Protein AF-A0A381T5P9-F1 (afdb_monomer_lite)

Foldseek 3Di:
DDPVVVVVVVVVVVVVVCCCVVPVCCVVVVVVVVVVVVVVVVVVVVVVVVVVVVLVLLVLVQQQQLLCQAFHLDPVRSQVLQVVQLQQLCVLLVHDSVQKDKAKDDKDFPDDQPPVRWGKIKIWIKMWGKDFPSSVLSSQLLLAVVVPWDKFFFQKWKDFPQKIKTFTPWFHPDDAQAKKFWDQFPVHAPQDGCLSGDIWGFHDFDPDPRTRMTMTGHPDDPPFFKKKWFPVLVPDPCPPPPPPQDPVNCVPPPDDPPPDDPPDDRWIFGWRIWMGRGQKIKTFTPFFGPDAAQTWIAIPRDPVPVNRGTFGWHDPDRGMIMGGHPDDPDDRGTIMMIGDFQKDKAPWDWADDPPDSMIMIIIMIMGMNSHDDPPNPDDDRDRDHRDSCSCVDPVVVVCVVVSVDPPHDDPDDDPDDPDDPDDDDDDDPDDDDDPDDQQQKAFADFDADPNFTKTWIARNVVRDIDIDGQQDDDLQFGFNDKDQDWAADPVGRVDTARIWTWTDHPPWIWIDTHGGTSVPIDTDDLVRDDPVPNPD

Structure (mmCIF, N/CA/C/O backbone):
data_AF-A0A381T5P9-F1
#
_entry.id   AF-A0A381T5P9-F1
#
loop_
_atom_site.group_PDB
_atom_site.id
_atom_site.type_symbol
_atom_site.label_atom_id
_atom_site.label_alt_id
_atom_site.label_comp_id
_atom_site.label_asym_id
_atom_site.label_entity_id
_atom_site.label_seq_id
_atom_site.pdbx_PDB_ins_code
_atom_site.Cartn_x
_atom_site.Cartn_y
_atom_site.Cartn_z
_atom_site.occupancy
_atom_site.B_iso_or_equiv
_atom_site.auth_seq_id
_atom_site.auth_comp_id
_atom_site.auth_asym_id
_atom_site.auth_atom_id
_atom_site.pdbx_PDB_model_num
ATOM 1 N N . MET A 1 1 ? 66.979 1.342 -69.160 1.00 55.31 1 MET A N 1
ATOM 2 C CA . MET A 1 1 ? 66.174 2.026 -68.118 1.00 55.31 1 MET A CA 1
ATOM 3 C C . MET A 1 1 ? 67.010 2.138 -66.858 1.00 55.31 1 MET A C 1
ATOM 5 O O . MET A 1 1 ? 67.560 1.138 -66.422 1.00 55.31 1 MET A O 1
ATOM 9 N N . ASN A 1 2 ? 67.184 3.349 -66.329 1.00 62.84 2 ASN A N 1
ATOM 10 C CA . ASN A 1 2 ? 68.063 3.602 -65.190 1.00 62.84 2 ASN A CA 1
ATOM 11 C C . ASN A 1 2 ? 67.353 3.186 -63.888 1.00 62.84 2 ASN A C 1
ATOM 13 O O . ASN A 1 2 ? 66.251 3.658 -63.602 1.00 62.84 2 ASN A O 1
ATOM 17 N N . LEU A 1 3 ? 67.970 2.282 -63.120 1.00 59.34 3 LEU A N 1
ATOM 18 C CA . LEU A 1 3 ? 67.407 1.699 -61.895 1.00 59.34 3 LEU A CA 1
ATOM 19 C C . LEU A 1 3 ? 67.013 2.777 -60.872 1.00 59.34 3 LEU A C 1
ATOM 21 O O . LEU A 1 3 ? 66.000 2.641 -60.188 1.00 59.34 3 LEU A O 1
ATOM 25 N N . LYS A 1 4 ? 67.749 3.897 -60.837 1.00 60.50 4 LYS A N 1
ATOM 26 C CA . LYS A 1 4 ? 67.405 5.063 -60.010 1.00 60.50 4 LYS A CA 1
ATOM 27 C C . LYS A 1 4 ? 66.045 5.650 -60.382 1.00 60.50 4 LYS A C 1
ATOM 29 O O . LYS A 1 4 ? 65.267 5.986 -59.498 1.00 60.50 4 LYS A O 1
ATOM 34 N N . THR A 1 5 ? 65.722 5.742 -61.668 1.00 61.50 5 THR A N 1
ATOM 35 C CA . THR A 1 5 ? 64.458 6.325 -62.136 1.00 61.50 5 THR A CA 1
ATOM 36 C C . THR A 1 5 ? 63.272 5.433 -61.767 1.00 61.50 5 THR A C 1
ATOM 38 O O . THR A 1 5 ? 62.278 5.935 -61.256 1.00 61.50 5 THR A O 1
ATOM 41 N N . VAL A 1 6 ? 63.400 4.109 -61.908 1.00 65.56 6 VAL A N 1
ATOM 42 C CA . VAL A 1 6 ? 62.346 3.151 -61.514 1.00 65.56 6 VAL A CA 1
ATOM 43 C C . VAL A 1 6 ? 62.112 3.166 -59.998 1.00 65.56 6 VAL A C 1
ATOM 45 O O . VAL A 1 6 ? 60.965 3.201 -59.559 1.00 65.56 6 VAL A O 1
ATOM 48 N N . LEU A 1 7 ? 63.181 3.223 -59.194 1.00 61.44 7 LEU A N 1
ATOM 49 C CA . LEU A 1 7 ? 63.072 3.288 -57.732 1.00 61.44 7 LEU A CA 1
ATOM 50 C C . LEU A 1 7 ? 62.417 4.600 -57.260 1.00 61.44 7 LEU A C 1
ATOM 52 O O . LEU A 1 7 ? 61.592 4.590 -56.351 1.00 61.44 7 LEU A O 1
ATOM 56 N N . THR A 1 8 ? 62.736 5.721 -57.914 1.00 63.84 8 THR A N 1
ATOM 57 C CA . THR A 1 8 ? 62.179 7.042 -57.574 1.00 63.84 8 THR A CA 1
ATOM 58 C C . THR A 1 8 ? 60.686 7.126 -57.921 1.00 63.84 8 THR A C 1
ATOM 60 O O . THR A 1 8 ? 59.899 7.625 -57.119 1.00 63.84 8 THR A O 1
ATOM 63 N N . TYR A 1 9 ? 60.266 6.567 -59.064 1.00 66.12 9 TYR A N 1
ATOM 64 C CA . TYR A 1 9 ? 58.845 6.462 -59.421 1.00 66.12 9 TYR A CA 1
ATOM 65 C C . TYR A 1 9 ? 58.080 5.489 -58.511 1.00 66.12 9 TYR A C 1
ATOM 67 O O . TYR A 1 9 ? 56.949 5.782 -58.128 1.00 66.12 9 TYR A O 1
ATOM 75 N N . GLY A 1 10 ? 58.697 4.372 -58.108 1.00 65.44 10 GLY A N 1
ATOM 76 C CA . GLY A 1 10 ? 58.101 3.422 -57.165 1.00 65.44 10 GLY A CA 1
ATOM 77 C C . GLY A 1 10 ? 57.865 4.031 -55.780 1.00 65.44 10 GLY A C 1
ATOM 78 O O . GLY A 1 10 ? 56.772 3.911 -55.232 1.00 65.44 10 GLY A O 1
ATOM 79 N N . ILE A 1 11 ? 58.851 4.757 -55.241 1.00 70.44 11 ILE A N 1
ATOM 80 C CA . ILE A 1 11 ? 58.724 5.469 -53.958 1.00 70.44 11 ILE A CA 1
ATOM 81 C C . ILE A 1 11 ? 57.679 6.588 -54.060 1.00 70.44 11 ILE A C 1
ATOM 83 O O . ILE A 1 11 ? 56.868 6.747 -53.148 1.00 70.44 11 ILE A O 1
ATOM 87 N N . GLY A 1 12 ? 57.640 7.319 -55.180 1.00 65.81 12 GLY A N 1
ATOM 88 C CA . GLY A 1 12 ? 56.633 8.352 -55.435 1.00 65.81 12 GLY A CA 1
ATOM 89 C C . GLY A 1 12 ? 55.202 7.808 -55.479 1.00 65.81 12 GLY A C 1
ATOM 90 O O . GLY A 1 12 ? 54.304 8.400 -54.884 1.00 65.81 12 GLY A O 1
ATOM 91 N N . LEU A 1 13 ? 54.988 6.648 -56.109 1.00 70.75 13 LEU A N 1
ATOM 92 C CA . LEU A 1 13 ? 53.684 5.975 -56.157 1.00 70.75 13 LEU A CA 1
ATOM 93 C C . LEU A 1 13 ? 53.237 5.462 -54.785 1.00 70.75 13 LEU A C 1
ATOM 95 O O . LEU A 1 13 ? 52.075 5.632 -54.422 1.00 70.75 13 LEU A O 1
ATOM 99 N N . VAL A 1 14 ? 54.149 4.885 -53.997 1.00 69.94 14 VAL A N 1
ATOM 100 C CA . VAL A 1 14 ? 53.840 4.436 -52.630 1.00 69.94 14 VAL A CA 1
ATOM 101 C C . VAL A 1 14 ? 53.536 5.631 -51.726 1.00 69.94 14 VAL A C 1
ATOM 103 O O . VAL A 1 14 ? 52.557 5.598 -50.983 1.00 69.94 14 VAL A O 1
ATOM 106 N N . ALA A 1 15 ? 54.306 6.718 -51.827 1.00 67.81 15 ALA A N 1
ATOM 107 C CA . ALA A 1 15 ? 54.051 7.946 -51.080 1.00 67.81 15 ALA A CA 1
ATOM 108 C C . ALA A 1 15 ? 52.699 8.572 -51.458 1.00 67.81 15 ALA A C 1
ATOM 110 O O . ALA A 1 15 ? 51.925 8.926 -50.571 1.00 67.81 15 ALA A O 1
ATOM 111 N N . ALA A 1 16 ? 52.370 8.640 -52.751 1.00 66.62 16 ALA A N 1
ATOM 112 C CA . ALA A 1 16 ? 51.079 9.128 -53.227 1.00 66.62 16 ALA A CA 1
ATOM 113 C C . ALA A 1 16 ? 49.920 8.235 -52.761 1.00 66.62 16 ALA A C 1
ATOM 115 O O . ALA A 1 16 ? 48.899 8.741 -52.299 1.00 66.62 16 ALA A O 1
ATOM 116 N N . TRP A 1 17 ? 50.081 6.910 -52.801 1.00 71.94 17 TRP A N 1
ATOM 117 C CA . TRP A 1 17 ? 49.062 5.976 -52.325 1.00 71.94 17 TRP A CA 1
ATOM 118 C C . TRP A 1 17 ? 48.825 6.101 -50.816 1.00 71.94 17 TRP A C 1
ATOM 120 O O . TRP A 1 17 ? 47.674 6.146 -50.375 1.00 71.94 17 TRP A O 1
ATOM 130 N N . VAL A 1 18 ? 49.888 6.240 -50.020 1.00 68.31 18 VAL A N 1
ATOM 131 C CA . VAL A 1 18 ? 49.792 6.500 -48.577 1.00 68.31 18 VAL A CA 1
ATOM 132 C C . VAL A 1 18 ? 49.130 7.853 -48.315 1.00 68.31 18 VAL A C 1
ATOM 134 O O . VAL A 1 18 ? 48.243 7.935 -47.473 1.00 68.31 18 VAL A O 1
ATOM 137 N N . LEU A 1 19 ? 49.480 8.902 -49.059 1.00 65.69 19 LEU A N 1
ATOM 138 C CA . LEU A 1 19 ? 48.903 10.237 -48.888 1.00 65.69 19 LEU A CA 1
ATOM 139 C C . LEU A 1 19 ? 47.404 10.258 -49.237 1.00 65.69 19 LEU A C 1
ATOM 141 O O . LEU A 1 19 ? 46.589 10.794 -48.486 1.00 65.69 19 LEU A O 1
ATOM 145 N N . VAL A 1 20 ? 47.007 9.584 -50.317 1.00 63.34 20 VAL A N 1
ATOM 146 C CA . VAL A 1 20 ? 45.596 9.448 -50.700 1.00 63.34 20 VAL A CA 1
ATOM 147 C C . VAL A 1 20 ? 44.822 8.625 -49.663 1.00 63.34 20 VAL A C 1
ATOM 149 O O . VAL A 1 20 ? 43.765 9.058 -49.210 1.00 63.34 20 VAL A O 1
ATOM 152 N N . THR A 1 21 ? 45.344 7.473 -49.231 1.00 63.03 21 THR A N 1
ATOM 153 C CA . THR A 1 21 ? 44.618 6.554 -48.330 1.00 63.03 21 THR A CA 1
ATOM 154 C C . THR A 1 21 ? 44.636 6.958 -46.859 1.00 63.03 21 THR A C 1
ATOM 156 O O . THR A 1 21 ? 43.679 6.666 -46.145 1.00 63.03 21 THR A O 1
ATOM 159 N N . LYS A 1 22 ? 45.699 7.613 -46.378 1.00 62.34 22 LYS A N 1
ATOM 160 C CA . LYS A 1 22 ? 45.861 7.992 -44.963 1.00 62.34 22 LYS A CA 1
ATOM 161 C C . LYS A 1 22 ? 45.532 9.450 -44.675 1.00 62.34 22 LYS A C 1
ATOM 163 O O . LYS A 1 22 ? 45.270 9.759 -43.517 1.00 62.34 22 LYS A O 1
ATOM 168 N N . ILE A 1 23 ? 45.540 10.329 -45.678 1.00 59.56 23 ILE A N 1
ATOM 169 C CA . ILE A 1 23 ? 45.312 11.766 -45.471 1.00 59.56 23 ILE A CA 1
ATOM 170 C C . ILE A 1 23 ? 44.050 12.219 -46.203 1.00 59.56 23 ILE A C 1
ATOM 172 O O . ILE A 1 23 ? 43.105 12.653 -45.552 1.00 59.56 23 ILE A O 1
ATOM 176 N N . ILE A 1 24 ? 43.983 12.061 -47.528 1.00 59.03 24 ILE A N 1
ATOM 177 C CA . ILE A 1 24 ? 42.886 12.632 -48.331 1.00 59.03 24 ILE A CA 1
ATOM 178 C C . ILE A 1 24 ? 41.557 11.908 -48.080 1.00 59.03 24 ILE A C 1
ATOM 180 O O . ILE A 1 24 ? 40.552 12.555 -47.793 1.00 59.03 24 ILE A O 1
ATOM 184 N N . VAL A 1 25 ? 41.536 10.572 -48.142 1.00 60.12 25 VAL A N 1
ATOM 185 C CA . VAL A 1 25 ? 40.318 9.780 -47.898 1.00 60.12 25 VAL A CA 1
ATOM 186 C C . VAL A 1 25 ? 39.796 10.019 -46.467 1.00 60.12 25 VAL A C 1
ATOM 188 O O . VAL A 1 25 ? 38.649 10.434 -46.321 1.00 60.12 25 VAL A O 1
ATOM 191 N N . PRO A 1 26 ? 40.598 9.901 -45.394 1.00 61.81 26 PRO A N 1
ATOM 192 C CA . PRO A 1 26 ? 40.150 10.271 -44.055 1.00 61.81 26 PRO A CA 1
ATOM 193 C C . PRO A 1 26 ? 39.632 11.716 -43.975 1.00 61.81 26 PRO A C 1
ATOM 195 O O . PRO A 1 26 ? 38.536 11.924 -43.468 1.00 61.81 26 PRO A O 1
ATOM 198 N N . TRP A 1 27 ? 40.340 12.704 -44.528 1.00 65.06 27 TRP A N 1
ATOM 199 C CA . TRP A 1 27 ? 39.936 14.115 -44.457 1.00 65.06 27 TRP A CA 1
ATOM 200 C C . TRP A 1 27 ? 38.589 14.413 -45.134 1.00 65.06 27 TRP A C 1
ATOM 202 O O . TRP A 1 27 ? 37.834 15.244 -44.639 1.00 65.06 27 TRP A O 1
ATOM 212 N N . VAL A 1 28 ? 38.247 13.704 -46.214 1.00 64.75 28 VAL A N 1
ATOM 213 C CA . VAL A 1 28 ? 36.964 13.873 -46.920 1.00 64.75 28 VAL A CA 1
ATOM 214 C C . VAL A 1 28 ? 35.836 13.061 -46.270 1.00 64.75 28 VAL A C 1
ATOM 216 O O . VAL A 1 28 ? 34.713 13.552 -46.134 1.00 64.75 28 VAL A O 1
ATOM 219 N N . TYR A 1 29 ? 36.106 11.824 -45.847 1.00 65.94 29 TYR A N 1
ATOM 220 C CA . TYR A 1 29 ? 35.065 10.910 -45.364 1.00 65.94 29 TYR A CA 1
ATOM 221 C C . TYR A 1 29 ? 34.783 11.039 -43.855 1.00 65.94 29 TYR A C 1
ATOM 223 O O . TYR A 1 29 ? 33.617 10.990 -43.468 1.00 65.94 29 TYR A O 1
ATOM 231 N N . LEU A 1 30 ? 35.780 11.320 -43.000 1.00 61.97 30 LEU A N 1
ATOM 232 C CA . LEU A 1 30 ? 35.570 11.531 -41.554 1.00 61.97 30 LEU A CA 1
ATOM 233 C C . LEU A 1 30 ? 34.556 12.638 -41.224 1.00 61.97 30 LEU A C 1
ATOM 235 O O . LEU A 1 30 ? 33.675 12.377 -40.400 1.00 61.97 30 LEU A O 1
ATOM 239 N N . PRO A 1 31 ? 34.612 13.854 -41.805 1.00 60.41 31 PRO A N 1
ATOM 240 C CA . PRO A 1 31 ? 33.632 14.890 -41.486 1.00 60.41 31 PRO A CA 1
ATOM 241 C C . PRO A 1 31 ? 32.229 14.518 -41.974 1.00 60.41 31 PRO A C 1
ATOM 243 O O . PRO A 1 31 ? 31.260 14.762 -41.254 1.00 60.41 31 PRO A O 1
ATOM 246 N N . ARG A 1 32 ? 32.107 13.857 -43.135 1.00 68.00 32 ARG A N 1
ATOM 247 C CA . ARG A 1 32 ? 30.827 13.349 -43.655 1.00 68.00 32 ARG A CA 1
ATOM 248 C C . ARG A 1 32 ? 30.232 12.282 -42.741 1.00 68.00 32 ARG A C 1
ATOM 250 O O . ARG A 1 32 ? 29.055 12.364 -42.404 1.00 68.00 32 ARG A O 1
ATOM 257 N N . ASP A 1 33 ? 31.027 11.304 -42.328 1.00 68.69 33 ASP A N 1
ATOM 258 C CA . ASP A 1 33 ? 30.560 10.198 -41.492 1.00 68.69 33 ASP A CA 1
ATOM 259 C C . ASP A 1 33 ? 30.275 10.665 -40.060 1.00 68.69 33 ASP A C 1
ATOM 261 O O . ASP A 1 33 ? 29.291 10.244 -39.451 1.00 68.69 33 ASP A O 1
ATOM 265 N N . THR A 1 34 ? 31.045 11.632 -39.552 1.00 66.25 34 THR A N 1
ATOM 266 C CA . THR A 1 34 ? 30.761 12.310 -38.277 1.00 66.25 34 THR A CA 1
ATOM 267 C C . THR A 1 34 ? 29.468 13.123 -38.359 1.00 66.25 34 THR A C 1
ATOM 269 O O . THR A 1 34 ? 28.663 13.081 -37.430 1.00 66.25 34 THR A O 1
ATOM 272 N N . ALA A 1 35 ? 29.225 13.838 -39.462 1.00 58.81 35 ALA A N 1
ATOM 273 C CA . ALA A 1 35 ? 27.983 14.575 -39.683 1.00 58.81 35 ALA A CA 1
ATOM 274 C C . ALA A 1 35 ? 26.778 13.631 -39.813 1.00 58.81 35 ALA A C 1
ATOM 276 O O . ALA A 1 35 ? 25.779 13.846 -39.135 1.00 58.81 35 ALA A O 1
ATOM 277 N N . LYS A 1 36 ? 26.888 12.541 -40.584 1.00 68.38 36 LYS A N 1
ATOM 278 C CA . LYS A 1 36 ? 25.857 11.492 -40.663 1.00 68.38 36 LYS A CA 1
ATOM 279 C C . LYS A 1 36 ? 25.576 10.861 -39.302 1.00 68.38 36 LYS A C 1
ATOM 281 O O . LYS A 1 36 ? 24.423 10.708 -38.928 1.00 68.38 36 LYS A O 1
ATOM 286 N N . SER A 1 37 ? 26.615 10.547 -38.530 1.00 65.50 37 SER A N 1
ATOM 287 C CA . SER A 1 37 ? 26.471 10.022 -37.167 1.00 65.50 37 SER A CA 1
ATOM 288 C C . SER A 1 37 ? 25.751 11.014 -36.246 1.00 65.50 37 SER A C 1
ATOM 290 O O . SER A 1 37 ? 24.852 10.627 -35.495 1.00 65.50 37 SER A O 1
ATOM 292 N N . LYS A 1 38 ? 26.071 12.313 -36.347 1.00 66.00 38 LYS A N 1
ATOM 293 C CA . LYS A 1 38 ? 25.355 13.379 -35.632 1.00 66.00 38 LYS A CA 1
ATOM 294 C C . LYS A 1 38 ? 23.891 13.465 -36.066 1.00 66.00 38 LYS A C 1
ATOM 296 O O . LYS A 1 38 ? 23.036 13.482 -35.190 1.00 66.00 38 LYS A O 1
ATOM 301 N N . VAL A 1 39 ? 23.595 13.458 -37.369 1.00 67.25 39 VAL A N 1
ATOM 302 C CA . VAL A 1 39 ? 22.220 13.472 -37.905 1.00 67.25 39 VAL A CA 1
ATOM 303 C C . VAL A 1 39 ? 21.435 12.263 -37.405 1.00 67.25 39 VAL A C 1
ATOM 305 O O . VAL A 1 39 ? 20.417 12.457 -36.755 1.00 67.25 39 VAL A O 1
ATOM 308 N N . ASN A 1 40 ? 21.962 11.046 -37.543 1.00 69.12 40 ASN A N 1
ATOM 309 C CA . ASN A 1 40 ? 21.324 9.831 -37.023 1.00 69.12 40 ASN A CA 1
ATOM 310 C C . ASN A 1 40 ? 21.103 9.902 -35.499 1.00 69.12 40 ASN A C 1
ATOM 312 O O . ASN A 1 40 ? 20.102 9.416 -34.972 1.00 69.12 40 ASN A O 1
ATOM 316 N N . THR A 1 41 ? 22.032 10.525 -34.763 1.00 75.19 41 THR A N 1
ATOM 317 C CA . THR A 1 41 ? 21.886 10.758 -33.319 1.00 75.19 41 THR A CA 1
ATOM 318 C C . THR A 1 41 ? 20.768 11.757 -33.022 1.00 75.19 41 THR A C 1
ATOM 320 O O . THR A 1 41 ? 20.008 11.541 -32.078 1.00 75.19 41 THR A O 1
ATOM 323 N N . TYR A 1 42 ? 20.651 12.837 -33.797 1.00 69.62 42 TYR A N 1
ATOM 324 C CA . TYR A 1 42 ? 19.578 13.821 -33.661 1.00 69.62 42 TYR A CA 1
ATOM 325 C C . TYR A 1 42 ? 18.224 13.240 -34.067 1.00 69.62 42 TYR A C 1
ATOM 327 O O . TYR A 1 42 ? 17.289 13.367 -33.289 1.00 69.62 42 TYR A O 1
ATOM 335 N N . GLU A 1 43 ? 18.124 12.524 -35.185 1.00 73.19 43 GLU A N 1
ATOM 336 C CA . GLU A 1 43 ? 16.913 11.807 -35.604 1.00 73.19 43 GLU A CA 1
ATOM 337 C C . GLU A 1 43 ? 16.474 10.791 -34.543 1.00 73.19 43 GLU A C 1
ATOM 339 O O . GLU A 1 43 ? 15.314 10.775 -34.143 1.00 73.19 43 GLU A O 1
ATOM 344 N N . SER A 1 44 ? 17.410 10.016 -33.976 1.00 72.12 44 SER A N 1
ATOM 345 C CA . SER A 1 44 ? 17.113 9.115 -32.853 1.00 72.12 44 SER A CA 1
ATOM 346 C C . SER A 1 44 ? 16.612 9.864 -31.613 1.00 72.12 44 SER A C 1
ATOM 348 O O . SER A 1 44 ? 15.770 9.345 -30.880 1.00 72.12 44 SER A O 1
ATOM 350 N N . ARG A 1 45 ? 17.126 11.071 -31.338 1.00 71.12 45 ARG A N 1
ATOM 351 C CA . ARG A 1 45 ? 16.639 11.913 -30.233 1.00 71.12 45 ARG A CA 1
ATOM 352 C C . ARG A 1 45 ? 15.254 12.478 -30.532 1.00 71.12 45 ARG A C 1
ATOM 354 O O . ARG A 1 45 ? 14.427 12.456 -29.632 1.00 71.12 45 ARG A O 1
ATOM 361 N N . VAL A 1 46 ? 14.993 12.930 -31.757 1.00 73.62 46 VAL A N 1
ATOM 362 C CA . VAL A 1 46 ? 13.681 13.434 -32.189 1.00 73.62 46 VAL A CA 1
ATOM 363 C C . VAL A 1 46 ? 12.639 12.325 -32.110 1.00 73.62 46 VAL A C 1
ATOM 365 O O . VAL A 1 46 ? 11.639 12.514 -31.431 1.00 73.62 46 VAL A O 1
ATOM 368 N N . GLY A 1 47 ? 12.914 11.136 -32.653 1.00 69.56 47 GLY A N 1
ATOM 369 C CA . GLY A 1 47 ? 12.002 9.994 -32.539 1.00 69.56 47 GLY A CA 1
ATOM 370 C C . GLY A 1 47 ? 11.707 9.608 -31.083 1.00 69.56 47 GLY A C 1
ATOM 371 O O . GLY A 1 47 ? 10.561 9.349 -30.729 1.00 69.56 47 GLY A O 1
ATOM 372 N N . LYS A 1 48 ? 12.711 9.662 -30.192 1.00 69.31 48 LYS A N 1
ATOM 373 C CA . LYS A 1 48 ? 12.498 9.472 -28.742 1.00 69.31 48 LYS A CA 1
ATOM 374 C C . LYS A 1 48 ? 11.649 10.577 -28.117 1.00 69.31 48 LYS A C 1
ATOM 376 O O . LYS A 1 48 ? 10.873 10.295 -27.213 1.00 69.31 48 LYS A O 1
ATOM 381 N N . LEU A 1 49 ? 11.820 11.828 -28.542 1.00 66.50 49 LEU A N 1
ATOM 382 C CA . LEU A 1 49 ? 11.021 12.953 -28.053 1.00 66.50 49 LEU A CA 1
ATOM 383 C C . LEU A 1 49 ? 9.571 12.854 -28.528 1.00 66.50 49 LEU A C 1
ATOM 385 O O . LEU A 1 49 ? 8.671 13.136 -27.746 1.00 66.50 49 LEU A O 1
ATOM 389 N N . GLU A 1 50 ? 9.336 12.417 -29.763 1.00 69.50 50 GLU A N 1
ATOM 390 C CA . GLU A 1 50 ? 7.994 12.155 -30.289 1.00 69.50 50 GLU A CA 1
ATOM 391 C C . GLU A 1 50 ? 7.309 11.007 -29.538 1.00 69.50 50 GLU A C 1
ATOM 393 O O . GLU A 1 50 ? 6.157 11.146 -29.129 1.00 69.50 50 GLU A O 1
ATOM 398 N N . GLU A 1 51 ? 8.032 9.917 -29.263 1.00 68.69 51 GLU A N 1
ATOM 399 C CA . GLU A 1 51 ? 7.536 8.808 -28.440 1.00 68.69 51 GLU A CA 1
ATOM 400 C C . GLU A 1 51 ? 7.202 9.270 -27.010 1.00 68.69 51 GLU A C 1
ATOM 402 O O . GLU A 1 51 ? 6.119 8.984 -26.498 1.00 68.69 51 GLU A O 1
ATOM 407 N N . LEU A 1 52 ? 8.092 10.043 -26.375 1.00 68.19 52 LEU A N 1
ATOM 408 C CA . LEU A 1 52 ? 7.857 10.623 -25.048 1.00 68.19 52 LEU A CA 1
ATOM 409 C C . LEU A 1 52 ? 6.668 11.587 -25.043 1.00 68.19 52 LEU A C 1
ATOM 411 O O . LEU A 1 52 ? 5.902 11.595 -24.080 1.00 68.19 52 LEU A O 1
ATOM 415 N N . LYS A 1 53 ? 6.484 12.367 -26.111 1.00 68.88 53 LYS A N 1
ATOM 416 C CA . LYS A 1 53 ? 5.350 13.280 -26.262 1.00 68.88 53 LYS A CA 1
ATOM 417 C C . LYS A 1 53 ? 4.039 12.502 -26.345 1.00 68.88 53 LYS A C 1
ATOM 419 O O . LYS A 1 53 ? 3.127 12.800 -25.584 1.00 68.88 53 LYS A O 1
ATOM 424 N N . ALA A 1 54 ? 3.970 11.470 -27.186 1.00 66.25 54 ALA A N 1
ATOM 425 C CA . ALA A 1 54 ? 2.789 10.612 -27.296 1.00 66.25 54 ALA A CA 1
ATOM 426 C C . ALA A 1 54 ? 2.469 9.887 -25.973 1.00 66.25 54 ALA A C 1
ATOM 428 O O . ALA A 1 54 ? 1.306 9.781 -25.582 1.00 66.25 54 ALA A O 1
ATOM 429 N N . LEU A 1 55 ? 3.498 9.426 -25.252 1.00 63.25 55 LEU A N 1
ATOM 430 C CA . LEU A 1 55 ? 3.345 8.839 -23.918 1.00 63.25 55 LEU A CA 1
ATOM 431 C C . LEU A 1 55 ? 2.793 9.853 -22.912 1.00 63.25 55 LEU A C 1
ATOM 433 O O . LEU A 1 55 ? 1.842 9.543 -22.198 1.00 63.25 55 LEU A O 1
ATOM 437 N N . THR A 1 56 ? 3.352 11.063 -22.891 1.00 65.19 56 THR A N 1
ATOM 438 C CA . THR A 1 56 ? 2.907 12.141 -21.996 1.00 65.19 56 THR A CA 1
ATOM 439 C C . THR A 1 56 ? 1.457 12.516 -22.272 1.00 65.19 56 THR A C 1
ATOM 441 O O . THR A 1 56 ? 0.659 12.575 -21.344 1.00 65.19 56 THR A O 1
ATOM 444 N N . GLU A 1 57 ? 1.081 12.670 -23.544 1.00 64.94 57 GLU A N 1
ATOM 445 C CA . GLU A 1 57 ? -0.305 12.938 -23.934 1.00 64.94 57 GLU A CA 1
ATOM 446 C C . GLU A 1 57 ? -1.242 11.820 -23.442 1.00 64.94 57 GLU A C 1
ATOM 448 O O . GLU A 1 57 ? -2.300 12.095 -22.879 1.00 64.94 57 GLU A O 1
ATOM 453 N N . HIS A 1 58 ? -0.849 10.547 -23.569 1.00 65.75 58 HIS A N 1
ATOM 454 C CA . HIS A 1 58 ? -1.653 9.425 -23.079 1.00 65.75 58 HIS A CA 1
ATOM 455 C C . HIS A 1 58 ? -1.763 9.380 -21.541 1.00 65.75 58 HIS A C 1
ATOM 457 O O . HIS A 1 58 ? -2.816 9.018 -21.016 1.00 65.75 58 HIS A O 1
ATOM 463 N N . ASP A 1 59 ? -0.703 9.751 -20.813 1.00 67.75 59 ASP A N 1
ATOM 464 C CA . ASP A 1 59 ? -0.738 9.908 -19.349 1.00 67.75 59 ASP A CA 1
ATOM 465 C C . ASP A 1 59 ? -1.665 11.046 -18.918 1.00 67.75 59 ASP A C 1
ATOM 467 O O . ASP A 1 59 ? -2.507 10.854 -18.041 1.00 67.75 59 ASP A O 1
ATOM 471 N N . GLU A 1 60 ? -1.568 12.207 -19.566 1.00 66.44 60 GLU A N 1
ATOM 472 C CA . GLU A 1 60 ? -2.458 13.345 -19.324 1.00 66.44 60 GLU A CA 1
ATOM 473 C C . GLU A 1 60 ? -3.919 12.973 -19.587 1.00 66.44 60 GLU A C 1
ATOM 475 O O . GLU A 1 60 ? -4.794 13.294 -18.784 1.00 66.44 60 GLU A O 1
ATOM 480 N N . HIS A 1 61 ? -4.192 12.234 -20.665 1.00 69.06 61 HIS A N 1
ATOM 481 C CA . HIS A 1 61 ? -5.524 11.712 -20.957 1.00 69.06 61 HIS A CA 1
ATOM 482 C C . HIS A 1 61 ? -6.038 10.774 -19.862 1.00 69.06 61 HIS A C 1
ATOM 484 O O . HIS A 1 61 ? -7.190 10.900 -19.442 1.00 69.06 61 HIS A O 1
ATOM 490 N N . TYR A 1 62 ? -5.202 9.848 -19.389 1.00 67.94 62 TYR A N 1
ATOM 491 C CA . TYR A 1 62 ? -5.579 8.913 -18.333 1.00 67.94 62 TYR A CA 1
ATOM 492 C C . TYR A 1 62 ? -5.860 9.642 -17.011 1.00 67.94 62 TYR A C 1
ATOM 494 O O . TYR A 1 62 ? -6.880 9.392 -16.370 1.00 67.94 62 TYR A O 1
ATOM 502 N N . LEU A 1 63 ? -5.010 10.602 -16.637 1.00 70.44 63 LEU A N 1
ATOM 503 C CA . LEU A 1 63 ? -5.207 11.429 -15.446 1.00 70.44 63 LEU A CA 1
ATOM 504 C C . LEU A 1 63 ? -6.450 12.316 -15.556 1.00 70.44 63 LEU A C 1
ATOM 506 O O . LEU A 1 63 ? -7.192 12.427 -14.584 1.00 70.44 63 LEU A O 1
ATOM 510 N N . ALA A 1 64 ? -6.725 12.886 -16.731 1.00 70.31 64 ALA A N 1
ATOM 511 C CA . ALA A 1 64 ? -7.954 13.630 -16.994 1.00 70.31 64 ALA A CA 1
ATOM 512 C C . ALA A 1 64 ? -9.194 12.738 -16.855 1.00 70.31 64 ALA A C 1
ATOM 514 O O . ALA A 1 64 ? -10.156 13.119 -16.192 1.00 70.31 64 ALA A O 1
ATOM 515 N N . ALA A 1 65 ? -9.165 11.525 -17.410 1.00 69.88 65 ALA A N 1
ATOM 516 C CA . ALA A 1 65 ? -10.267 10.577 -17.281 1.00 69.88 65 ALA A CA 1
ATOM 517 C C . ALA A 1 65 ? -10.517 10.169 -15.820 1.00 69.88 65 ALA A C 1
ATOM 519 O O . ALA A 1 65 ? -11.670 10.138 -15.390 1.00 69.88 65 ALA A O 1
ATOM 520 N N . ILE A 1 66 ? -9.460 9.910 -15.040 1.00 70.62 66 ILE A N 1
ATOM 521 C CA . ILE A 1 66 ? -9.606 9.624 -13.607 1.00 70.62 66 ILE A CA 1
ATOM 522 C C . ILE A 1 66 ? -10.142 10.842 -12.860 1.00 70.62 66 ILE A C 1
ATOM 524 O O . ILE A 1 66 ? -11.070 10.703 -12.075 1.00 70.62 66 ILE A O 1
ATOM 528 N N . SER A 1 67 ? -9.574 12.023 -13.097 1.00 72.50 67 SER A N 1
ATOM 529 C CA . SER A 1 67 ? -9.976 13.264 -12.434 1.00 72.50 67 SER A CA 1
ATOM 530 C C . SER A 1 67 ? -11.459 13.580 -12.673 1.00 72.50 67 SER A C 1
ATOM 532 O O . SER A 1 67 ? -12.200 13.844 -11.724 1.00 72.50 67 SER A O 1
ATOM 534 N N . ARG A 1 68 ? -11.926 13.413 -13.920 1.00 72.81 68 ARG A N 1
ATOM 535 C CA . ARG A 1 68 ? -13.345 13.501 -14.295 1.00 72.81 68 ARG A CA 1
ATOM 536 C C . ARG A 1 68 ? -14.215 12.529 -13.506 1.00 72.81 68 ARG A C 1
ATOM 538 O O . ARG A 1 68 ? -15.268 12.922 -13.020 1.00 72.81 68 ARG A O 1
ATOM 545 N N . ASN A 1 69 ? -13.789 11.271 -13.413 1.00 72.69 69 ASN A N 1
ATOM 546 C CA . ASN A 1 69 ? -14.538 10.227 -12.715 1.00 72.69 69 ASN A CA 1
ATOM 547 C C . ASN A 1 69 ? -14.502 10.396 -11.190 1.00 72.69 69 ASN A C 1
ATOM 549 O O . ASN A 1 69 ? -15.407 9.923 -10.510 1.00 72.69 69 ASN A O 1
ATOM 553 N N . ALA A 1 70 ? -13.461 11.036 -10.655 1.00 71.75 70 ALA A N 1
ATOM 554 C CA . ALA A 1 70 ? -13.323 11.287 -9.230 1.00 71.75 70 ALA A CA 1
ATOM 555 C C . ALA A 1 70 ? -14.302 12.372 -8.770 1.00 71.75 70 ALA A C 1
ATOM 557 O O . ALA A 1 70 ? -15.080 12.124 -7.851 1.00 71.75 70 ALA A O 1
ATOM 558 N N . PHE A 1 71 ? -14.289 13.546 -9.416 1.00 77.31 71 PHE A N 1
ATOM 559 C CA . PHE A 1 71 ? -15.171 14.660 -9.055 1.00 77.31 71 PHE A CA 1
ATOM 560 C C . PHE A 1 71 ? -15.680 15.419 -10.288 1.00 77.31 71 PHE A C 1
ATOM 562 O O . PHE A 1 71 ? -16.853 15.304 -10.621 1.00 77.31 71 PHE A O 1
ATOM 569 N N . SER A 1 72 ? -14.836 16.193 -10.971 1.00 77.62 72 SER A N 1
ATOM 570 C CA . SER A 1 72 ? -15.147 16.843 -12.254 1.00 77.62 72 SER A CA 1
ATOM 571 C C . SER A 1 72 ? -13.852 17.364 -12.889 1.00 77.62 72 SER A C 1
ATOM 573 O O . SER A 1 72 ? -12.804 17.414 -12.244 1.00 77.62 72 SER A O 1
ATOM 575 N N . MET A 1 73 ? -13.929 17.755 -14.160 1.00 76.25 73 MET A N 1
ATOM 576 C CA . MET A 1 73 ? -12.877 18.513 -14.849 1.00 76.25 73 MET A CA 1
ATOM 577 C C . MET A 1 73 ? -13.002 20.027 -14.646 1.00 76.25 73 MET A C 1
ATOM 579 O O . MET A 1 73 ? -12.053 20.753 -14.942 1.00 76.25 73 MET A O 1
ATOM 583 N N . ASP A 1 74 ? -14.167 20.499 -14.195 1.00 79.06 74 ASP A N 1
ATOM 584 C CA . ASP A 1 74 ? -14.393 21.894 -13.829 1.00 79.06 74 ASP A CA 1
ATOM 585 C C . ASP A 1 74 ? -14.025 22.127 -12.361 1.00 79.06 74 ASP A C 1
ATOM 587 O O . ASP A 1 74 ? -14.377 21.327 -11.497 1.00 79.06 74 ASP A O 1
ATOM 591 N N . GLU A 1 75 ? -13.328 23.226 -12.070 1.00 83.25 75 GLU A N 1
ATOM 592 C CA . GLU A 1 75 ? -12.860 23.542 -10.716 1.00 83.25 75 GLU A CA 1
ATOM 593 C C . GLU A 1 75 ? -14.021 23.700 -9.726 1.00 83.25 75 GLU A C 1
ATOM 595 O O . GLU A 1 75 ? -14.003 23.102 -8.649 1.00 83.25 75 GLU A O 1
ATOM 600 N N . SER A 1 76 ? -15.040 24.483 -10.087 1.00 83.56 76 SER A N 1
ATOM 601 C CA . SER A 1 76 ? -16.147 24.811 -9.181 1.00 83.56 76 SER A CA 1
ATOM 602 C C . SER A 1 76 ? -17.021 23.588 -8.928 1.00 83.56 76 SER A C 1
ATOM 604 O O . SER A 1 76 ? -17.398 23.298 -7.789 1.00 83.56 76 SER A O 1
ATOM 606 N N . GLU A 1 77 ? -17.305 22.832 -9.987 1.00 83.56 77 GLU A N 1
ATOM 607 C CA . GLU A 1 77 ? -18.052 21.586 -9.888 1.00 83.56 77 GLU A CA 1
ATOM 608 C C . GLU A 1 77 ? -17.275 20.517 -9.104 1.00 83.56 77 GLU A C 1
ATOM 610 O O . GLU A 1 77 ? -17.859 19.829 -8.263 1.00 83.56 77 GLU A O 1
ATOM 615 N N . ALA A 1 78 ? -15.961 20.394 -9.323 1.00 83.88 78 ALA A N 1
ATOM 616 C CA . ALA A 1 78 ? -15.122 19.438 -8.607 1.00 83.88 78 ALA A CA 1
ATOM 617 C C . ALA A 1 78 ? -15.055 19.755 -7.109 1.00 83.88 78 ALA A C 1
ATOM 619 O O . ALA A 1 78 ? -15.199 18.842 -6.297 1.00 83.88 78 ALA A O 1
ATOM 620 N N . ILE A 1 79 ? -14.908 21.033 -6.731 1.00 86.94 79 ILE A N 1
ATOM 621 C CA . ILE A 1 79 ? -14.949 21.469 -5.326 1.00 86.94 79 ILE A CA 1
ATOM 622 C C . ILE A 1 79 ? -16.299 21.098 -4.699 1.00 86.94 79 ILE A C 1
ATOM 624 O O . ILE A 1 79 ? -16.329 20.464 -3.647 1.00 86.94 79 ILE A O 1
ATOM 628 N N . SER A 1 80 ? -17.413 21.415 -5.365 1.00 86.62 80 SER A N 1
ATOM 629 C CA . SER A 1 80 ? -18.755 21.096 -4.861 1.00 86.62 80 SER A CA 1
ATOM 630 C C . SER A 1 80 ? -18.955 19.589 -4.644 1.00 86.62 80 SER A C 1
ATOM 632 O O . SER A 1 80 ? -19.329 19.152 -3.553 1.00 86.62 80 SER A O 1
ATOM 634 N N . ARG A 1 81 ? -18.615 18.767 -5.646 1.00 86.06 81 ARG A N 1
ATOM 635 C CA . ARG A 1 81 ? -18.737 17.300 -5.576 1.00 86.06 81 ARG A CA 1
ATOM 636 C C . ARG A 1 81 ? -17.811 16.684 -4.525 1.00 86.06 81 ARG A C 1
ATOM 638 O O . ARG A 1 81 ? -18.214 15.754 -3.833 1.00 86.06 81 ARG A O 1
ATOM 645 N N . MET A 1 82 ? -16.604 17.222 -4.355 1.00 87.19 82 MET A N 1
ATOM 646 C CA . MET A 1 82 ? -15.683 16.818 -3.288 1.00 87.19 82 MET A CA 1
ATOM 647 C C . MET A 1 82 ? -16.253 17.133 -1.899 1.00 87.19 82 MET A C 1
ATOM 649 O O . MET A 1 82 ? -16.119 16.324 -0.980 1.00 87.19 82 MET A O 1
ATOM 653 N N . GLY A 1 83 ? -16.942 18.268 -1.749 1.00 87.62 83 GLY A N 1
ATOM 654 C CA . GLY A 1 83 ? -17.680 18.612 -0.536 1.00 87.62 83 GLY A CA 1
ATOM 655 C C . GLY A 1 83 ? -18.818 17.632 -0.229 1.00 87.62 83 GLY A C 1
ATOM 656 O O . GLY A 1 83 ? -18.961 17.204 0.919 1.00 87.62 83 GLY A O 1
ATOM 657 N N . VAL A 1 84 ? -19.590 17.224 -1.243 1.00 88.12 84 VAL A N 1
ATOM 658 C CA . VAL A 1 84 ? -20.640 16.194 -1.102 1.00 88.12 84 VAL A CA 1
ATOM 659 C C . VAL A 1 84 ? -20.032 14.861 -0.665 1.00 88.12 84 VAL A C 1
ATOM 661 O O . VAL A 1 84 ? -20.441 14.321 0.359 1.00 88.12 84 VAL A O 1
ATOM 664 N N . TYR A 1 85 ? -18.982 14.397 -1.346 1.00 88.31 85 TYR A N 1
ATOM 665 C CA . TYR A 1 85 ? -18.283 13.155 -1.002 1.00 88.31 85 TYR A CA 1
ATOM 666 C C . TYR A 1 85 ? -17.740 13.152 0.433 1.00 88.31 85 TYR A C 1
ATOM 668 O O . TYR A 1 85 ? -17.905 12.178 1.161 1.00 88.31 85 TYR A O 1
ATOM 676 N N . LEU A 1 86 ? -17.134 14.257 0.884 1.00 89.69 86 LEU A N 1
ATOM 677 C CA . LEU A 1 86 ? -16.689 14.402 2.275 1.00 89.69 86 LEU A CA 1
ATOM 678 C C . LEU A 1 86 ? -17.849 14.276 3.265 1.00 89.69 86 LEU A C 1
ATOM 680 O O . LEU A 1 86 ? -17.700 13.678 4.327 1.00 89.69 86 LEU A O 1
ATOM 684 N N . THR A 1 87 ? -18.998 14.850 2.921 1.00 89.94 87 THR A N 1
ATOM 685 C CA . THR A 1 87 ? -20.200 14.815 3.759 1.00 89.94 87 THR A CA 1
ATOM 686 C C . THR A 1 87 ? -20.739 13.398 3.885 1.00 89.94 87 THR A C 1
ATOM 688 O O . THR A 1 87 ? -21.042 12.945 4.987 1.00 89.94 87 THR A O 1
ATOM 691 N N . GLU A 1 88 ? -20.815 12.684 2.767 1.00 89.00 88 GLU A N 1
ATOM 692 C CA . GLU A 1 88 ? -21.206 11.279 2.735 1.00 89.00 88 GLU A CA 1
ATOM 693 C C . GLU A 1 88 ? -20.208 10.409 3.504 1.00 89.00 88 GLU A C 1
ATOM 695 O O . GLU A 1 88 ? -20.632 9.578 4.296 1.00 89.00 88 GLU A O 1
ATOM 700 N N . ALA A 1 89 ? -18.899 10.658 3.385 1.00 89.50 89 ALA A N 1
ATOM 701 C CA . ALA A 1 89 ? -17.870 9.892 4.091 1.00 89.50 89 ALA A CA 1
ATOM 702 C C . ALA A 1 89 ? -17.934 10.075 5.618 1.00 89.50 89 ALA A C 1
ATOM 704 O O . ALA A 1 89 ? -17.712 9.124 6.369 1.00 89.50 89 ALA A O 1
ATOM 705 N N . ILE A 1 90 ? -18.265 11.283 6.088 1.00 90.69 90 ILE A N 1
ATOM 706 C CA . ILE A 1 90 ? -18.506 11.567 7.513 1.00 90.69 90 ILE A CA 1
ATOM 707 C C . ILE A 1 90 ? -19.744 10.807 8.009 1.00 90.69 90 ILE A C 1
ATOM 709 O O . ILE A 1 90 ? -19.706 10.211 9.084 1.00 90.69 90 ILE A O 1
ATOM 713 N N . LYS A 1 91 ? -20.824 10.775 7.222 1.00 90.56 91 LYS A N 1
ATOM 714 C CA . LYS A 1 91 ? -22.048 10.039 7.580 1.00 90.56 91 LYS A CA 1
ATOM 715 C C . LYS A 1 91 ? -21.822 8.527 7.586 1.00 90.56 91 LYS A C 1
ATOM 717 O O . LYS A 1 91 ? -22.184 7.866 8.554 1.00 90.56 91 LYS A O 1
ATOM 722 N N . ALA A 1 92 ? -21.165 8.011 6.553 1.00 88.62 92 ALA A N 1
ATOM 723 C CA . ALA A 1 92 ? -20.785 6.612 6.380 1.00 88.62 92 ALA A CA 1
ATOM 724 C C . ALA A 1 92 ? -19.935 6.073 7.537 1.00 88.62 92 ALA A C 1
ATOM 726 O O . ALA A 1 92 ? -20.125 4.950 8.002 1.00 88.62 92 ALA A O 1
ATOM 727 N N . SER A 1 93 ? -19.011 6.887 8.057 1.00 88.88 93 SER A N 1
ATOM 728 C CA . SER A 1 93 ? -18.209 6.502 9.220 1.00 88.88 93 SER A CA 1
ATOM 729 C C . SER A 1 93 ? -19.003 6.509 10.531 1.00 88.88 93 SER A C 1
ATOM 731 O O . SER A 1 93 ? -18.509 6.011 11.540 1.00 88.88 93 SER A O 1
ATOM 733 N N . GLY A 1 94 ? -20.238 7.023 10.541 1.00 89.62 94 GLY A N 1
ATOM 734 C CA . GLY A 1 94 ? -21.079 7.170 11.728 1.00 89.62 94 GLY A CA 1
ATOM 735 C C . GLY A 1 94 ? -20.733 8.393 12.580 1.00 89.62 94 GLY A C 1
ATOM 736 O O . GLY A 1 94 ? -21.037 8.409 13.773 1.00 89.62 94 GLY A O 1
ATOM 737 N N . LEU A 1 95 ? -20.062 9.392 12.000 1.00 92.00 95 LEU A N 1
ATOM 738 C CA . LEU A 1 95 ? -19.805 10.682 12.634 1.00 92.00 95 LEU A CA 1
ATOM 739 C C . LEU A 1 95 ? -20.941 11.662 12.322 1.00 92.00 95 LEU A C 1
ATOM 741 O O . LEU A 1 95 ? -21.565 11.620 11.263 1.00 92.00 95 LEU A O 1
ATOM 745 N N . SER A 1 96 ? -21.206 12.567 13.261 1.00 88.56 96 SER A N 1
ATOM 746 C CA . SER A 1 96 ? -22.275 13.551 13.108 1.00 88.56 96 SER A CA 1
ATOM 747 C C . SER A 1 96 ? -21.799 14.750 12.289 1.00 88.56 96 SER A C 1
ATOM 749 O O . SER A 1 96 ? -20.763 15.342 12.593 1.00 88.56 96 SER A O 1
ATOM 751 N N . GLU A 1 97 ? -22.548 15.109 11.246 1.00 89.44 97 GLU A N 1
ATOM 752 C CA . GLU A 1 97 ? -22.172 16.165 10.298 1.00 89.44 97 GLU A CA 1
ATOM 753 C C . GLU A 1 97 ? -22.017 17.544 10.970 1.00 89.44 97 GLU A C 1
ATOM 755 O O . GLU A 1 97 ? -21.122 18.313 10.617 1.00 89.44 97 GLU A O 1
ATOM 760 N N . ASP A 1 98 ? -22.861 17.840 11.956 1.00 89.56 98 ASP A N 1
ATOM 761 C CA . ASP A 1 98 ? -22.878 19.086 12.735 1.00 89.56 98 ASP A CA 1
ATOM 762 C C . ASP A 1 98 ? -21.599 19.304 13.559 1.00 89.56 98 ASP A C 1
ATOM 764 O O . ASP A 1 98 ? -21.214 20.442 13.829 1.00 89.56 98 ASP A O 1
ATOM 768 N N . ARG A 1 99 ? -20.895 18.224 13.918 1.00 88.75 99 ARG A N 1
ATOM 769 C CA . ARG A 1 99 ? -19.619 18.282 14.645 1.00 88.75 99 ARG A CA 1
ATOM 770 C C . ARG A 1 99 ? -18.412 18.460 13.720 1.00 88.75 99 ARG A C 1
ATOM 772 O O . ARG A 1 99 ? -17.286 18.453 14.218 1.00 88.75 99 ARG A O 1
ATOM 779 N N . PHE A 1 100 ? -18.621 18.621 12.409 1.00 91.75 100 PHE A N 1
ATOM 780 C CA . PHE A 1 100 ? -17.563 18.755 11.405 1.00 91.75 100 PHE A CA 1
ATOM 781 C C . PHE A 1 100 ? -17.703 20.024 10.562 1.00 91.75 100 PHE A C 1
ATOM 783 O O . PHE A 1 100 ? -18.673 20.240 9.836 1.00 91.75 100 PHE A O 1
ATOM 790 N N . THR A 1 101 ? -16.644 20.825 10.566 1.00 89.94 101 THR A N 1
ATOM 791 C CA . THR A 1 101 ? -16.477 21.984 9.689 1.00 89.94 101 THR A CA 1
ATOM 792 C C . THR A 1 101 ? -15.632 21.616 8.473 1.00 89.94 101 THR A C 1
ATOM 794 O O . THR A 1 101 ? -14.651 20.880 8.575 1.00 89.94 101 THR A O 1
ATOM 797 N N . ARG A 1 102 ? -16.026 22.133 7.308 1.00 91.38 102 ARG A N 1
ATOM 798 C CA . ARG A 1 102 ? -15.380 21.903 6.010 1.00 91.38 102 ARG A CA 1
ATOM 799 C C . ARG A 1 102 ? -15.156 23.261 5.355 1.00 91.38 102 ARG A C 1
ATOM 801 O O . ARG A 1 102 ? -16.114 23.992 5.124 1.00 91.38 102 ARG A O 1
ATOM 808 N N . ARG A 1 103 ? -13.904 23.623 5.077 1.00 91.56 103 ARG A N 1
ATOM 809 C CA . ARG A 1 103 ? -13.552 24.887 4.410 1.00 91.56 103 ARG A CA 1
ATOM 810 C C . ARG A 1 103 ? -12.810 24.595 3.107 1.00 91.56 103 ARG A C 1
ATOM 812 O O . ARG A 1 103 ? -11.755 23.964 3.184 1.00 91.56 103 ARG A O 1
ATOM 819 N N . PRO A 1 104 ? -13.320 25.025 1.939 1.00 91.31 104 PRO A N 1
ATOM 820 C CA . PRO A 1 104 ? -12.620 24.814 0.681 1.00 91.31 104 PRO A CA 1
ATOM 821 C C . PRO A 1 104 ? -11.296 25.583 0.689 1.00 91.31 104 PRO A C 1
ATOM 823 O O . PRO A 1 104 ? -11.211 26.719 1.160 1.00 91.31 104 PRO A O 1
ATOM 826 N N . LEU A 1 105 ? -10.251 24.939 0.188 1.00 89.56 105 LEU A N 1
ATOM 827 C CA . LEU A 1 105 ? -8.940 25.535 -0.014 1.00 89.56 105 LEU A CA 1
ATOM 828 C C . LEU A 1 105 ? -8.911 26.251 -1.362 1.00 89.56 105 LEU A C 1
ATOM 830 O O . LEU A 1 105 ? -9.586 25.855 -2.312 1.00 89.56 105 LEU A O 1
ATOM 834 N N . LYS A 1 106 ? -8.082 27.290 -1.462 1.00 88.00 106 LYS A N 1
ATOM 835 C CA . LYS A 1 106 ? -7.836 27.959 -2.740 1.00 88.00 106 LYS A CA 1
ATOM 836 C C . LYS A 1 106 ? -7.150 26.987 -3.704 1.00 88.00 106 LYS A C 1
ATOM 838 O O . LYS A 1 106 ? -6.127 26.395 -3.350 1.00 88.00 106 LYS A O 1
ATOM 843 N N . ALA A 1 107 ? -7.687 26.863 -4.918 1.00 85.31 107 ALA A N 1
ATOM 844 C CA . ALA A 1 107 ? -7.084 26.027 -5.943 1.00 85.31 107 ALA A CA 1
ATOM 845 C C . ALA A 1 107 ? -5.659 26.500 -6.258 1.00 85.31 107 ALA A C 1
ATOM 847 O O . ALA A 1 107 ? -5.394 27.696 -6.419 1.00 85.31 107 ALA A O 1
ATOM 848 N N . THR A 1 108 ? -4.729 25.551 -6.314 1.00 85.25 108 THR A N 1
ATOM 849 C CA . THR A 1 108 ? -3.313 25.819 -6.577 1.00 85.25 108 THR A CA 1
ATOM 850 C C . THR A 1 108 ? -2.935 25.237 -7.928 1.00 85.25 108 THR A C 1
ATOM 852 O O . THR A 1 108 ? -3.118 24.047 -8.177 1.00 85.25 108 THR A O 1
ATOM 855 N N . GLN A 1 109 ? -2.399 26.069 -8.816 1.00 80.88 109 GLN A N 1
ATOM 856 C CA . GLN A 1 109 ? -1.955 25.624 -10.129 1.00 80.88 109 GLN A CA 1
ATOM 857 C C . GLN A 1 109 ? -0.619 24.883 -10.022 1.00 80.88 109 GLN A C 1
ATOM 859 O O . GLN A 1 109 ? 0.367 25.446 -9.558 1.00 80.88 109 GLN A O 1
ATOM 864 N N . LEU A 1 110 ? -0.595 23.619 -10.456 1.00 76.62 110 LEU A N 1
ATOM 865 C CA . LEU A 1 110 ? 0.597 22.766 -10.396 1.00 76.62 110 LEU A CA 1
ATOM 866 C C . LEU A 1 110 ? 1.394 22.773 -11.701 1.00 76.62 110 LEU A C 1
ATOM 868 O O . LEU A 1 110 ? 2.598 22.538 -11.697 1.00 76.62 110 LEU A O 1
ATOM 872 N N . THR A 1 111 ? 0.727 23.025 -12.827 1.00 69.69 111 THR A N 1
ATOM 873 C CA . THR A 1 111 ? 1.356 23.051 -14.153 1.00 69.69 111 THR A CA 1
ATOM 874 C C . THR A 1 111 ? 0.881 24.251 -14.959 1.00 69.69 111 THR A C 1
ATOM 876 O O . THR A 1 111 ? -0.250 24.726 -14.805 1.00 69.69 111 THR A O 1
ATOM 879 N N . ASN A 1 112 ? 1.755 24.746 -15.836 1.00 64.00 112 ASN A N 1
ATOM 880 C CA . ASN A 1 112 ? 1.405 25.800 -16.782 1.00 64.00 112 ASN A CA 1
ATOM 881 C C . ASN A 1 112 ? 0.247 25.336 -17.670 1.00 64.00 112 ASN A C 1
ATOM 883 O O . ASN A 1 112 ? 0.157 24.161 -18.024 1.00 64.00 112 ASN A O 1
ATOM 887 N N . ARG A 1 113 ? -0.652 26.261 -18.026 1.00 62.66 113 ARG A N 1
ATOM 888 C CA . ARG A 1 113 ? -1.783 25.943 -18.905 1.00 62.66 113 ARG A CA 1
ATOM 889 C C . ARG A 1 113 ? -1.222 25.448 -20.236 1.00 62.66 113 ARG A C 1
ATOM 891 O O . ARG A 1 113 ? -0.431 26.151 -20.863 1.00 62.66 113 ARG A O 1
ATOM 898 N N . GLY A 1 114 ? -1.607 24.240 -20.642 1.00 56.31 114 GLY A N 1
ATOM 899 C CA . GLY A 1 114 ? -1.223 23.706 -21.943 1.00 56.31 114 GLY A CA 1
ATOM 900 C C . GLY A 1 114 ? -1.827 24.524 -23.095 1.00 56.31 114 GLY A C 1
ATOM 901 O O . GLY A 1 114 ? -2.614 25.446 -22.862 1.00 56.31 114 GLY A O 1
ATOM 902 N N . PRO A 1 115 ? -1.552 24.151 -24.358 1.00 44.66 115 PRO A N 1
ATOM 903 C CA . PRO A 1 115 ? -2.064 24.841 -25.552 1.00 44.66 115 PRO A CA 1
ATOM 904 C C . PRO A 1 115 ? -3.598 24.957 -25.613 1.00 44.66 115 PRO A C 1
ATOM 906 O O . PRO A 1 115 ? -4.131 25.741 -26.388 1.00 44.66 115 PRO A O 1
ATOM 909 N N . GLN A 1 116 ? -4.309 24.160 -24.809 1.00 51.44 116 GLN A N 1
ATOM 910 C CA . GLN A 1 116 ? -5.771 24.116 -24.719 1.00 51.44 116 GLN A CA 1
ATOM 911 C C . GLN A 1 116 ? -6.329 24.842 -23.479 1.00 51.44 116 GLN A C 1
ATOM 913 O O . GLN A 1 116 ? -7.510 24.713 -23.173 1.00 51.44 116 GLN A O 1
ATOM 918 N N . GLY A 1 117 ? -5.501 25.610 -22.761 1.00 50.31 117 GLY A N 1
ATOM 919 C CA . GLY A 1 117 ? -5.951 26.536 -21.717 1.00 50.31 117 GLY A CA 1
ATOM 920 C C . GLY A 1 117 ? -6.237 25.920 -20.345 1.00 50.31 117 GLY A C 1
ATOM 921 O O . GLY A 1 117 ? -6.613 26.652 -19.434 1.00 50.31 117 GLY A O 1
ATOM 922 N N . LEU A 1 118 ? -6.014 24.618 -20.159 1.00 57.91 118 LEU A N 1
ATOM 923 C CA . LEU A 1 118 ? -6.231 23.931 -18.887 1.00 57.91 118 LEU A CA 1
ATOM 924 C C . LEU A 1 118 ? -4.956 23.187 -18.470 1.00 57.91 118 LEU A C 1
ATOM 926 O O . LEU A 1 118 ? -4.355 22.478 -19.272 1.00 57.91 118 LEU A O 1
ATOM 930 N N . GLY A 1 119 ? -4.512 23.416 -17.235 1.00 64.75 119 GLY A N 1
ATOM 931 C CA . GLY A 1 119 ? -3.409 22.701 -16.588 1.00 64.75 119 GLY A CA 1
ATOM 932 C C . GLY A 1 119 ? -3.927 21.911 -15.386 1.00 64.75 119 GLY A C 1
ATOM 933 O O . GLY A 1 119 ? -5.101 22.006 -15.035 1.00 64.75 119 GLY A O 1
ATOM 934 N N . ALA A 1 120 ? -3.057 21.136 -14.750 1.00 75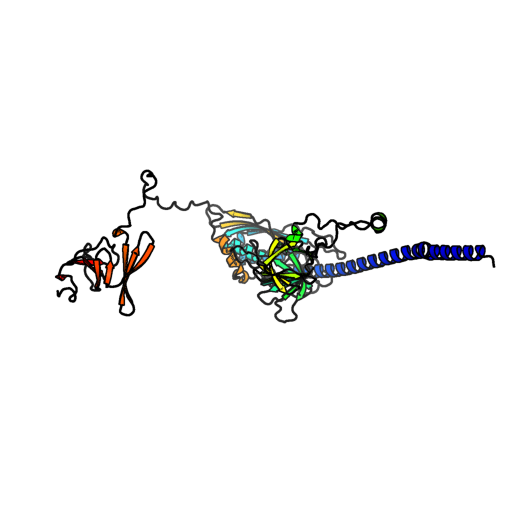.44 120 ALA A N 1
ATOM 935 C CA . ALA A 1 120 ? -3.375 20.444 -13.507 1.00 75.44 120 ALA A CA 1
ATOM 936 C C . ALA A 1 120 ? -3.517 21.438 -12.336 1.00 75.44 120 ALA A C 1
ATOM 938 O O . ALA A 1 120 ? -2.618 22.251 -12.081 1.00 75.44 120 ALA A O 1
ATOM 939 N N . LEU A 1 121 ? -4.639 21.347 -11.626 1.00 81.81 121 LEU A N 1
ATOM 940 C CA . LEU A 1 121 ? -5.010 22.147 -10.463 1.00 81.81 121 LEU A CA 1
ATOM 941 C C . LEU A 1 121 ? -5.137 21.234 -9.243 1.00 81.81 121 LEU A C 1
ATOM 943 O O . LEU A 1 121 ? -5.747 20.170 -9.312 1.00 81.81 121 LEU A O 1
ATOM 947 N N . GLN A 1 122 ? -4.590 21.656 -8.112 1.00 86.44 122 GLN A N 1
ATOM 948 C CA . GLN A 1 122 ? -4.851 21.030 -6.823 1.00 86.44 122 GLN A CA 1
ATOM 949 C C . GLN A 1 122 ? -6.027 21.740 -6.157 1.00 86.44 122 GLN A C 1
ATOM 951 O O . GLN A 1 122 ? -5.958 22.948 -5.926 1.00 86.44 122 GLN A O 1
ATOM 956 N N . ILE A 1 123 ? -7.064 20.986 -5.808 1.00 89.00 123 ILE A N 1
ATOM 957 C CA . ILE A 1 123 ? -8.200 21.450 -5.005 1.00 89.00 123 ILE A CA 1
ATOM 958 C C . ILE A 1 123 ? -8.209 20.728 -3.659 1.00 89.00 123 ILE A C 1
ATOM 960 O O . ILE A 1 123 ? -7.534 19.710 -3.482 1.00 89.00 123 ILE A O 1
ATOM 964 N N . GLY A 1 124 ? -8.982 21.228 -2.700 1.00 90.44 124 GLY A N 1
ATOM 965 C CA . GLY A 1 124 ? -9.150 20.509 -1.448 1.00 90.44 124 GLY A CA 1
ATOM 966 C C . GLY A 1 124 ? -10.015 21.197 -0.415 1.00 90.44 124 GLY A C 1
ATOM 967 O O . GLY A 1 124 ? -10.529 22.289 -0.636 1.00 90.44 124 GLY A O 1
ATOM 968 N N . TYR A 1 125 ? -10.127 20.547 0.736 1.00 93.00 125 TYR A N 1
ATOM 969 C CA . TYR A 1 125 ? -10.825 21.036 1.915 1.00 93.00 125 TYR A CA 1
ATOM 970 C C . TYR A 1 125 ? -9.937 20.906 3.147 1.00 93.00 125 TYR A C 1
ATOM 972 O O . TYR A 1 125 ? -9.293 19.879 3.355 1.00 93.00 125 TYR A O 1
ATOM 980 N N . SER A 1 126 ? -9.959 21.931 3.992 1.00 93.44 126 SER A N 1
ATOM 981 C CA . SER A 1 126 ? -9.573 21.804 5.393 1.00 93.44 126 SER A CA 1
ATOM 982 C C . SER A 1 126 ? -10.785 21.323 6.180 1.00 93.44 126 SER A C 1
ATOM 984 O O . SER A 1 126 ? -11.860 21.931 6.101 1.00 93.44 126 SER A O 1
ATOM 986 N N . VAL A 1 127 ? -10.625 20.221 6.902 1.00 94.00 127 VAL A N 1
ATOM 987 C CA . VAL A 1 127 ? -11.686 19.576 7.670 1.00 94.00 127 VAL A CA 1
ATOM 988 C C . VAL A 1 127 ? -11.272 19.530 9.132 1.00 94.00 127 VAL A C 1
ATOM 990 O O . VAL A 1 127 ? -10.180 19.075 9.461 1.00 94.00 127 VAL A O 1
ATOM 993 N N . SER A 1 128 ? -12.156 20.008 10.002 1.00 92.88 128 SER A N 1
ATOM 994 C CA . SER A 1 128 ? -11.965 20.008 11.451 1.00 92.88 128 SER A CA 1
ATOM 995 C C . SER A 1 128 ? -13.231 19.509 12.118 1.00 92.88 128 SER A C 1
ATOM 997 O O . SER A 1 128 ? -14.315 20.028 11.838 1.00 92.88 128 SER A O 1
ATOM 999 N N . GLY A 1 129 ? -13.111 18.522 12.996 1.00 92.06 129 GLY A N 1
ATOM 1000 C CA . GLY A 1 129 ? -14.254 17.997 13.725 1.00 92.06 129 GLY A CA 1
ATOM 1001 C C . GLY A 1 129 ? -13.871 17.169 14.935 1.00 92.06 129 GLY A C 1
ATOM 1002 O O . GLY A 1 129 ? -12.708 17.100 15.332 1.00 92.06 129 GLY A O 1
ATOM 1003 N N . GLN A 1 130 ? -14.878 16.562 15.551 1.00 91.81 130 GLN A N 1
ATOM 1004 C CA . GLN A 1 130 ? -14.718 15.788 16.777 1.00 91.81 130 GLN A CA 1
ATOM 1005 C C . GLN A 1 130 ? -15.631 14.564 16.787 1.00 91.81 130 GLN A C 1
ATOM 1007 O O . GLN A 1 130 ? -16.770 14.616 16.317 1.00 91.81 130 GLN A O 1
ATOM 1012 N N . GLY A 1 131 ? -15.143 13.472 17.363 1.00 90.69 131 GLY A N 1
ATOM 1013 C CA . GLY A 1 131 ? -15.946 12.279 17.593 1.00 90.69 131 GLY A CA 1
ATOM 1014 C C . GLY A 1 131 ? -15.144 11.115 18.168 1.00 90.69 131 GLY A C 1
ATOM 1015 O O . GLY A 1 131 ? -13.948 11.260 18.436 1.00 90.69 131 GLY A O 1
ATOM 1016 N N . PRO A 1 132 ? -15.780 9.948 18.345 1.00 90.38 132 PRO A N 1
ATOM 1017 C CA . PRO A 1 132 ? -15.125 8.783 18.924 1.00 90.38 132 PRO A CA 1
ATOM 1018 C C . PRO A 1 132 ? -13.943 8.317 18.068 1.00 90.38 132 PRO A C 1
ATOM 1020 O O . PRO A 1 132 ? -14.079 8.170 16.850 1.00 90.38 132 PRO A O 1
ATOM 1023 N N . LEU A 1 133 ? -12.806 7.998 18.698 1.00 87.69 133 LEU A N 1
ATOM 1024 C CA . LEU A 1 133 ? -11.591 7.553 17.995 1.00 87.69 133 LEU A CA 1
ATOM 1025 C C . LEU A 1 133 ? -11.838 6.431 16.961 1.00 87.69 133 LEU A C 1
ATOM 1027 O O . LEU A 1 133 ? -11.331 6.555 15.847 1.00 87.69 133 LEU A O 1
ATOM 1031 N N . PRO A 1 134 ? -12.627 5.371 17.241 1.00 88.00 134 PRO A N 1
ATOM 1032 C CA . PRO A 1 134 ? -12.892 4.332 16.243 1.00 88.00 134 PRO A CA 1
ATOM 1033 C C . PRO A 1 134 ? -13.562 4.856 14.971 1.00 88.00 134 PRO A C 1
ATOM 1035 O O . PRO A 1 134 ? -13.192 4.448 13.876 1.00 88.00 134 PRO A O 1
ATOM 1038 N N . LYS A 1 135 ? -14.489 5.804 15.122 1.00 90.75 135 LYS A N 1
ATOM 1039 C CA . LYS A 1 135 ? -15.264 6.400 14.028 1.00 90.75 135 LYS A CA 1
ATOM 1040 C C . LYS A 1 135 ? -14.428 7.390 13.220 1.00 90.75 135 LYS A C 1
ATOM 1042 O O . LYS A 1 135 ? -14.537 7.463 12.001 1.00 90.75 135 LYS A O 1
ATOM 1047 N N . VAL A 1 136 ? -13.520 8.097 13.888 1.00 89.94 136 VAL A N 1
ATOM 1048 C CA . VAL A 1 136 ? -12.523 8.948 13.229 1.00 89.94 136 VAL A CA 1
ATOM 1049 C C . VAL A 1 136 ? -11.539 8.117 12.399 1.00 89.94 136 VAL A C 1
ATOM 1051 O O . VAL A 1 136 ? -11.215 8.498 11.277 1.00 89.94 136 VAL A O 1
ATOM 1054 N N . VAL A 1 137 ? -11.114 6.951 12.896 1.00 88.06 137 VAL A N 1
ATOM 1055 C CA . VAL A 1 137 ? -10.300 6.005 12.112 1.00 88.06 137 VAL A CA 1
ATOM 1056 C C . VAL A 1 137 ? -11.086 5.462 10.913 1.00 88.06 137 VAL A C 1
ATOM 1058 O O . VAL A 1 137 ? -10.521 5.376 9.827 1.00 88.06 137 VAL A O 1
ATOM 1061 N N . ASP A 1 138 ? -12.380 5.160 11.070 1.00 87.88 138 ASP A N 1
ATOM 1062 C CA . ASP A 1 138 ? -13.251 4.737 9.961 1.00 87.88 138 ASP A CA 1
ATOM 1063 C C . ASP A 1 138 ? -13.348 5.818 8.868 1.00 87.88 138 ASP A C 1
ATOM 1065 O O . ASP A 1 138 ? -13.230 5.505 7.685 1.00 87.88 138 ASP A O 1
ATOM 1069 N N . LEU A 1 139 ? -13.475 7.098 9.246 1.00 89.75 139 LEU A N 1
ATOM 1070 C CA . LEU A 1 139 ? -13.454 8.221 8.301 1.00 89.75 139 LEU A CA 1
ATOM 1071 C C . LEU A 1 139 ? -12.128 8.295 7.533 1.00 89.75 139 LEU A C 1
ATOM 1073 O O . LEU A 1 139 ? -12.134 8.399 6.309 1.00 89.75 139 LEU A O 1
ATOM 1077 N N . MET A 1 140 ? -10.992 8.237 8.235 1.00 87.75 140 MET A N 1
ATOM 1078 C CA . MET A 1 140 ? -9.672 8.270 7.591 1.00 87.75 140 MET A CA 1
ATOM 1079 C C . MET A 1 140 ? -9.496 7.098 6.631 1.00 87.75 140 MET A C 1
ATOM 1081 O O . MET A 1 140 ? -9.023 7.284 5.511 1.00 87.75 140 MET A O 1
ATOM 1085 N N . PHE A 1 141 ? -9.957 5.916 7.037 1.00 81.94 141 PHE A N 1
ATOM 1086 C CA . PHE A 1 141 ? -9.947 4.735 6.193 1.00 81.94 141 PHE A CA 1
ATOM 1087 C C . PHE A 1 141 ? -10.782 4.955 4.926 1.00 81.94 141 PHE A C 1
ATOM 1089 O O . PHE A 1 141 ? -10.264 4.754 3.838 1.00 81.94 141 PHE A O 1
ATOM 1096 N N . LEU A 1 142 ? -12.020 5.449 5.020 1.00 83.38 142 LEU A N 1
ATOM 1097 C CA . LEU A 1 142 ? -12.861 5.726 3.844 1.00 83.38 142 LEU A CA 1
ATOM 1098 C C . LEU A 1 142 ? -12.246 6.761 2.887 1.00 83.38 142 LEU A C 1
ATOM 1100 O O . LEU A 1 142 ? -12.318 6.598 1.666 1.00 83.38 142 LEU A O 1
ATOM 1104 N N . LEU A 1 143 ? -11.622 7.813 3.423 1.00 82.94 143 LEU A N 1
ATOM 1105 C CA . LEU A 1 143 ? -11.000 8.865 2.614 1.00 82.94 143 LEU A CA 1
ATOM 1106 C C . LEU A 1 143 ? -9.699 8.407 1.938 1.00 82.94 143 LEU A C 1
ATOM 1108 O O . LEU A 1 143 ? -9.409 8.836 0.819 1.00 82.94 143 LEU A O 1
ATOM 1112 N N . GLU A 1 144 ? -8.922 7.537 2.583 1.00 75.12 144 GLU A N 1
ATOM 1113 C CA . GLU A 1 144 ? -7.638 7.059 2.059 1.00 75.12 144 GLU A CA 1
ATOM 1114 C C . GLU A 1 144 ? -7.765 5.793 1.194 1.00 75.12 144 GLU A C 1
ATOM 1116 O O . GLU A 1 144 ? -7.060 5.662 0.192 1.00 75.12 144 GLU A O 1
ATOM 1121 N N . GLN A 1 145 ? -8.655 4.867 1.564 1.00 62.88 145 GLN A N 1
ATOM 1122 C CA . GLN A 1 145 ? -8.798 3.546 0.934 1.00 62.88 145 GLN A CA 1
ATOM 1123 C C . GLN A 1 145 ? -9.779 3.498 -0.222 1.00 62.88 145 GLN A C 1
ATOM 1125 O O . GLN A 1 145 ? -9.776 2.495 -0.927 1.00 62.88 145 GLN A O 1
ATOM 1130 N N . ALA A 1 146 ? -10.588 4.545 -0.404 1.00 54.34 146 ALA A N 1
ATOM 1131 C CA . ALA A 1 146 ? -11.239 4.911 -1.657 1.00 54.34 146 ALA A CA 1
ATOM 1132 C C . ALA A 1 146 ? -11.482 3.704 -2.591 1.00 54.34 146 ALA A C 1
ATOM 1134 O O . ALA A 1 146 ? -10.851 3.530 -3.631 1.00 54.34 146 ALA A O 1
ATOM 1135 N N . SER A 1 147 ? -12.355 2.799 -2.153 1.00 48.31 147 SER A N 1
ATOM 1136 C CA . SER A 1 147 ? -12.536 1.428 -2.664 1.00 48.31 147 SER A CA 1
ATOM 1137 C C . SER A 1 147 ? -13.153 1.334 -4.064 1.00 48.31 147 SER A C 1
ATOM 1139 O O . SER A 1 147 ? -13.752 0.321 -4.439 1.00 48.31 147 SER A O 1
ATOM 1141 N N . SER A 1 148 ? -13.056 2.397 -4.860 1.00 49.03 148 SER A N 1
ATOM 1142 C CA . SER A 1 148 ? -13.589 2.397 -6.216 1.00 49.03 148 SER A CA 1
ATOM 1143 C C . SER A 1 148 ? -12.686 1.621 -7.176 1.00 49.03 148 SER A C 1
ATOM 1145 O O . SER A 1 148 ? -13.174 1.090 -8.177 1.00 49.03 148 SER A O 1
ATOM 1147 N N . LEU A 1 149 ? -11.392 1.495 -6.849 1.00 57.94 149 LEU A N 1
ATOM 1148 C CA . LEU A 1 149 ? -10.415 0.863 -7.720 1.00 57.94 149 LEU A CA 1
ATOM 1149 C C . LEU A 1 149 ? -10.027 -0.549 -7.266 1.00 57.94 149 LEU A C 1
ATOM 1151 O O . LEU A 1 149 ? -9.859 -0.813 -6.076 1.00 57.94 149 LEU A O 1
ATOM 1155 N N . PRO A 1 150 ? -9.841 -1.467 -8.228 1.00 62.56 150 PRO A N 1
ATOM 1156 C CA . PRO A 1 150 ? -9.356 -2.809 -7.954 1.00 62.56 150 PRO A CA 1
ATOM 1157 C C . PRO A 1 150 ? -7.997 -2.736 -7.258 1.00 62.56 150 PRO A C 1
ATOM 1159 O O . PRO A 1 150 ? -7.083 -2.051 -7.726 1.00 62.56 150 PRO A O 1
ATOM 1162 N N . ARG A 1 151 ? -7.868 -3.466 -6.152 1.00 70.88 151 ARG A N 1
ATOM 1163 C CA . ARG A 1 151 ? -6.613 -3.657 -5.431 1.00 70.88 151 ARG A CA 1
ATOM 1164 C C . ARG A 1 151 ? -6.305 -5.142 -5.381 1.00 70.88 151 ARG A C 1
ATOM 1166 O O . ARG A 1 151 ? -7.193 -5.965 -5.164 1.00 70.88 151 ARG A O 1
ATOM 1173 N N . SER A 1 152 ? -5.051 -5.490 -5.620 1.00 74.69 152 SER A N 1
ATOM 1174 C CA . SER A 1 152 ? -4.612 -6.879 -5.610 1.00 74.69 152 SER A CA 1
ATOM 1175 C C . SER A 1 152 ? -3.308 -7.011 -4.850 1.00 74.69 152 SER A C 1
ATOM 1177 O O . SER A 1 152 ? -2.370 -6.236 -5.051 1.00 74.69 152 SER A O 1
ATOM 1179 N N . THR A 1 153 ? -3.258 -8.010 -3.979 1.00 78.00 153 THR A N 1
ATOM 1180 C CA . THR A 1 153 ? -2.054 -8.380 -3.246 1.00 78.00 153 THR A CA 1
ATOM 1181 C C . THR A 1 153 ? -1.010 -8.934 -4.205 1.00 78.00 153 THR A C 1
ATOM 1183 O O . THR A 1 153 ? -1.320 -9.780 -5.046 1.00 78.00 153 THR A O 1
ATOM 1186 N N . ILE A 1 154 ? 0.221 -8.450 -4.092 1.00 77.75 154 ILE A N 1
ATOM 1187 C CA . ILE A 1 154 ? 1.380 -8.887 -4.863 1.00 77.75 154 ILE A CA 1
ATOM 1188 C C . ILE A 1 154 ? 1.944 -10.133 -4.183 1.00 77.75 154 ILE A C 1
ATOM 1190 O O . ILE A 1 154 ? 2.437 -10.068 -3.062 1.00 77.75 154 ILE A O 1
ATOM 1194 N N . LYS A 1 155 ? 1.903 -11.256 -4.896 1.00 80.50 155 LYS A N 1
ATOM 1195 C CA . LYS A 1 155 ? 2.438 -12.552 -4.467 1.00 80.50 155 LYS A CA 1
ATOM 1196 C C . LYS A 1 155 ? 3.928 -12.684 -4.770 1.00 80.50 155 LYS A C 1
ATOM 1198 O O . LYS A 1 155 ? 4.692 -13.259 -4.000 1.00 80.50 155 LYS A O 1
ATOM 1203 N N . SER A 1 156 ? 4.342 -12.235 -5.950 1.00 76.88 156 SER A N 1
ATOM 1204 C CA . SER A 1 156 ? 5.724 -12.366 -6.408 1.00 76.88 156 SER A CA 1
ATOM 1205 C C . SER A 1 156 ? 6.056 -11.279 -7.424 1.00 76.88 156 SER A C 1
ATOM 1207 O O . SER A 1 156 ? 5.164 -10.639 -7.987 1.00 76.88 156 SER A O 1
ATOM 1209 N N . TYR A 1 157 ? 7.347 -11.044 -7.653 1.00 83.44 157 TYR A N 1
ATOM 1210 C CA . TYR A 1 157 ? 7.774 -10.109 -8.686 1.00 83.44 157 TYR A CA 1
ATOM 1211 C C . TYR A 1 157 ? 9.056 -10.554 -9.390 1.00 83.44 157 TYR A C 1
ATOM 1213 O O . TYR A 1 157 ? 9.933 -11.195 -8.806 1.00 83.44 157 TYR A O 1
ATOM 1221 N N . LEU A 1 158 ? 9.161 -10.188 -10.665 1.00 83.38 158 LEU A N 1
ATOM 1222 C CA . LEU A 1 158 ? 10.292 -10.442 -11.551 1.00 83.38 158 LEU A CA 1
ATOM 1223 C C . LEU A 1 158 ? 10.746 -9.123 -12.179 1.00 83.38 158 LEU A C 1
ATOM 1225 O O . LEU A 1 158 ? 10.019 -8.528 -12.972 1.00 83.38 158 LEU A O 1
ATOM 1229 N N . GLN A 1 159 ? 11.973 -8.700 -11.887 1.00 81.75 159 GLN A N 1
ATOM 1230 C CA . GLN A 1 159 ? 12.598 -7.560 -12.552 1.00 81.75 159 GLN A CA 1
ATOM 1231 C C . GLN A 1 159 ? 13.561 -8.038 -13.642 1.00 81.75 159 GLN A C 1
ATOM 1233 O O . GLN A 1 159 ? 14.474 -8.819 -13.374 1.00 81.75 159 GLN A O 1
ATOM 1238 N N . GLN A 1 160 ? 13.396 -7.536 -14.866 1.00 79.50 160 GLN A N 1
ATOM 1239 C CA . GLN A 1 160 ? 14.284 -7.771 -16.008 1.00 79.50 160 GLN A CA 1
ATOM 1240 C C . GLN A 1 160 ? 14.600 -6.443 -16.697 1.00 79.50 160 GLN A C 1
ATOM 1242 O O . GLN A 1 160 ? 13.776 -5.896 -17.433 1.00 79.50 160 GLN A O 1
ATOM 1247 N N . GLY A 1 161 ? 15.799 -5.906 -16.460 1.00 74.44 161 GLY A N 1
ATOM 1248 C CA . GLY A 1 161 ? 16.131 -4.547 -16.897 1.00 74.44 161 GLY A CA 1
ATOM 1249 C C . GLY A 1 161 ? 15.087 -3.543 -16.395 1.00 74.44 161 GLY A C 1
ATOM 1250 O O . GLY A 1 161 ? 14.742 -3.558 -15.219 1.00 74.44 161 GLY A O 1
ATOM 1251 N N . SER A 1 162 ? 14.549 -2.711 -17.287 1.00 74.44 162 SER A N 1
ATOM 1252 C CA . SER A 1 162 ? 13.513 -1.714 -16.978 1.00 74.44 162 SER A CA 1
ATOM 1253 C C . SER A 1 162 ? 12.086 -2.272 -16.893 1.00 74.44 162 SER A C 1
ATOM 1255 O O . SER A 1 162 ? 11.138 -1.494 -16.871 1.00 74.44 162 SER A O 1
ATOM 1257 N N . ARG A 1 163 ? 11.891 -3.596 -16.876 1.00 83.00 163 ARG A N 1
ATOM 1258 C CA . ARG A 1 163 ? 10.563 -4.215 -16.765 1.00 83.00 163 ARG A CA 1
ATOM 1259 C C . ARG A 1 163 ? 10.395 -4.879 -15.408 1.00 83.00 163 ARG A C 1
ATOM 1261 O O . ARG A 1 163 ? 11.230 -5.694 -15.021 1.00 83.00 163 ARG A O 1
ATOM 1268 N N . LEU A 1 164 ? 9.297 -4.572 -14.729 1.00 84.88 164 LEU A N 1
ATOM 1269 C CA . LEU A 1 164 ? 8.874 -5.213 -13.488 1.00 84.88 164 LEU A CA 1
ATOM 1270 C C . LEU A 1 164 ? 7.580 -5.978 -13.747 1.00 84.88 164 LEU A C 1
ATOM 1272 O O . LEU A 1 164 ? 6.554 -5.374 -14.021 1.00 84.88 164 LEU A O 1
ATOM 1276 N N . THR A 1 165 ? 7.622 -7.302 -13.683 1.00 87.12 165 THR A N 1
ATOM 1277 C CA . THR A 1 165 ? 6.426 -8.146 -13.771 1.00 87.12 165 THR A CA 1
ATOM 1278 C C . THR A 1 165 ? 5.977 -8.503 -12.366 1.00 87.12 165 THR A C 1
ATOM 1280 O O . THR A 1 165 ? 6.778 -9.019 -11.590 1.00 87.12 165 THR A O 1
ATOM 1283 N N . LEU A 1 166 ? 4.724 -8.208 -12.042 1.00 86.56 166 LEU A N 1
ATOM 1284 C CA . LEU A 1 166 ? 4.083 -8.548 -10.780 1.00 86.56 166 LEU A CA 1
ATOM 1285 C C . LEU A 1 166 ? 3.149 -9.736 -11.005 1.00 86.56 166 LEU A C 1
ATOM 1287 O O . LEU A 1 166 ? 2.414 -9.758 -11.990 1.00 86.56 166 LEU A O 1
ATOM 1291 N N . GLU A 1 167 ? 3.172 -10.693 -10.084 1.00 85.56 167 GLU A N 1
ATOM 1292 C CA . GLU A 1 167 ? 2.163 -11.745 -9.964 1.00 85.56 167 GLU A CA 1
ATOM 1293 C C . GLU A 1 167 ? 1.272 -11.407 -8.764 1.00 85.56 167 GLU A C 1
ATOM 1295 O O . GLU A 1 167 ? 1.781 -11.157 -7.667 1.00 85.56 167 GLU A O 1
ATOM 1300 N N . THR A 1 168 ? -0.044 -11.388 -8.957 1.00 84.44 168 THR A N 1
ATOM 1301 C CA . THR A 1 168 ? -1.027 -11.108 -7.907 1.00 84.44 168 THR A CA 1
ATOM 1302 C C . THR A 1 168 ? -1.639 -12.389 -7.344 1.00 84.44 168 THR A C 1
ATOM 1304 O O . THR A 1 168 ? -1.675 -13.426 -8.004 1.00 84.44 168 THR A O 1
ATOM 1307 N N . GLU A 1 169 ? -2.126 -12.337 -6.104 1.00 80.81 169 GLU A N 1
ATOM 1308 C CA . GLU A 1 169 ? -2.812 -13.475 -5.469 1.00 80.81 169 GLU A CA 1
ATOM 1309 C C . GLU A 1 169 ? -4.176 -13.767 -6.099 1.00 80.81 169 GLU A C 1
ATOM 1311 O O . GLU A 1 169 ? -4.552 -14.926 -6.270 1.00 80.81 169 GLU A O 1
ATOM 1316 N N . LYS A 1 170 ? -4.913 -12.707 -6.448 1.00 81.75 170 LYS A N 1
ATOM 1317 C CA . LYS A 1 170 ? -6.233 -12.766 -7.083 1.00 81.75 170 LYS A CA 1
ATOM 1318 C C . LYS A 1 170 ? -6.169 -12.142 -8.483 1.00 81.75 170 LYS A C 1
ATOM 1320 O O . LYS A 1 170 ? -5.329 -11.260 -8.698 1.00 81.75 170 LYS A O 1
ATOM 1325 N N . PRO A 1 171 ? -7.039 -12.560 -9.422 1.00 82.69 171 PRO A N 1
ATOM 1326 C CA . PRO A 1 171 ? -7.164 -11.908 -10.719 1.00 82.69 171 PRO A CA 1
ATOM 1327 C C . PRO A 1 171 ? -7.460 -10.414 -10.579 1.00 82.69 171 PRO A C 1
ATOM 1329 O O . PRO A 1 171 ? -8.200 -10.003 -9.683 1.00 82.69 171 PRO A O 1
ATOM 1332 N N . HIS A 1 172 ? -6.904 -9.613 -11.481 1.00 81.44 172 HIS A N 1
ATOM 1333 C CA . HIS A 1 172 ? -7.069 -8.167 -11.495 1.00 81.44 172 HIS A CA 1
ATOM 1334 C C . HIS A 1 172 ? -7.690 -7.687 -12.817 1.00 81.44 172 HIS A C 1
ATOM 1336 O O . HIS A 1 172 ? -7.408 -8.245 -13.876 1.00 81.44 172 HIS A O 1
ATOM 1342 N N . PRO A 1 173 ? -8.466 -6.593 -12.819 1.00 80.31 173 PRO A N 1
ATOM 1343 C CA . PRO A 1 173 ? -9.073 -6.054 -14.035 1.00 80.31 173 PRO A CA 1
ATOM 1344 C C . PRO A 1 173 ? -8.209 -4.968 -14.714 1.00 80.31 173 PRO A C 1
ATOM 1346 O O . PRO A 1 173 ? -8.714 -4.234 -15.565 1.00 80.31 173 PRO A O 1
ATOM 1349 N N . PHE A 1 174 ? -6.933 -4.812 -14.325 1.00 82.25 174 PHE A N 1
ATOM 1350 C CA . PHE A 1 174 ? -6.044 -3.803 -14.913 1.00 82.25 174 PHE A CA 1
ATOM 1351 C C . PHE A 1 174 ? -5.829 -4.024 -16.415 1.00 82.25 174 PHE A C 1
ATOM 1353 O O . PHE A 1 174 ? -5.744 -5.163 -16.870 1.00 82.25 174 PHE A O 1
ATOM 1360 N N . LYS A 1 175 ? -5.702 -2.934 -17.180 1.00 81.00 175 LYS A N 1
ATOM 1361 C CA . LYS A 1 175 ? -5.529 -2.966 -18.643 1.00 81.00 175 LYS A CA 1
ATOM 1362 C C . LYS A 1 175 ? -4.189 -2.377 -19.080 1.00 81.00 175 LYS A C 1
ATOM 1364 O O . LYS A 1 175 ? -3.620 -1.515 -18.414 1.00 81.00 175 LYS A O 1
ATOM 1369 N N . LYS A 1 176 ? -3.705 -2.790 -20.255 1.00 82.00 176 LYS A N 1
ATOM 1370 C CA . LYS A 1 176 ? -2.557 -2.153 -20.918 1.00 82.00 176 LYS A CA 1
ATOM 1371 C C . LYS A 1 176 ? -2.797 -0.648 -21.101 1.00 82.00 176 LYS A C 1
ATOM 1373 O O . LYS A 1 176 ? -3.876 -0.237 -21.513 1.00 82.00 176 LYS A O 1
ATOM 1378 N N . GLY A 1 177 ? -1.777 0.157 -20.811 1.00 71.44 177 GLY A N 1
ATOM 1379 C CA . GLY A 1 177 ? -1.820 1.621 -20.853 1.00 71.44 177 GLY A CA 1
ATOM 1380 C C . GLY A 1 177 ? -2.296 2.268 -19.550 1.00 71.44 177 GLY A C 1
ATOM 1381 O O . GLY A 1 177 ? -2.002 3.441 -19.329 1.00 71.44 177 GLY A O 1
ATOM 1382 N N . GLN A 1 178 ? -2.946 1.510 -18.661 1.00 76.81 178 GLN A N 1
ATOM 1383 C CA . GLN A 1 178 ? -3.428 2.000 -17.373 1.00 76.81 178 GLN A CA 1
ATOM 1384 C C . GLN A 1 178 ? -2.264 2.371 -16.446 1.00 76.81 178 GLN A C 1
ATOM 1386 O O . GLN A 1 178 ? -1.253 1.667 -16.403 1.00 76.81 178 GLN A O 1
ATOM 1391 N N . MET A 1 179 ? -2.418 3.444 -15.670 1.00 74.88 179 MET A N 1
ATOM 1392 C CA . MET A 1 179 ? -1.495 3.742 -14.577 1.00 74.88 179 MET A CA 1
ATOM 1393 C C . MET A 1 179 ? -1.981 3.087 -13.284 1.00 74.88 179 MET A C 1
ATOM 1395 O O . MET A 1 179 ? -3.154 3.207 -12.912 1.00 74.88 179 MET A O 1
ATOM 1399 N N . VAL A 1 180 ? -1.063 2.408 -12.603 1.00 78.31 180 VAL A N 1
ATOM 1400 C CA . VAL A 1 180 ? -1.289 1.726 -11.328 1.00 78.31 180 VAL A CA 1
ATOM 1401 C C . VAL A 1 180 ? -0.332 2.261 -10.272 1.00 78.31 180 VAL A C 1
ATOM 1403 O O . VAL A 1 180 ? 0.809 2.624 -10.567 1.00 78.31 180 VAL A O 1
ATOM 1406 N N . GLN A 1 181 ? -0.802 2.317 -9.032 1.00 78.25 181 GLN A N 1
ATOM 1407 C CA . GLN A 1 181 ? 0.010 2.644 -7.875 1.00 78.25 181 GLN A CA 1
ATOM 1408 C C . GLN A 1 181 ? 0.461 1.354 -7.202 1.00 78.25 181 GLN A C 1
ATOM 1410 O O . GLN A 1 181 ? -0.359 0.499 -6.863 1.00 78.25 181 GLN A O 1
ATOM 1415 N N . ILE A 1 182 ? 1.761 1.235 -6.961 1.00 75.69 182 ILE A N 1
ATOM 1416 C CA . ILE A 1 182 ? 2.285 0.218 -6.061 1.00 75.69 182 ILE A CA 1
ATOM 1417 C C . ILE A 1 182 ? 2.412 0.832 -4.673 1.00 75.69 182 ILE A C 1
ATOM 1419 O O . ILE A 1 182 ? 3.072 1.860 -4.490 1.00 75.69 182 ILE A O 1
ATOM 1423 N N . ARG A 1 183 ? 1.794 0.175 -3.694 1.00 69.56 183 ARG A N 1
ATOM 1424 C CA . ARG A 1 183 ? 1.956 0.464 -2.272 1.00 69.56 183 ARG A CA 1
ATOM 1425 C C . ARG A 1 183 ? 2.549 -0.773 -1.608 1.00 69.56 183 ARG A C 1
ATOM 1427 O O . ARG A 1 183 ? 1.852 -1.765 -1.384 1.00 69.56 183 ARG A O 1
ATOM 1434 N N . GLY A 1 184 ? 3.846 -0.727 -1.321 1.00 59.41 184 GLY A N 1
ATOM 1435 C CA . GLY A 1 184 ? 4.486 -1.655 -0.394 1.00 59.41 184 GLY A CA 1
ATOM 1436 C C . GLY A 1 184 ? 3.835 -1.520 0.981 1.00 59.41 184 GLY A C 1
ATOM 1437 O O . GLY A 1 184 ? 3.534 -0.399 1.396 1.00 59.41 184 GLY A O 1
ATOM 1438 N N . GLY A 1 185 ? 3.569 -2.651 1.642 1.00 50.88 185 GLY A N 1
ATOM 1439 C CA . GLY A 1 185 ? 2.854 -2.699 2.921 1.00 50.88 185 GLY A CA 1
ATOM 1440 C C . GLY A 1 185 ? 3.434 -1.722 3.948 1.00 50.88 185 GLY A C 1
ATOM 1441 O O . GLY A 1 185 ? 4.648 -1.516 3.995 1.00 50.88 185 GLY A O 1
ATOM 1442 N N . SER A 1 186 ? 2.563 -1.090 4.734 1.00 36.84 186 SER A N 1
ATOM 1443 C CA . SER A 1 186 ? 2.936 -0.230 5.857 1.00 36.84 186 SER A CA 1
ATOM 1444 C C . SER A 1 186 ? 2.400 -0.839 7.157 1.00 36.84 186 SER A C 1
ATOM 1446 O O . SER A 1 186 ? 1.212 -1.160 7.178 1.00 36.84 186 SER A O 1
ATOM 1448 N N . PRO A 1 187 ? 3.212 -0.957 8.226 1.00 43.91 187 PRO A N 1
ATOM 1449 C CA . PRO A 1 187 ? 4.576 -0.444 8.351 1.00 43.91 187 PRO A CA 1
ATOM 1450 C C . PRO A 1 187 ? 5.604 -1.343 7.639 1.00 43.91 187 PRO A C 1
ATOM 1452 O O . PRO A 1 187 ? 5.872 -2.454 8.058 1.00 43.91 187 PRO A O 1
ATOM 1455 N N . VAL A 1 188 ? 6.195 -0.820 6.558 1.00 38.03 188 VAL A N 1
ATOM 1456 C CA . VAL A 1 188 ? 7.262 -1.395 5.716 1.00 38.03 188 VAL A CA 1
ATOM 1457 C C . VAL A 1 188 ? 7.289 -2.934 5.663 1.00 38.03 188 VAL A C 1
ATOM 1459 O O . VAL A 1 188 ? 8.107 -3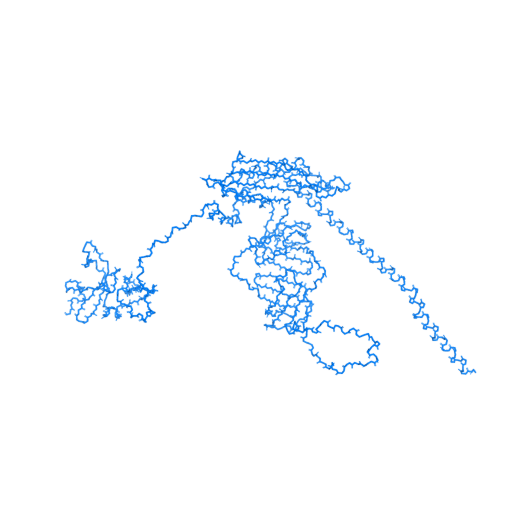.583 6.313 1.00 38.03 188 VAL A O 1
ATOM 1462 N N . SER A 1 189 ? 6.452 -3.506 4.798 1.00 42.94 189 SER A N 1
ATOM 1463 C CA . SER A 1 189 ? 6.552 -4.889 4.318 1.00 42.94 189 SER A CA 1
ATOM 1464 C C . SER A 1 189 ? 8.002 -5.203 3.926 1.00 42.94 189 SER A C 1
ATOM 1466 O O . SER A 1 189 ? 8.549 -4.591 3.003 1.00 42.94 189 SER A O 1
ATOM 1468 N N . ARG A 1 190 ? 8.627 -6.183 4.586 1.00 47.53 190 ARG A N 1
ATOM 1469 C CA . ARG A 1 190 ? 9.973 -6.680 4.236 1.00 47.53 190 ARG A CA 1
ATOM 1470 C C . ARG A 1 190 ? 9.979 -7.564 2.971 1.00 47.53 190 ARG A C 1
ATOM 1472 O O . ARG A 1 190 ? 11.049 -7.830 2.411 1.00 47.53 190 ARG A O 1
ATOM 1479 N N . GLU A 1 191 ? 8.809 -7.969 2.468 1.00 52.50 191 GLU A N 1
ATOM 1480 C CA . GLU A 1 191 ? 8.681 -8.854 1.300 1.00 52.50 191 GLU A CA 1
ATOM 1481 C C . GLU A 1 191 ? 8.751 -8.100 -0.037 1.00 52.50 191 GLU A C 1
ATOM 1483 O O . GLU A 1 191 ? 9.516 -8.479 -0.931 1.00 52.50 191 GLU A O 1
ATOM 1488 N N . PHE A 1 192 ? 8.041 -6.976 -0.161 1.00 59.59 192 PHE A N 1
ATOM 1489 C CA . PHE A 1 192 ? 8.142 -6.088 -1.318 1.00 59.59 192 PHE A CA 1
ATOM 1490 C C . PHE A 1 192 ? 8.738 -4.732 -0.917 1.00 59.59 192 PHE A C 1
ATOM 1492 O O . PHE A 1 192 ? 8.212 -4.059 -0.029 1.00 59.59 192 PHE A O 1
ATOM 1499 N N . PRO A 1 193 ? 9.833 -4.306 -1.555 1.00 62.31 193 PRO A N 1
ATOM 1500 C CA . PRO A 1 193 ? 10.597 -3.160 -1.100 1.00 62.31 193 PRO A CA 1
ATOM 1501 C C . PRO A 1 193 ? 9.886 -1.842 -1.422 1.00 62.31 193 PRO A C 1
ATOM 1503 O O . PRO A 1 193 ? 9.442 -1.606 -2.548 1.00 62.31 193 PRO A O 1
ATOM 1506 N N . SER A 1 194 ? 9.883 -0.929 -0.451 1.00 61.75 194 SER A N 1
ATOM 1507 C CA . SER A 1 194 ? 9.305 0.414 -0.583 1.00 61.75 194 SER A CA 1
ATOM 1508 C C . SER A 1 194 ? 9.943 1.264 -1.688 1.00 61.75 194 SER A C 1
ATOM 1510 O O . SER A 1 194 ? 9.355 2.255 -2.105 1.00 61.75 194 SER A O 1
ATOM 1512 N N . SER A 1 195 ? 11.109 0.879 -2.219 1.00 61.66 195 SER A N 1
ATOM 1513 C CA . SER A 1 195 ? 11.735 1.550 -3.368 1.00 61.66 195 SER A CA 1
ATOM 1514 C C . SER A 1 195 ? 10.930 1.433 -4.663 1.00 61.66 195 SER A C 1
ATOM 1516 O O . SER A 1 195 ? 11.184 2.178 -5.602 1.00 61.66 195 SER A O 1
ATOM 1518 N N . TYR A 1 196 ? 10.013 0.469 -4.747 1.00 69.19 196 TYR A N 1
ATOM 1519 C CA . TYR A 1 196 ? 9.058 0.376 -5.848 1.00 69.19 196 TYR A CA 1
ATOM 1520 C C . TYR A 1 196 ? 7.740 1.085 -5.525 1.00 69.19 196 TYR A C 1
ATOM 1522 O O . TYR A 1 196 ? 6.817 0.991 -6.324 1.00 69.19 196 TYR A O 1
ATOM 1530 N N . ASN A 1 197 ? 7.604 1.768 -4.382 1.00 70.81 197 ASN A N 1
ATOM 1531 C CA . ASN A 1 197 ? 6.421 2.584 -4.132 1.00 70.81 197 ASN A CA 1
ATOM 1532 C C . ASN A 1 197 ? 6.399 3.713 -5.152 1.00 70.81 197 ASN A C 1
ATOM 1534 O O . ASN A 1 197 ? 7.357 4.474 -5.283 1.00 70.81 197 ASN A O 1
ATOM 1538 N N . GLY A 1 198 ? 5.305 3.810 -5.889 1.00 69.25 198 GLY A N 1
ATOM 1539 C CA . GLY A 1 198 ? 5.232 4.751 -6.986 1.00 69.25 198 GLY A CA 1
ATOM 1540 C C . GLY A 1 198 ? 4.089 4.458 -7.930 1.00 69.25 198 GLY A C 1
ATOM 1541 O O . GLY A 1 198 ? 3.261 3.575 -7.705 1.00 69.25 198 GLY A O 1
ATOM 1542 N N . VAL A 1 199 ? 4.063 5.248 -8.990 1.00 73.06 199 VAL A N 1
ATOM 1543 C CA . VAL A 1 199 ? 3.058 5.216 -10.040 1.00 73.06 199 VAL A CA 1
ATOM 1544 C C . VAL A 1 199 ? 3.725 4.716 -11.310 1.00 73.06 199 VAL A C 1
ATOM 1546 O O . VAL A 1 199 ? 4.728 5.276 -11.749 1.00 73.06 199 VAL A O 1
ATOM 1549 N N . PHE A 1 200 ? 3.172 3.656 -11.890 1.00 76.06 200 PHE A N 1
ATOM 1550 C CA . PHE A 1 200 ? 3.750 2.992 -13.052 1.00 76.06 200 PHE A CA 1
ATOM 1551 C C . PHE A 1 200 ? 2.696 2.720 -14.110 1.00 76.06 200 PHE A C 1
ATOM 1553 O O . PHE A 1 200 ? 1.534 2.450 -13.804 1.00 76.06 200 PHE A O 1
ATOM 1560 N N . ARG A 1 201 ? 3.134 2.722 -15.367 1.00 77.38 201 ARG A N 1
ATOM 1561 C CA . ARG A 1 201 ? 2.303 2.335 -16.502 1.00 77.38 201 ARG A CA 1
ATOM 1562 C C . ARG A 1 201 ? 2.333 0.828 -16.710 1.00 77.38 201 ARG A C 1
ATOM 1564 O O . ARG A 1 201 ? 3.411 0.232 -16.771 1.00 77.38 201 ARG A O 1
ATOM 1571 N N . VAL A 1 202 ? 1.160 0.237 -16.913 1.00 83.69 202 VAL A N 1
ATOM 1572 C CA . VAL A 1 202 ? 1.003 -1.153 -17.343 1.00 83.69 202 VAL A CA 1
ATOM 1573 C C . VAL A 1 202 ? 1.336 -1.266 -18.830 1.00 83.69 202 VAL A C 1
ATOM 1575 O O . VAL A 1 202 ? 0.632 -0.734 -19.686 1.00 83.69 202 VAL A O 1
ATOM 1578 N N . ILE A 1 203 ? 2.418 -1.968 -19.157 1.00 82.50 203 ILE A N 1
ATOM 1579 C CA . ILE A 1 203 ? 2.850 -2.219 -20.542 1.00 82.50 203 ILE A CA 1
ATOM 1580 C C . ILE A 1 203 ? 2.133 -3.437 -21.117 1.00 82.50 203 ILE A C 1
ATOM 1582 O O . ILE A 1 203 ? 1.824 -3.486 -22.309 1.00 82.50 203 ILE A O 1
ATOM 1586 N N . ASN A 1 204 ? 1.924 -4.444 -20.273 1.00 82.00 204 ASN A N 1
ATOM 1587 C CA . ASN A 1 204 ? 1.309 -5.696 -20.665 1.00 82.00 204 ASN A CA 1
ATOM 1588 C C . ASN A 1 204 ? 0.588 -6.333 -19.480 1.00 82.00 204 ASN A C 1
ATOM 1590 O O . ASN A 1 204 ? 0.987 -6.143 -18.332 1.00 82.00 204 ASN A O 1
ATOM 1594 N N . THR A 1 205 ? -0.434 -7.112 -19.784 1.00 79.88 205 THR A N 1
ATOM 1595 C CA . THR A 1 205 ? -1.135 -7.991 -18.849 1.00 79.88 205 THR A CA 1
ATOM 1596 C C . THR A 1 205 ? -1.208 -9.371 -19.476 1.00 79.88 205 THR A C 1
ATOM 1598 O O . THR A 1 205 ? -1.052 -9.503 -20.692 1.00 79.88 205 THR A O 1
ATOM 1601 N N . ASP A 1 206 ? -1.436 -10.401 -18.667 1.00 75.00 206 ASP A N 1
ATOM 1602 C CA . ASP A 1 206 ? -1.765 -11.716 -19.213 1.00 75.00 206 ASP A CA 1
ATOM 1603 C C . ASP A 1 206 ? -2.958 -11.612 -20.187 1.00 75.00 206 ASP A C 1
ATOM 1605 O O . ASP A 1 206 ? -3.871 -10.807 -19.987 1.00 75.00 206 ASP A O 1
ATOM 1609 N N . THR A 1 207 ? -2.944 -12.412 -21.252 1.00 68.19 207 THR A N 1
ATOM 1610 C CA . THR A 1 207 ? -4.044 -12.515 -22.224 1.00 68.19 207 THR A CA 1
ATOM 1611 C C . THR A 1 207 ? -5.231 -13.319 -21.685 1.00 68.19 207 THR A C 1
ATOM 1613 O O . THR A 1 207 ? -6.261 -13.417 -22.347 1.00 68.19 207 THR A O 1
ATOM 1616 N N . ASN A 1 208 ? -5.093 -13.911 -20.496 1.00 69.62 208 ASN A N 1
ATOM 1617 C CA . ASN A 1 208 ? -6.151 -14.659 -19.828 1.00 69.62 208 ASN A CA 1
ATOM 1618 C C . ASN A 1 208 ? -7.277 -13.720 -19.324 1.00 69.62 208 ASN A C 1
ATOM 1620 O O . ASN A 1 208 ? -6.971 -12.699 -18.705 1.00 69.62 208 ASN A O 1
ATOM 1624 N N . PRO A 1 209 ? -8.571 -14.060 -19.509 1.00 60.53 209 PRO A N 1
ATOM 1625 C CA . PRO A 1 209 ? -9.697 -13.317 -18.926 1.00 60.53 209 PRO A CA 1
ATOM 1626 C C . PRO A 1 209 ? -9.614 -13.121 -17.400 1.00 60.53 209 PRO A C 1
ATOM 1628 O O . PRO A 1 209 ? -10.195 -12.171 -16.882 1.00 60.53 209 PRO A O 1
ATOM 1631 N N . ALA A 1 210 ? -8.868 -13.969 -16.684 1.00 74.44 210 ALA A N 1
ATOM 1632 C CA . ALA A 1 210 ? -8.546 -13.807 -15.267 1.00 74.44 210 ALA A CA 1
ATOM 1633 C C . ALA A 1 210 ? -7.049 -13.504 -15.070 1.00 74.44 210 ALA A C 1
ATOM 1635 O O . ALA A 1 210 ? -6.312 -14.305 -14.494 1.00 74.44 210 ALA A O 1
ATOM 1636 N N . ALA A 1 211 ? -6.584 -12.361 -15.579 1.00 77.69 211 ALA A N 1
ATOM 1637 C CA . ALA A 1 211 ? -5.176 -11.982 -15.514 1.00 77.69 211 ALA A CA 1
ATOM 1638 C C . ALA A 1 211 ? -4.678 -11.875 -14.061 1.00 77.69 211 ALA A C 1
ATOM 1640 O O . ALA A 1 211 ? -5.205 -11.104 -13.260 1.00 77.69 211 ALA A O 1
ATOM 1641 N N . THR A 1 212 ? -3.639 -12.644 -13.738 1.00 85.25 212 THR A N 1
ATOM 1642 C CA . THR A 1 212 ? -2.926 -12.621 -12.446 1.00 85.25 212 THR A CA 1
ATOM 1643 C C . THR A 1 212 ? -1.511 -12.066 -12.578 1.00 85.25 212 THR A C 1
ATOM 1645 O O . THR A 1 212 ? -0.760 -12.038 -11.605 1.00 85.25 212 THR A O 1
ATOM 1648 N N . SER A 1 213 ? -1.117 -11.642 -13.782 1.00 84.88 213 SER A N 1
ATOM 1649 C CA . SER A 1 213 ? 0.183 -11.033 -14.028 1.00 84.88 213 SER A CA 1
ATOM 1650 C C . SER A 1 213 ? 0.065 -9.733 -14.813 1.00 84.88 213 SER A C 1
ATOM 1652 O O . SER A 1 213 ? -0.710 -9.610 -15.769 1.00 84.88 213 SER A O 1
ATOM 1654 N N . LEU A 1 214 ? 0.879 -8.759 -14.409 1.00 88.00 214 LEU A N 1
ATOM 1655 C CA . LEU A 1 214 ? 0.994 -7.467 -15.073 1.00 88.00 214 LEU A CA 1
ATOM 1656 C C . LEU A 1 214 ? 2.455 -7.020 -15.135 1.00 88.00 214 LEU A C 1
ATOM 1658 O O . LEU A 1 214 ? 3.234 -7.256 -14.214 1.00 88.00 214 LEU A O 1
ATOM 1662 N N . THR A 1 215 ? 2.839 -6.364 -16.226 1.00 87.00 215 THR A N 1
ATOM 1663 C CA . THR A 1 215 ? 4.197 -5.860 -16.456 1.00 87.00 215 THR A CA 1
ATOM 1664 C C . THR A 1 215 ? 4.211 -4.338 -16.476 1.00 87.00 215 THR A C 1
ATOM 1666 O O . THR A 1 215 ? 3.457 -3.707 -17.216 1.00 87.00 215 THR A O 1
ATOM 1669 N N . LEU A 1 216 ? 5.128 -3.758 -15.710 1.00 85.62 216 LEU A N 1
ATOM 1670 C CA . LEU A 1 216 ? 5.318 -2.331 -15.485 1.00 85.62 216 LEU A CA 1
ATOM 1671 C C . LEU A 1 216 ? 6.668 -1.855 -16.023 1.00 85.62 216 LEU A C 1
ATOM 1673 O O . LEU A 1 216 ? 7.646 -2.611 -16.030 1.00 85.62 216 LEU A O 1
ATOM 1677 N N . THR A 1 217 ? 6.737 -0.587 -16.429 1.00 78.69 217 THR A N 1
ATOM 1678 C CA . THR A 1 217 ? 8.008 0.074 -16.767 1.00 78.69 217 THR A CA 1
ATOM 1679 C C . THR A 1 217 ? 8.628 0.680 -15.516 1.00 78.69 217 THR A C 1
ATOM 1681 O O . THR A 1 217 ? 8.031 1.560 -14.907 1.00 78.69 217 THR A O 1
ATOM 1684 N N . LEU A 1 218 ? 9.849 0.280 -15.170 1.00 71.25 218 LEU A N 1
ATOM 1685 C CA . LEU A 1 218 ? 10.659 0.946 -14.155 1.00 71.25 218 LEU A CA 1
ATOM 1686 C C . LEU A 1 218 ? 11.442 2.118 -14.769 1.00 71.25 218 LEU A C 1
ATOM 1688 O O . LEU A 1 218 ? 12.104 1.927 -15.799 1.00 71.25 218 LEU A O 1
ATOM 1692 N N . PRO A 1 219 ? 11.453 3.298 -14.124 1.00 59.25 219 PRO A N 1
ATOM 1693 C CA . PRO A 1 219 ? 12.388 4.362 -14.454 1.00 59.25 219 PRO A CA 1
ATOM 1694 C C . PRO A 1 219 ? 13.785 3.931 -13.988 1.00 59.25 219 PRO A C 1
ATOM 1696 O O . PRO A 1 219 ? 14.145 4.057 -12.823 1.00 59.25 219 PRO A O 1
ATOM 1699 N N . MET A 1 220 ? 14.559 3.329 -14.888 1.00 54.62 220 MET A N 1
ATOM 1700 C CA . MET A 1 220 ? 15.930 2.921 -14.590 1.00 54.62 220 MET A CA 1
ATOM 1701 C C . MET A 1 220 ? 16.880 4.106 -14.729 1.00 54.62 220 MET A C 1
ATOM 1703 O O . MET A 1 220 ? 17.003 4.674 -15.817 1.00 54.62 220 MET A O 1
ATOM 1707 N N . ASP A 1 221 ? 17.607 4.417 -13.656 1.00 48.25 221 ASP A N 1
ATOM 1708 C CA . ASP A 1 221 ? 18.782 5.273 -13.748 1.00 48.25 221 ASP A CA 1
ATOM 1709 C C . ASP A 1 221 ? 19.917 4.473 -14.403 1.00 48.25 221 ASP A C 1
ATOM 1711 O O . ASP A 1 221 ? 20.309 3.400 -13.938 1.00 48.25 221 ASP A O 1
ATOM 1715 N N . LYS A 1 222 ? 20.420 4.955 -15.542 1.00 49.47 222 LYS A N 1
ATOM 1716 C CA . LYS A 1 222 ? 21.376 4.221 -16.395 1.00 49.47 222 LYS A CA 1
ATOM 1717 C C . LYS A 1 222 ? 22.763 4.061 -15.762 1.00 49.47 222 LYS A C 1
ATOM 1719 O O . LYS A 1 222 ? 23.640 3.474 -16.392 1.00 49.47 222 LYS A O 1
ATOM 1724 N N . GLN A 1 223 ? 22.977 4.598 -14.564 1.00 48.25 223 GLN A N 1
ATOM 1725 C CA . GLN A 1 223 ? 24.302 4.719 -13.965 1.00 48.25 223 GLN A CA 1
ATOM 1726 C C . GLN A 1 223 ? 24.817 3.424 -13.318 1.00 48.25 223 GLN A C 1
ATOM 1728 O O . GLN A 1 223 ? 26.029 3.248 -13.254 1.00 48.25 223 GLN A O 1
ATOM 1733 N N . ASN A 1 224 ? 23.951 2.473 -12.939 1.00 58.09 224 ASN A N 1
ATOM 1734 C CA . ASN A 1 224 ? 24.379 1.248 -12.249 1.00 58.09 224 ASN A CA 1
ATOM 1735 C C . ASN A 1 224 ? 24.004 -0.023 -13.025 1.00 58.09 224 ASN A C 1
ATOM 1737 O O . ASN A 1 224 ? 22.839 -0.409 -13.104 1.00 58.09 224 ASN A O 1
ATOM 1741 N N . VAL A 1 225 ? 25.007 -0.704 -13.588 1.00 69.88 225 VAL A N 1
ATOM 1742 C CA . VAL A 1 225 ? 24.828 -2.039 -14.179 1.00 69.88 225 VAL A CA 1
ATOM 1743 C C . VAL A 1 225 ? 24.800 -3.063 -13.041 1.00 69.88 225 VAL A C 1
ATOM 1745 O O . VAL A 1 225 ? 25.765 -3.118 -12.280 1.00 69.88 225 VAL A O 1
ATOM 1748 N N . PRO A 1 226 ? 23.746 -3.885 -12.906 1.00 79.50 226 PRO A N 1
ATOM 1749 C CA . PRO A 1 226 ? 23.660 -4.845 -11.816 1.00 79.50 226 PRO A CA 1
ATOM 1750 C C . PRO A 1 226 ? 24.649 -6.003 -12.018 1.00 79.50 226 PRO A C 1
ATOM 1752 O O . PRO A 1 226 ? 24.727 -6.605 -13.096 1.00 79.50 226 PRO A O 1
ATOM 1755 N N . MET A 1 227 ? 25.405 -6.319 -10.967 1.00 82.75 227 MET A N 1
ATOM 1756 C CA . MET A 1 227 ? 26.520 -7.268 -10.986 1.00 82.75 227 MET A CA 1
ATOM 1757 C C . MET A 1 227 ? 26.413 -8.283 -9.844 1.00 82.75 227 MET A C 1
ATOM 1759 O O . MET A 1 227 ? 25.983 -7.959 -8.739 1.00 82.75 227 MET A O 1
ATOM 1763 N N . ALA A 1 228 ? 26.860 -9.506 -10.118 1.00 81.94 228 ALA A N 1
ATOM 1764 C CA . ALA A 1 228 ? 27.085 -10.574 -9.156 1.00 81.94 228 ALA A CA 1
ATOM 1765 C C . ALA A 1 228 ? 28.588 -10.876 -9.113 1.00 81.94 228 ALA A C 1
ATOM 1767 O O . ALA A 1 228 ? 29.180 -11.213 -10.138 1.00 81.94 228 ALA A O 1
ATOM 1768 N N . ILE A 1 229 ? 29.213 -10.706 -7.951 1.00 81.94 229 ILE A N 1
ATOM 1769 C CA . ILE A 1 229 ? 30.669 -10.756 -7.780 1.00 81.94 229 ILE A CA 1
ATOM 1770 C C . ILE A 1 229 ? 31.010 -11.833 -6.751 1.00 81.94 229 ILE A C 1
ATOM 1772 O O . ILE A 1 229 ? 30.543 -11.768 -5.616 1.00 81.94 229 ILE A O 1
ATOM 1776 N N . GLY A 1 230 ? 31.832 -12.817 -7.120 1.00 78.94 230 GLY A N 1
ATOM 1777 C CA . GLY A 1 230 ? 32.343 -13.802 -6.158 1.00 78.94 230 GLY A CA 1
ATOM 1778 C C . GLY A 1 230 ? 33.176 -13.140 -5.050 1.00 78.94 230 GLY A C 1
ATOM 1779 O O . GLY A 1 230 ? 33.908 -12.182 -5.301 1.00 78.94 230 GLY A O 1
ATOM 1780 N N . MET A 1 231 ? 33.085 -13.626 -3.809 1.00 66.56 231 MET A N 1
ATOM 1781 C CA . MET A 1 231 ? 33.719 -12.970 -2.652 1.00 66.56 231 MET A CA 1
ATOM 1782 C C . MET A 1 231 ? 35.258 -12.922 -2.712 1.00 66.56 231 MET A C 1
ATOM 1784 O O . MET A 1 231 ? 35.857 -12.010 -2.140 1.00 66.56 231 MET A O 1
ATOM 1788 N N . GLU A 1 232 ? 35.902 -13.845 -3.431 1.00 59.28 232 GLU A N 1
ATOM 1789 C CA . GLU A 1 232 ? 37.346 -13.788 -3.713 1.00 59.28 232 GLU A CA 1
ATOM 1790 C C . GLU A 1 232 ? 37.703 -12.604 -4.625 1.00 59.28 232 GLU A C 1
ATOM 1792 O O . GLU A 1 232 ? 38.706 -11.924 -4.404 1.00 59.28 232 GLU A O 1
ATOM 1797 N N . ALA A 1 233 ? 36.819 -12.259 -5.567 1.00 54.94 233 ALA A N 1
ATOM 1798 C CA . ALA A 1 233 ? 36.980 -11.103 -6.441 1.00 54.94 233 ALA A CA 1
ATOM 1799 C C . ALA A 1 233 ? 36.645 -9.769 -5.762 1.00 54.94 233 ALA A C 1
ATOM 1801 O O . ALA A 1 233 ? 37.271 -8.756 -6.064 1.00 54.94 233 ALA A O 1
ATOM 1802 N N . ALA A 1 234 ? 35.711 -9.762 -4.807 1.00 52.00 234 ALA A N 1
ATOM 1803 C CA . ALA A 1 234 ? 35.328 -8.561 -4.061 1.00 52.00 234 ALA A CA 1
ATOM 1804 C C . ALA A 1 234 ? 36.434 -8.031 -3.122 1.00 52.00 234 ALA A C 1
ATOM 1806 O O . ALA A 1 234 ? 36.433 -6.852 -2.774 1.00 52.00 234 ALA A O 1
ATOM 1807 N N . LYS A 1 235 ? 37.387 -8.882 -2.707 1.00 47.97 235 LYS A N 1
ATOM 1808 C CA . LYS A 1 235 ? 38.517 -8.509 -1.828 1.00 47.97 235 LYS A CA 1
ATOM 1809 C C . LYS A 1 235 ? 39.737 -7.960 -2.580 1.00 47.97 235 LYS A C 1
ATOM 1811 O O . LYS A 1 235 ? 40.633 -7.392 -1.958 1.00 47.97 235 LYS A O 1
ATOM 1816 N N . SER A 1 236 ? 39.784 -8.115 -3.902 1.00 45.47 236 SER A N 1
ATOM 1817 C CA . SER A 1 236 ? 40.875 -7.620 -4.741 1.00 45.47 236 SER A CA 1
ATOM 1818 C C . SER A 1 236 ? 40.718 -6.117 -4.992 1.00 45.47 236 SER A C 1
ATOM 1820 O O . SER A 1 236 ? 39.930 -5.693 -5.834 1.00 45.47 236 SER A O 1
ATOM 1822 N N . LYS A 1 237 ? 41.507 -5.288 -4.294 1.00 41.66 237 LYS A N 1
ATOM 1823 C CA . LYS A 1 237 ? 41.608 -3.836 -4.559 1.00 41.66 237 LYS A CA 1
ATOM 1824 C C . LYS A 1 237 ? 42.205 -3.492 -5.938 1.00 41.66 237 LYS A C 1
ATOM 1826 O O . LYS A 1 237 ? 42.213 -2.322 -6.302 1.00 41.66 237 LYS A O 1
ATOM 1831 N N . ASN A 1 238 ? 42.667 -4.479 -6.713 1.00 38.22 238 ASN A N 1
ATOM 1832 C CA . ASN A 1 238 ? 43.395 -4.266 -7.971 1.00 38.22 238 ASN A CA 1
ATOM 1833 C C . ASN A 1 238 ? 42.591 -4.614 -9.241 1.00 38.22 238 ASN A C 1
ATOM 1835 O O . ASN A 1 238 ? 43.133 -4.538 -10.339 1.00 38.22 238 ASN A O 1
ATOM 1839 N N . ALA A 1 239 ? 41.309 -4.982 -9.137 1.00 39.69 239 ALA A N 1
ATOM 1840 C CA . ALA A 1 239 ? 40.531 -5.452 -10.292 1.00 39.69 239 ALA A CA 1
ATOM 1841 C C . ALA A 1 239 ? 39.982 -4.347 -11.225 1.00 39.69 239 ALA A C 1
ATOM 1843 O O . ALA A 1 239 ? 39.417 -4.684 -12.264 1.00 39.69 239 ALA A O 1
ATOM 1844 N N . ASP A 1 240 ? 40.144 -3.062 -10.891 1.00 38.53 240 ASP A N 1
ATOM 1845 C CA . ASP A 1 240 ? 39.715 -1.937 -11.746 1.00 38.53 240 ASP A CA 1
ATOM 1846 C C . ASP A 1 240 ? 40.888 -1.206 -12.427 1.00 38.53 240 ASP A C 1
ATOM 1848 O O . ASP A 1 240 ? 40.691 -0.201 -13.110 1.00 38.53 240 ASP A O 1
ATOM 1852 N N . GLN A 1 241 ? 42.118 -1.723 -12.324 1.00 36.34 241 GLN A N 1
ATOM 1853 C CA . GLN A 1 241 ? 43.245 -1.182 -13.083 1.00 36.34 241 GLN A CA 1
ATOM 1854 C C . GLN A 1 241 ? 43.257 -1.782 -14.496 1.00 36.34 241 GLN A C 1
ATOM 1856 O O . GLN A 1 241 ? 44.048 -2.658 -14.841 1.00 36.34 241 GLN A O 1
ATOM 1861 N N . GLN A 1 242 ? 42.333 -1.313 -15.337 1.00 40.41 242 GLN A N 1
ATOM 1862 C CA . GLN A 1 242 ? 42.377 -1.577 -16.770 1.00 40.41 242 GLN A CA 1
ATOM 1863 C C . GLN A 1 242 ? 43.705 -1.027 -17.311 1.00 40.41 242 GLN A C 1
ATOM 1865 O O . GLN A 1 242 ? 43.972 0.173 -17.244 1.00 40.41 242 GLN A O 1
ATOM 1870 N N . ASN A 1 243 ? 44.575 -1.924 -17.780 1.00 43.09 243 ASN A N 1
ATOM 1871 C CA . ASN A 1 243 ? 45.914 -1.603 -18.263 1.00 43.09 243 ASN A CA 1
ATOM 1872 C C . ASN A 1 243 ? 45.830 -0.715 -19.521 1.00 43.09 243 ASN A C 1
ATOM 1874 O O . ASN A 1 243 ? 45.803 -1.207 -20.650 1.00 43.09 243 ASN A O 1
ATOM 1878 N N . ASN A 1 244 ? 45.783 0.603 -19.314 1.00 41.22 244 ASN A N 1
ATOM 1879 C CA . ASN A 1 244 ? 45.716 1.646 -20.342 1.00 41.22 244 ASN A CA 1
ATOM 1880 C C . ASN A 1 244 ? 47.074 1.912 -21.026 1.00 41.22 244 ASN A C 1
ATOM 1882 O O . ASN A 1 244 ? 47.350 3.027 -21.467 1.00 41.22 244 ASN A O 1
ATOM 1886 N N . ARG A 1 245 ? 47.948 0.906 -21.148 1.00 49.09 245 ARG A N 1
ATOM 1887 C CA . ARG A 1 245 ? 49.132 1.019 -22.011 1.00 49.09 245 ARG A CA 1
ATOM 1888 C C . ARG A 1 245 ? 48.688 0.987 -23.474 1.00 49.09 245 ARG A C 1
ATOM 1890 O O . ARG A 1 245 ? 48.146 -0.021 -23.937 1.00 49.09 245 ARG A O 1
ATOM 1897 N N . ASN A 1 246 ? 48.900 2.094 -24.192 1.00 48.50 246 ASN A N 1
ATOM 1898 C CA . ASN A 1 246 ? 48.628 2.172 -25.628 1.00 48.50 246 ASN A CA 1
ATOM 1899 C C . ASN A 1 246 ? 49.556 1.216 -26.413 1.00 48.50 246 ASN A C 1
ATOM 1901 O O . ASN A 1 246 ? 50.582 0.759 -25.903 1.00 48.50 246 ASN A O 1
ATOM 1905 N N . TRP A 1 247 ? 49.215 0.931 -27.670 1.00 57.59 247 TRP A N 1
ATOM 1906 C CA . TRP A 1 247 ? 49.959 -0.012 -28.516 1.00 57.59 247 TRP A CA 1
ATOM 1907 C C . TRP A 1 247 ? 51.447 0.350 -28.710 1.00 57.59 247 TRP A C 1
ATOM 1909 O O . TRP A 1 247 ? 52.284 -0.545 -28.768 1.00 57.59 247 TRP A O 1
ATOM 1919 N N . LEU A 1 248 ? 51.792 1.643 -28.723 1.00 43.19 248 LEU A N 1
ATOM 1920 C CA . LEU A 1 248 ? 53.172 2.139 -28.811 1.00 43.19 248 LEU A CA 1
ATOM 1921 C C . LEU A 1 248 ? 53.993 1.801 -27.557 1.00 43.19 248 LEU A C 1
ATOM 1923 O O . LEU A 1 248 ? 55.146 1.398 -27.664 1.00 43.19 248 LEU A O 1
ATOM 1927 N N . SER A 1 249 ? 53.394 1.891 -26.368 1.00 49.47 249 SER A N 1
ATOM 1928 C CA . SER A 1 249 ? 54.074 1.538 -25.112 1.00 49.47 249 SER A CA 1
ATOM 1929 C C . SER A 1 249 ? 54.336 0.033 -24.960 1.00 49.47 249 SER A C 1
ATOM 1931 O O . SER A 1 249 ? 55.302 -0.349 -24.308 1.00 49.47 249 SER A O 1
ATOM 1933 N N . ARG A 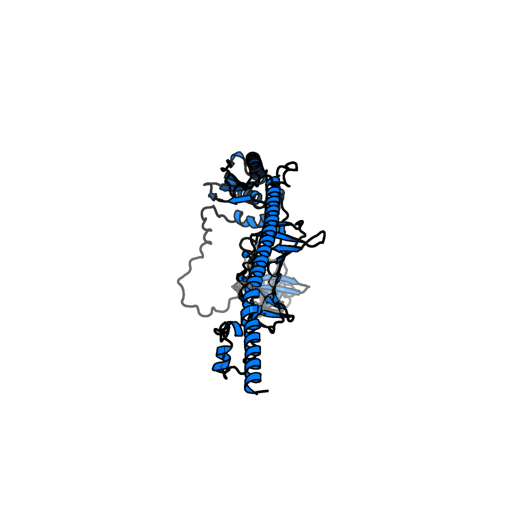1 250 ? 53.536 -0.826 -25.608 1.00 57.56 250 ARG A N 1
ATOM 1934 C CA . ARG A 1 250 ? 53.775 -2.283 -25.652 1.00 57.56 250 ARG A CA 1
ATOM 1935 C C . ARG A 1 250 ? 54.907 -2.658 -26.608 1.00 57.56 250 ARG A C 1
ATOM 1937 O O . ARG A 1 250 ? 55.650 -3.594 -26.342 1.00 57.56 250 ARG A O 1
ATOM 1944 N N . LEU A 1 251 ? 55.063 -1.894 -27.689 1.00 51.75 251 LEU A N 1
ATOM 1945 C CA . LEU A 1 251 ? 56.115 -2.106 -28.683 1.00 51.75 251 LEU A CA 1
ATOM 1946 C C . LEU A 1 251 ? 57.511 -1.729 -28.152 1.00 51.75 251 LEU A C 1
ATOM 1948 O O . LEU A 1 251 ? 58.484 -2.391 -28.489 1.00 51.75 251 LEU A O 1
ATOM 1952 N N . ILE A 1 252 ? 57.610 -0.675 -27.330 1.00 51.19 252 ILE A N 1
ATOM 1953 C CA . ILE A 1 252 ? 58.899 -0.141 -26.850 1.00 51.19 252 ILE A CA 1
ATOM 1954 C C . ILE A 1 252 ? 59.422 -0.880 -25.613 1.00 51.19 252 ILE A C 1
ATOM 1956 O O . ILE A 1 252 ? 60.627 -1.074 -25.486 1.00 51.19 252 ILE A O 1
ATOM 1960 N N . PHE A 1 253 ? 58.540 -1.291 -24.700 1.00 58.91 253 PHE A N 1
ATOM 1961 C CA . PHE A 1 253 ? 58.953 -1.829 -23.397 1.00 58.91 253 PHE A CA 1
ATOM 1962 C C . PHE A 1 253 ? 58.757 -3.345 -23.251 1.00 58.91 253 PHE A C 1
ATOM 1964 O O . PHE A 1 253 ? 59.127 -3.901 -22.220 1.00 58.91 253 PHE A O 1
ATOM 1971 N N . GLY A 1 254 ? 58.210 -4.015 -24.274 1.00 52.19 254 GLY A N 1
ATOM 1972 C CA . GLY A 1 254 ? 57.818 -5.422 -24.199 1.00 52.19 254 GLY A CA 1
ATOM 1973 C C . GLY A 1 254 ? 56.639 -5.665 -23.246 1.00 52.19 254 GLY A C 1
ATOM 1974 O O . GLY A 1 254 ? 56.212 -4.781 -22.497 1.00 52.19 254 GLY A O 1
ATOM 1975 N N . ASP A 1 255 ? 56.083 -6.876 -23.288 1.00 50.56 255 ASP A N 1
ATOM 1976 C CA . ASP A 1 255 ? 55.080 -7.307 -22.313 1.00 50.56 255 ASP A CA 1
ATOM 1977 C C . ASP A 1 255 ? 55.752 -7.628 -20.966 1.00 50.56 255 ASP A C 1
ATOM 1979 O O . ASP A 1 255 ? 56.812 -8.253 -20.914 1.00 50.56 255 ASP A O 1
ATOM 1983 N N . ASP A 1 256 ? 55.131 -7.205 -19.860 1.00 48.66 256 ASP A N 1
ATOM 1984 C CA . ASP A 1 256 ? 55.644 -7.448 -18.507 1.00 48.66 256 ASP A CA 1
ATOM 1985 C C . ASP A 1 256 ? 55.766 -8.969 -18.231 1.00 48.66 256 ASP A C 1
ATOM 1987 O O . ASP A 1 256 ? 54.756 -9.683 -18.269 1.00 48.66 256 ASP A O 1
ATOM 1991 N N . PRO A 1 257 ? 56.953 -9.498 -17.868 1.00 42.09 257 PRO A N 1
ATOM 1992 C CA . PRO A 1 257 ? 57.178 -10.940 -17.715 1.00 42.09 257 PRO A CA 1
ATOM 1993 C C . PRO A 1 257 ? 56.498 -11.556 -16.478 1.00 42.09 257 PRO A C 1
ATOM 1995 O O . PRO A 1 257 ? 56.578 -12.767 -16.271 1.00 42.09 257 PRO A O 1
ATOM 1998 N N . LYS A 1 258 ? 55.808 -10.755 -15.652 1.00 43.19 258 LYS A N 1
ATOM 1999 C CA . LYS A 1 258 ? 55.087 -11.221 -14.452 1.00 43.19 258 LYS A CA 1
ATOM 2000 C C . LYS A 1 258 ? 53.619 -11.598 -14.670 1.00 43.19 258 LYS A C 1
ATOM 2002 O O . LYS A 1 258 ? 52.971 -11.981 -13.706 1.00 43.19 258 LYS A O 1
ATOM 2007 N N . ASN A 1 259 ? 53.104 -11.581 -15.899 1.00 37.44 259 ASN A N 1
ATOM 2008 C CA . ASN A 1 259 ? 51.757 -12.084 -16.194 1.00 37.44 259 ASN A CA 1
ATOM 2009 C C . ASN A 1 259 ? 51.793 -13.369 -17.030 1.00 37.44 259 ASN A C 1
ATOM 2011 O O . ASN A 1 259 ? 51.203 -13.455 -18.104 1.00 37.44 259 ASN A O 1
ATOM 2015 N N . LYS A 1 260 ? 52.453 -14.408 -16.509 1.00 33.00 260 LYS A N 1
ATOM 2016 C CA . LYS A 1 260 ? 52.115 -15.783 -16.894 1.00 33.00 260 LYS A CA 1
ATOM 2017 C C . LYS A 1 260 ? 50.923 -16.231 -16.049 1.00 33.00 260 LYS A C 1
ATOM 2019 O O . LYS A 1 260 ? 51.069 -16.478 -14.858 1.00 33.00 260 LYS A O 1
ATOM 2024 N N . THR A 1 261 ? 49.757 -16.307 -16.697 1.00 36.50 261 THR A N 1
ATOM 2025 C CA . THR A 1 261 ? 48.565 -17.059 -16.256 1.00 36.50 261 THR A CA 1
ATOM 2026 C C . THR A 1 261 ? 48.112 -16.794 -14.817 1.00 36.50 261 THR A C 1
ATOM 2028 O O . THR A 1 261 ? 48.229 -17.650 -13.944 1.00 36.50 261 THR A O 1
ATOM 2031 N N . ALA A 1 262 ? 47.491 -15.636 -14.581 1.00 30.62 262 ALA A N 1
ATOM 2032 C CA . ALA A 1 262 ? 46.438 -15.588 -13.572 1.00 30.62 262 ALA A CA 1
ATOM 2033 C C . ALA A 1 262 ? 45.217 -16.311 -14.165 1.00 30.62 262 ALA A C 1
ATOM 2035 O O . ALA A 1 262 ? 44.516 -15.758 -15.010 1.00 30.62 262 ALA A O 1
ATOM 2036 N N . ASN A 1 263 ? 45.028 -17.574 -13.781 1.00 28.25 263 ASN A N 1
ATOM 2037 C CA . ASN A 1 263 ? 43.810 -18.337 -14.039 1.00 28.25 263 ASN A CA 1
ATOM 2038 C C . ASN A 1 263 ? 42.579 -17.518 -13.605 1.00 28.25 263 ASN A C 1
ATOM 2040 O O . ASN A 1 263 ? 42.402 -17.246 -12.425 1.00 28.25 263 ASN A O 1
ATOM 2044 N N . ASP A 1 264 ? 41.778 -17.076 -14.567 1.00 36.59 264 ASP A N 1
ATOM 2045 C CA . ASP A 1 264 ? 40.319 -17.232 -14.669 1.00 36.59 264 ASP A CA 1
ATOM 2046 C C . ASP A 1 264 ? 39.421 -17.337 -13.403 1.00 36.59 264 ASP A C 1
ATOM 2048 O O . ASP A 1 264 ? 38.412 -18.037 -13.423 1.00 36.59 264 ASP A O 1
ATOM 2052 N N . SER A 1 265 ? 39.699 -16.631 -12.298 1.00 38.69 265 SER A N 1
ATOM 2053 C CA . SER A 1 265 ? 38.835 -16.683 -11.095 1.00 38.69 265 SER A CA 1
ATOM 2054 C C . SER A 1 265 ? 38.388 -15.335 -10.515 1.00 38.69 265 SER A C 1
ATOM 2056 O O . SER A 1 265 ? 37.872 -15.272 -9.400 1.00 38.69 265 SER A O 1
ATOM 2058 N N . PHE A 1 266 ? 38.453 -14.238 -11.278 1.00 48.09 266 PHE A N 1
ATOM 2059 C CA . PHE A 1 266 ? 37.798 -12.977 -10.889 1.00 48.09 266 PHE A CA 1
ATOM 2060 C C . PHE A 1 266 ? 36.397 -12.868 -11.498 1.00 48.09 266 PHE A C 1
ATOM 2062 O O . PHE A 1 266 ? 36.131 -12.096 -12.417 1.00 48.09 266 PHE A O 1
ATOM 2069 N N . ILE A 1 267 ? 35.485 -13.690 -10.985 1.00 62.66 267 ILE A N 1
ATOM 2070 C CA . ILE A 1 267 ? 34.183 -13.937 -11.597 1.00 62.66 267 ILE A CA 1
ATOM 2071 C C . ILE A 1 267 ? 33.187 -12.807 -11.252 1.00 62.66 267 ILE A C 1
ATOM 2073 O O . ILE A 1 267 ? 32.477 -12.840 -10.242 1.00 62.66 267 ILE A O 1
ATOM 2077 N N . LYS A 1 268 ? 33.158 -11.769 -12.098 1.00 74.38 268 LYS A N 1
ATOM 2078 C CA . LYS A 1 268 ? 32.118 -10.725 -12.133 1.00 74.38 268 LYS A CA 1
ATOM 2079 C C . LYS A 1 268 ? 31.095 -11.081 -13.226 1.00 74.38 268 LYS A C 1
ATOM 2081 O O . LYS A 1 268 ? 31.412 -11.009 -14.411 1.00 74.38 268 LYS A O 1
ATOM 2086 N N . HIS A 1 269 ? 29.850 -11.389 -12.865 1.00 81.50 269 HIS A N 1
ATOM 2087 C CA . HIS A 1 269 ? 28.772 -11.653 -13.826 1.00 81.50 269 HIS A CA 1
ATOM 2088 C C . HIS A 1 269 ? 27.747 -10.526 -13.872 1.00 81.50 269 HIS A C 1
ATOM 2090 O O . HIS A 1 269 ? 27.274 -10.047 -12.845 1.00 81.50 269 HIS A O 1
ATOM 2096 N N . ARG A 1 270 ? 27.341 -10.140 -15.086 1.00 83.19 270 ARG A N 1
ATOM 2097 C CA . ARG A 1 270 ? 26.228 -9.202 -15.281 1.00 83.19 270 ARG A CA 1
ATOM 2098 C C . ARG A 1 270 ? 24.904 -9.888 -14.976 1.00 83.19 270 ARG A C 1
ATOM 2100 O O . ARG A 1 270 ? 24.604 -10.942 -15.544 1.00 83.19 270 ARG A O 1
ATOM 2107 N N . VAL A 1 271 ? 24.093 -9.252 -14.143 1.00 82.19 271 VAL A N 1
ATOM 2108 C CA . VAL A 1 271 ? 22.742 -9.709 -13.822 1.00 82.19 271 VAL A CA 1
ATOM 2109 C C . VAL A 1 271 ? 21.787 -9.244 -14.924 1.00 82.19 271 VAL A C 1
ATOM 2111 O O . VAL A 1 271 ? 21.735 -8.069 -15.278 1.00 82.19 271 VAL A O 1
ATOM 2114 N N . LYS A 1 272 ? 21.032 -10.183 -15.495 1.00 84.56 272 LYS A N 1
ATOM 2115 C CA . LYS A 1 272 ? 19.953 -9.923 -16.459 1.00 84.56 272 LYS A CA 1
ATOM 2116 C C . LYS A 1 272 ? 18.665 -9.502 -15.747 1.00 84.56 272 LYS A C 1
ATOM 2118 O O . LYS A 1 272 ? 17.911 -8.676 -16.259 1.00 84.56 272 LYS A O 1
ATOM 2123 N N . GLY A 1 273 ? 18.408 -10.088 -14.583 1.00 82.88 273 GLY A N 1
ATOM 2124 C CA . GLY A 1 273 ? 17.214 -9.844 -13.789 1.00 82.88 273 GLY A CA 1
ATOM 2125 C C . GLY A 1 273 ? 17.161 -10.739 -12.559 1.00 82.88 273 GLY A C 1
ATOM 2126 O O . GLY A 1 273 ? 18.065 -11.543 -12.334 1.00 82.88 273 GLY A O 1
ATOM 2127 N N . PHE A 1 274 ? 16.097 -10.626 -11.777 1.00 83.44 274 PHE A N 1
ATOM 2128 C CA . PHE A 1 274 ? 15.878 -11.457 -10.596 1.00 83.44 274 PHE A CA 1
ATOM 2129 C C . PHE A 1 274 ? 14.382 -11.609 -10.294 1.00 83.44 274 PHE A C 1
ATOM 2131 O O . PHE A 1 274 ? 13.594 -10.708 -10.579 1.00 83.44 274 PHE A O 1
ATOM 2138 N N . LYS A 1 275 ? 13.995 -12.759 -9.736 1.00 85.00 275 LYS A N 1
ATOM 2139 C CA . LYS A 1 275 ? 12.637 -13.082 -9.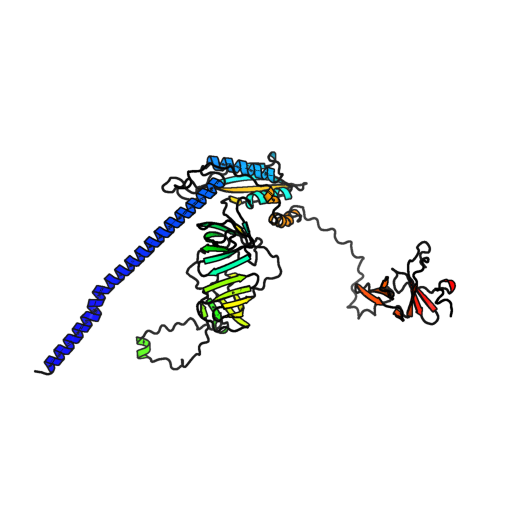276 1.00 85.00 275 LYS A CA 1
ATOM 2140 C C . LYS A 1 275 ? 12.657 -13.265 -7.764 1.00 85.00 275 LYS A C 1
ATOM 2142 O O . LYS A 1 275 ? 13.475 -14.043 -7.276 1.00 85.00 275 LYS A O 1
ATOM 2147 N N . ARG A 1 276 ? 11.758 -12.602 -7.036 1.00 79.62 276 ARG A N 1
ATOM 2148 C CA . ARG A 1 276 ? 11.512 -12.884 -5.614 1.00 79.62 276 ARG A CA 1
ATOM 2149 C C . ARG A 1 276 ? 10.229 -13.692 -5.476 1.00 79.62 276 ARG A C 1
ATOM 2151 O O . ARG A 1 276 ? 9.211 -13.346 -6.069 1.00 79.62 276 ARG A O 1
ATOM 2158 N N . THR A 1 277 ? 10.292 -14.788 -4.730 1.00 76.56 277 THR A N 1
ATOM 2159 C CA . THR A 1 277 ? 9.141 -15.628 -4.373 1.00 76.56 277 THR A CA 1
ATOM 2160 C C . THR A 1 277 ? 9.272 -15.966 -2.892 1.00 76.56 277 THR A C 1
ATOM 2162 O O . THR A 1 277 ? 10.139 -16.754 -2.519 1.00 76.56 277 THR A O 1
ATOM 2165 N N . GLY A 1 278 ? 8.481 -15.297 -2.047 1.00 71.75 278 GLY A N 1
ATOM 2166 C CA . GLY A 1 278 ? 8.660 -15.329 -0.591 1.00 71.75 278 GLY A CA 1
ATOM 2167 C C . GLY A 1 278 ? 10.098 -14.980 -0.179 1.00 71.75 278 GLY A C 1
ATOM 2168 O O . GLY A 1 278 ? 10.672 -13.981 -0.634 1.00 71.75 278 GLY A O 1
ATOM 2169 N N . ASN A 1 279 ? 10.706 -15.859 0.618 1.00 75.44 279 ASN A N 1
ATOM 2170 C CA . ASN A 1 279 ? 12.057 -15.699 1.166 1.00 75.44 279 ASN A CA 1
ATOM 2171 C C . ASN A 1 279 ? 13.170 -16.096 0.179 1.00 75.44 279 ASN A C 1
ATOM 2173 O O . ASN A 1 279 ? 14.352 -16.020 0.515 1.00 75.44 279 ASN A O 1
ATOM 2177 N N . GLN A 1 280 ? 12.834 -16.540 -1.036 1.00 80.69 280 GLN A N 1
ATOM 2178 C CA . GLN A 1 280 ? 13.817 -16.962 -2.029 1.00 80.69 280 GLN A CA 1
ATOM 2179 C C . GLN A 1 280 ? 13.970 -15.912 -3.131 1.00 80.69 280 GLN A C 1
ATOM 2181 O O . GLN A 1 280 ? 13.010 -15.530 -3.808 1.00 80.69 280 GLN A O 1
ATOM 2186 N N . LEU A 1 281 ? 15.210 -15.476 -3.353 1.00 85.50 281 LEU A N 1
ATOM 2187 C CA . LEU A 1 281 ? 15.587 -14.618 -4.471 1.00 85.50 281 LEU A CA 1
ATOM 2188 C C . LEU A 1 281 ? 16.330 -15.444 -5.516 1.00 85.50 281 LEU A C 1
ATOM 2190 O O . LEU A 1 281 ? 17.419 -15.941 -5.253 1.00 85.50 281 LEU A O 1
ATOM 2194 N N . THR A 1 282 ? 15.764 -15.554 -6.712 1.00 87.94 282 THR A N 1
ATOM 2195 C CA . THR A 1 282 ? 16.406 -16.187 -7.870 1.00 87.94 282 THR A CA 1
ATOM 2196 C C . THR A 1 282 ? 17.010 -15.119 -8.770 1.00 87.94 282 THR A C 1
ATOM 2198 O O . THR A 1 282 ? 16.292 -14.258 -9.271 1.00 87.94 282 THR A O 1
ATOM 2201 N N . VAL A 1 283 ? 18.314 -15.180 -9.015 1.00 87.69 283 VAL A N 1
ATOM 2202 C CA . VAL A 1 283 ? 19.058 -14.246 -9.866 1.00 87.69 283 VAL A CA 1
ATOM 2203 C C . VAL A 1 283 ? 19.358 -14.904 -11.210 1.00 87.69 283 VAL A C 1
ATOM 2205 O O . VAL A 1 283 ? 19.795 -16.051 -11.271 1.00 87.69 283 VAL A O 1
ATOM 2208 N N . TYR A 1 284 ? 19.136 -14.162 -12.293 1.00 88.06 284 TYR A N 1
ATOM 2209 C CA . TYR A 1 284 ? 19.416 -14.575 -13.666 1.00 88.06 284 TYR A CA 1
ATOM 2210 C C . TYR A 1 284 ? 20.641 -13.817 -14.170 1.00 88.06 284 TYR A C 1
ATOM 2212 O O . TYR A 1 284 ? 20.628 -12.584 -14.211 1.00 88.06 284 TYR A O 1
ATOM 2220 N N . THR A 1 285 ? 21.686 -14.521 -14.591 1.00 87.00 285 THR A N 1
ATOM 2221 C CA . THR A 1 285 ? 22.877 -13.909 -15.197 1.00 87.00 285 THR A CA 1
ATOM 2222 C C . THR A 1 285 ? 22.716 -13.787 -16.713 1.00 87.00 285 THR A C 1
ATOM 2224 O O . THR A 1 285 ? 21.882 -14.447 -17.334 1.00 87.00 285 THR A O 1
ATOM 2227 N N . LYS A 1 286 ? 23.470 -12.871 -17.334 1.00 83.19 286 LYS A N 1
ATOM 2228 C CA . LYS A 1 286 ? 23.464 -12.694 -18.797 1.00 83.19 286 LYS A CA 1
ATOM 2229 C C . LYS A 1 286 ? 24.226 -13.809 -19.527 1.00 83.19 286 LYS A C 1
ATOM 2231 O O . LYS A 1 286 ? 23.885 -14.116 -20.663 1.00 83.19 286 LYS A O 1
ATOM 2236 N N . ALA A 1 287 ? 25.252 -14.351 -18.884 1.00 81.69 287 ALA A N 1
ATOM 2237 C CA . ALA A 1 287 ? 26.094 -15.435 -19.374 1.00 81.69 287 ALA A CA 1
ATOM 2238 C C . ALA A 1 287 ? 26.232 -16.500 -18.285 1.00 81.69 287 ALA A C 1
ATOM 2240 O O . ALA A 1 287 ? 25.919 -16.220 -17.117 1.00 81.69 287 ALA A O 1
ATOM 2241 N N . GLU A 1 288 ? 26.717 -17.677 -18.677 1.00 84.12 288 GLU A N 1
ATOM 2242 C CA . GLU A 1 288 ? 26.889 -18.795 -17.758 1.00 84.12 288 GLU A CA 1
ATOM 2243 C C . GLU A 1 288 ? 27.853 -18.414 -16.641 1.00 84.12 288 GLU A C 1
ATOM 2245 O O . GLU A 1 288 ? 28.857 -17.734 -16.868 1.00 84.12 288 GLU A O 1
ATOM 2250 N N . HIS A 1 289 ? 27.493 -18.798 -15.421 1.00 81.25 289 HIS A N 1
ATOM 2251 C CA . HIS A 1 289 ? 28.248 -18.517 -14.226 1.00 81.25 289 HIS A CA 1
ATOM 2252 C C . HIS A 1 289 ? 28.926 -19.759 -13.677 1.00 81.25 289 HIS A C 1
ATOM 2254 O O . HIS A 1 289 ? 28.335 -20.838 -13.573 1.00 81.25 289 HIS A O 1
ATOM 2260 N N . SER A 1 290 ? 30.163 -19.570 -13.235 1.00 80.62 290 SER A N 1
ATOM 2261 C CA . SER A 1 290 ? 30.969 -20.646 -12.658 1.00 80.62 290 SER A CA 1
ATOM 2262 C C . SER A 1 290 ? 30.754 -20.803 -11.151 1.00 80.62 290 SER A C 1
ATOM 2264 O O . SER A 1 290 ? 31.455 -21.586 -10.523 1.00 80.62 290 SER A O 1
ATOM 2266 N N . PHE A 1 291 ? 29.789 -20.084 -10.562 1.00 82.88 291 PHE A N 1
ATOM 2267 C CA . PHE A 1 291 ? 29.444 -20.254 -9.149 1.00 82.88 291 PHE A CA 1
ATOM 2268 C C . PHE A 1 291 ? 28.928 -21.669 -8.851 1.00 82.88 291 PHE A C 1
ATOM 2270 O O . PHE A 1 291 ? 28.203 -22.261 -9.665 1.00 82.88 291 PHE A O 1
ATOM 2277 N N . ASN A 1 292 ? 29.270 -22.161 -7.666 1.00 84.62 292 ASN A N 1
ATOM 2278 C CA . ASN A 1 292 ? 28.882 -23.445 -7.099 1.00 84.62 292 ASN A CA 1
ATOM 2279 C C . ASN A 1 292 ? 27.941 -23.267 -5.900 1.00 84.62 292 ASN A C 1
ATOM 2281 O O . ASN A 1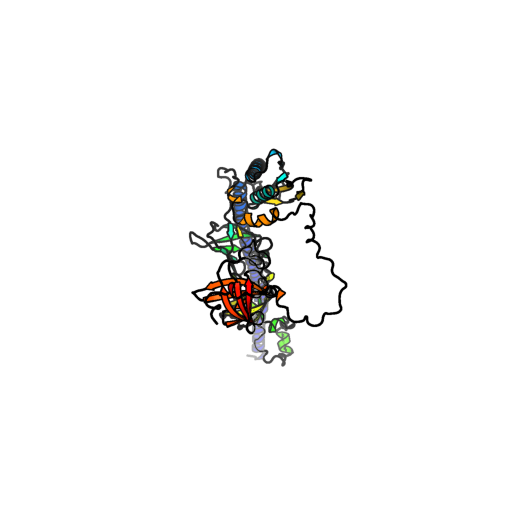 292 ? 27.734 -22.164 -5.388 1.00 84.62 292 ASN A O 1
ATOM 2285 N N . ASP A 1 293 ? 27.350 -24.375 -5.459 1.00 84.62 293 ASP A N 1
ATOM 2286 C CA . ASP A 1 293 ? 26.515 -24.398 -4.261 1.00 84.62 293 ASP A CA 1
ATOM 2287 C C . ASP A 1 293 ? 27.313 -24.003 -3.015 1.00 84.62 293 ASP A C 1
ATOM 2289 O O . ASP A 1 293 ? 28.386 -24.535 -2.743 1.00 84.62 293 ASP A O 1
ATOM 2293 N N . GLY A 1 294 ? 26.770 -23.066 -2.235 1.00 82.19 294 GLY A N 1
ATOM 2294 C CA . GLY A 1 294 ? 27.387 -22.559 -1.010 1.00 82.19 294 GLY A CA 1
ATOM 2295 C C . GLY A 1 294 ? 28.339 -21.375 -1.206 1.00 82.19 294 GLY A C 1
ATOM 2296 O O . GLY A 1 294 ? 28.735 -20.767 -0.202 1.00 82.19 294 GLY A O 1
ATOM 2297 N N . ASP A 1 295 ? 28.650 -20.995 -2.450 1.00 84.38 295 ASP A N 1
ATOM 2298 C CA . ASP A 1 295 ? 29.511 -19.849 -2.750 1.00 84.38 295 ASP A CA 1
ATOM 2299 C C . ASP A 1 295 ? 28.930 -18.549 -2.186 1.00 84.38 295 ASP A C 1
ATOM 2301 O O . ASP A 1 295 ? 27.722 -18.303 -2.216 1.00 84.38 295 ASP A O 1
ATOM 2305 N N . LYS A 1 296 ? 29.806 -17.673 -1.683 1.00 84.50 296 LYS A N 1
ATOM 2306 C CA . LYS A 1 296 ? 29.417 -16.321 -1.267 1.00 84.50 296 LYS A CA 1
ATOM 2307 C C . LYS A 1 296 ? 29.525 -15.372 -2.455 1.00 84.50 296 LYS A C 1
ATOM 2309 O O . LYS A 1 296 ? 30.625 -15.101 -2.939 1.00 84.50 296 LYS A O 1
ATOM 2314 N N . VAL A 1 297 ? 28.390 -14.819 -2.870 1.00 85.25 297 VAL A N 1
ATOM 2315 C CA . VAL A 1 297 ? 28.299 -13.842 -3.960 1.00 85.25 297 VAL A CA 1
ATOM 2316 C C . VAL A 1 297 ? 27.809 -12.511 -3.406 1.00 85.25 297 VAL A C 1
ATOM 2318 O O . VAL A 1 297 ? 26.828 -12.455 -2.664 1.00 85.25 297 VAL A O 1
ATOM 2321 N N . GLN A 1 298 ? 28.507 -11.435 -3.759 1.00 85.25 298 GLN A N 1
ATOM 2322 C CA . GLN A 1 298 ? 28.095 -10.062 -3.514 1.00 85.25 298 GLN A CA 1
ATOM 2323 C C . GLN A 1 298 ? 27.260 -9.562 -4.691 1.00 85.25 298 GLN A C 1
ATOM 2325 O O . GLN A 1 298 ? 27.728 -9.532 -5.831 1.00 85.25 298 GLN A O 1
ATOM 2330 N N . LEU A 1 299 ? 26.033 -9.136 -4.409 1.00 85.12 299 LEU A N 1
ATOM 2331 C CA . LEU A 1 299 ? 25.188 -8.446 -5.374 1.00 85.12 299 LEU A CA 1
ATOM 2332 C C . LEU A 1 299 ? 25.402 -6.934 -5.268 1.00 85.12 299 LEU A C 1
ATOM 2334 O O . LEU A 1 299 ? 25.459 -6.384 -4.167 1.00 85.12 299 LEU A O 1
ATOM 2338 N N . GLN A 1 300 ? 25.538 -6.266 -6.411 1.00 80.94 300 GLN A N 1
ATOM 2339 C CA . GLN A 1 300 ? 25.729 -4.819 -6.504 1.00 80.94 300 GLN A CA 1
ATOM 2340 C C . GLN A 1 300 ? 24.849 -4.228 -7.608 1.00 80.94 300 GLN A C 1
ATOM 2342 O O . GLN A 1 300 ? 24.595 -4.876 -8.624 1.00 80.94 300 GLN A O 1
ATOM 2347 N N . GLY A 1 301 ? 24.410 -2.980 -7.429 1.00 70.31 301 GLY A N 1
ATOM 2348 C CA . GLY A 1 301 ? 23.643 -2.246 -8.441 1.00 70.31 301 GLY A CA 1
ATOM 2349 C C . GLY A 1 301 ? 22.214 -2.756 -8.659 1.00 70.31 301 GLY A C 1
ATOM 2350 O O . GLY A 1 301 ? 21.598 -2.405 -9.662 1.00 70.31 301 GLY A O 1
ATOM 2351 N N . LEU A 1 302 ? 21.678 -3.581 -7.755 1.00 72.50 302 LEU A N 1
ATOM 2352 C CA . LEU A 1 302 ? 20.272 -3.976 -7.763 1.00 72.50 302 LEU A CA 1
ATOM 2353 C C . LEU A 1 302 ? 19.398 -2.892 -7.127 1.00 72.50 302 LEU A C 1
ATOM 2355 O O . LEU A 1 302 ? 19.803 -2.188 -6.199 1.00 72.50 302 LEU A O 1
ATOM 2359 N N . ILE A 1 303 ? 18.174 -2.803 -7.642 1.00 67.94 303 ILE A N 1
ATOM 2360 C CA . ILE A 1 303 ? 17.064 -2.032 -7.084 1.00 67.94 303 ILE A CA 1
ATOM 2361 C C . ILE A 1 303 ? 16.026 -3.067 -6.667 1.00 67.94 303 ILE A C 1
ATOM 2363 O O . ILE A 1 303 ? 15.658 -3.853 -7.534 1.00 67.94 303 ILE A O 1
ATOM 2367 N N . PRO A 1 304 ? 15.574 -3.105 -5.403 1.00 67.00 304 PRO A N 1
ATOM 2368 C CA . PRO A 1 304 ? 15.962 -2.235 -4.284 1.00 67.00 304 PRO A CA 1
ATOM 2369 C C . PRO A 1 304 ? 17.427 -2.393 -3.865 1.00 67.00 304 PRO A C 1
ATOM 2371 O O . PRO A 1 304 ? 18.001 -3.481 -3.937 1.00 67.00 304 PRO A O 1
ATOM 2374 N N . SER A 1 305 ? 17.997 -1.327 -3.303 1.00 65.69 305 SER A N 1
ATOM 2375 C CA . SER A 1 305 ? 19.355 -1.344 -2.746 1.00 65.69 305 SER A CA 1
ATOM 2376 C C . SER A 1 305 ? 19.526 -2.342 -1.597 1.00 65.69 305 SER A C 1
ATOM 2378 O O . SER A 1 305 ? 20.628 -2.838 -1.387 1.00 65.69 305 SER A O 1
ATOM 2380 N N . ALA A 1 306 ? 18.442 -2.703 -0.903 1.00 67.25 306 ALA A N 1
ATOM 2381 C CA . ALA A 1 306 ? 18.432 -3.725 0.146 1.00 67.25 306 ALA A CA 1
ATOM 2382 C C . ALA A 1 306 ? 18.864 -5.124 -0.344 1.00 67.25 306 ALA A C 1
ATOM 2384 O O . ALA A 1 306 ? 19.275 -5.960 0.459 1.00 67.25 306 ALA A O 1
ATOM 2385 N N . LEU A 1 307 ? 18.796 -5.390 -1.656 1.00 73.62 307 LEU A N 1
ATOM 2386 C CA . LEU A 1 307 ? 19.293 -6.635 -2.250 1.00 73.62 307 LEU A CA 1
ATOM 2387 C C . LEU A 1 307 ? 20.806 -6.615 -2.506 1.00 73.62 307 LEU A C 1
ATOM 2389 O O . LEU A 1 307 ? 21.374 -7.664 -2.806 1.00 73.62 307 LEU A O 1
ATOM 2393 N N . ASN A 1 308 ? 21.468 -5.461 -2.371 1.00 77.75 308 ASN A N 1
ATOM 2394 C CA . ASN A 1 308 ? 22.915 -5.336 -2.528 1.00 77.75 308 ASN A CA 1
ATOM 2395 C C . ASN A 1 308 ? 23.626 -5.846 -1.272 1.00 77.75 308 ASN A C 1
ATOM 2397 O O . ASN A 1 308 ? 24.104 -5.078 -0.438 1.00 77.75 308 ASN A O 1
ATOM 2401 N N . LYS A 1 309 ? 23.656 -7.169 -1.123 1.00 80.75 309 LYS A N 1
ATOM 2402 C CA . LYS A 1 309 ? 24.269 -7.867 0.005 1.00 80.75 309 LYS A CA 1
ATOM 2403 C C . LYS A 1 309 ? 25.144 -9.017 -0.474 1.00 80.75 309 LYS A C 1
ATOM 2405 O O . LYS A 1 309 ? 25.037 -9.481 -1.610 1.00 80.75 309 LYS A O 1
ATOM 2410 N N . THR A 1 310 ? 25.993 -9.491 0.427 1.00 83.75 310 THR A N 1
ATOM 2411 C CA . THR A 1 310 ? 26.748 -10.730 0.240 1.00 83.75 310 THR A CA 1
ATOM 2412 C C . THR A 1 310 ? 25.970 -11.871 0.872 1.00 83.75 310 THR A C 1
ATOM 2414 O O . THR A 1 310 ? 25.586 -11.794 2.038 1.00 83.75 310 THR A O 1
ATOM 2417 N N . SER A 1 311 ? 25.697 -12.931 0.120 1.00 83.94 311 SER A N 1
ATOM 2418 C CA . SER A 1 311 ? 24.944 -14.085 0.625 1.00 83.94 311 SER A CA 1
ATOM 2419 C C . SER A 1 311 ? 25.470 -15.382 0.026 1.00 83.94 311 SER A C 1
ATOM 2421 O O . SER A 1 311 ? 26.085 -15.372 -1.041 1.00 83.94 311 SER A O 1
ATOM 2423 N N . LYS A 1 312 ? 25.260 -16.491 0.744 1.00 87.94 312 LYS A N 1
ATOM 2424 C CA . LYS A 1 312 ? 25.500 -17.831 0.201 1.00 87.94 312 LYS A CA 1
ATOM 2425 C C . LYS A 1 312 ? 24.438 -18.139 -0.850 1.00 87.94 312 LYS A C 1
ATOM 2427 O O . LYS A 1 312 ? 23.271 -17.798 -0.641 1.00 87.94 312 LYS A O 1
ATOM 2432 N N . ILE A 1 313 ? 24.841 -18.767 -1.945 1.00 88.88 313 ILE A N 1
ATOM 2433 C CA . ILE A 1 313 ? 23.942 -19.100 -3.050 1.00 88.88 313 ILE A CA 1
ATOM 2434 C C . ILE A 1 313 ? 23.714 -20.610 -3.175 1.00 88.88 313 ILE A C 1
ATOM 2436 O O . ILE A 1 313 ? 24.508 -21.418 -2.700 1.00 88.88 313 ILE A O 1
ATOM 2440 N N . THR A 1 314 ? 22.652 -20.970 -3.885 1.00 89.12 314 THR A N 1
ATOM 2441 C CA . THR A 1 314 ? 22.367 -22.311 -4.401 1.00 89.12 314 THR A CA 1
ATOM 2442 C C . THR A 1 314 ? 22.273 -22.214 -5.920 1.00 89.12 314 THR A C 1
ATOM 2444 O O . THR A 1 314 ? 21.463 -21.455 -6.455 1.00 89.12 314 THR A O 1
ATOM 2447 N N . LYS A 1 315 ? 23.113 -22.942 -6.641 1.00 89.25 315 LYS A N 1
ATOM 2448 C CA . LYS A 1 315 ? 23.109 -23.045 -8.094 1.00 89.25 315 LYS A CA 1
ATOM 2449 C C . LYS A 1 315 ? 21.855 -23.790 -8.547 1.00 89.25 315 LYS A C 1
ATOM 2451 O O . LYS A 1 315 ? 21.586 -24.906 -8.127 1.00 89.25 315 LYS A O 1
ATOM 2456 N N . ILE A 1 316 ? 21.087 -23.169 -9.439 1.00 87.94 316 ILE A N 1
ATOM 2457 C CA . ILE A 1 316 ? 19.908 -23.795 -10.059 1.00 87.94 316 ILE A CA 1
ATOM 2458 C C . ILE A 1 316 ? 20.264 -24.287 -11.462 1.00 87.94 316 ILE A C 1
ATOM 2460 O O . ILE A 1 316 ? 19.861 -25.363 -11.884 1.00 87.94 316 ILE A O 1
ATOM 2464 N N . SER A 1 317 ? 20.994 -23.471 -12.222 1.00 87.31 317 SER A N 1
ATOM 2465 C CA . SER A 1 317 ? 21.426 -23.780 -13.587 1.00 87.31 317 SER A CA 1
ATOM 2466 C C . SER A 1 317 ? 22.660 -22.942 -13.937 1.00 87.31 317 SER A C 1
ATOM 2468 O O . SER A 1 317 ? 22.955 -22.000 -13.203 1.00 87.31 317 SER A O 1
ATOM 2470 N N . PRO A 1 318 ? 23.339 -23.183 -15.072 1.00 84.31 318 PRO A N 1
ATOM 2471 C CA . PRO A 1 318 ? 24.479 -22.365 -15.489 1.00 84.31 318 PRO A CA 1
ATOM 2472 C C . PRO A 1 318 ? 24.181 -20.861 -15.563 1.00 84.31 318 PRO A C 1
ATOM 2474 O O . PRO A 1 318 ? 25.081 -20.063 -15.383 1.00 84.31 318 PRO A O 1
ATOM 2477 N N . ASN A 1 319 ? 22.929 -20.445 -15.777 1.00 87.69 319 ASN A N 1
ATOM 2478 C CA . ASN A 1 319 ? 22.542 -19.030 -15.878 1.00 87.69 319 ASN A CA 1
ATOM 2479 C C . ASN A 1 319 ? 21.673 -18.536 -14.707 1.00 87.69 319 ASN A C 1
ATOM 2481 O O . ASN A 1 319 ? 21.059 -17.466 -14.801 1.00 87.69 319 ASN A O 1
ATOM 2485 N N . LYS A 1 320 ? 21.519 -19.342 -13.646 1.00 90.06 320 LYS A N 1
ATOM 2486 C CA . LYS A 1 320 ? 20.596 -19.049 -12.542 1.00 90.06 320 LYS A CA 1
ATOM 2487 C C . LYS A 1 320 ? 21.109 -19.591 -11.217 1.00 90.06 320 LYS A C 1
ATOM 2489 O O . LYS A 1 320 ? 21.394 -20.781 -11.094 1.00 90.06 320 LYS A O 1
ATOM 2494 N N . PHE A 1 321 ? 21.042 -18.757 -10.194 1.00 89.00 321 PHE A N 1
ATOM 2495 C CA . PHE A 1 321 ? 21.262 -19.165 -8.813 1.00 89.00 321 PHE A CA 1
ATOM 2496 C C . PHE A 1 321 ? 20.201 -18.546 -7.905 1.00 89.00 321 PHE A C 1
ATOM 2498 O O . PHE A 1 321 ? 19.601 -17.525 -8.241 1.00 89.00 321 PHE A O 1
ATOM 2505 N N . ALA A 1 322 ? 19.957 -19.165 -6.758 1.00 88.81 322 ALA A N 1
ATOM 2506 C CA . ALA A 1 322 ? 19.091 -18.654 -5.711 1.00 88.81 322 ALA A CA 1
ATOM 2507 C C . ALA A 1 322 ? 19.885 -18.274 -4.467 1.00 88.81 322 ALA A C 1
ATOM 2509 O O . ALA A 1 322 ? 20.974 -18.782 -4.226 1.00 88.81 322 ALA A O 1
ATOM 2510 N N . LEU A 1 323 ? 19.313 -17.391 -3.662 1.00 87.75 323 LEU A N 1
ATOM 2511 C CA . LEU A 1 323 ? 19.775 -17.098 -2.316 1.00 87.75 323 LEU A CA 1
ATOM 2512 C C . LEU A 1 323 ? 18.579 -16.929 -1.385 1.00 87.75 323 LEU A C 1
ATOM 2514 O O . LEU A 1 323 ? 17.522 -16.436 -1.793 1.00 87.75 323 LEU A O 1
ATOM 2518 N N . ALA A 1 324 ? 18.765 -17.338 -0.135 1.00 81.81 324 ALA A N 1
ATOM 2519 C CA . ALA A 1 324 ? 17.790 -17.118 0.918 1.00 81.81 324 ALA A CA 1
ATOM 2520 C C . ALA A 1 324 ? 17.886 -15.674 1.427 1.00 81.81 324 ALA A C 1
ATOM 2522 O O . ALA A 1 324 ? 18.970 -15.118 1.643 1.00 81.81 324 ALA A O 1
ATOM 2523 N N . ILE A 1 325 ? 16.735 -15.045 1.614 1.00 72.19 325 ILE A N 1
ATOM 2524 C CA . ILE A 1 325 ? 16.601 -13.796 2.344 1.00 72.19 325 ILE A CA 1
ATOM 2525 C C . ILE A 1 325 ? 16.148 -14.174 3.754 1.00 72.19 325 ILE A C 1
ATOM 2527 O O . ILE A 1 325 ? 15.087 -14.764 3.930 1.00 72.19 325 ILE A O 1
ATOM 2531 N N . GLU A 1 326 ? 16.992 -13.891 4.750 1.00 61.91 326 GLU A N 1
ATOM 2532 C CA . GLU A 1 326 ? 16.597 -13.974 6.156 1.00 61.91 326 GLU A CA 1
ATOM 2533 C C . GLU A 1 326 ? 15.552 -12.892 6.425 1.00 61.91 326 GLU A C 1
ATOM 2535 O O . GLU A 1 326 ? 15.881 -11.719 6.616 1.00 61.91 326 GLU A O 1
ATOM 2540 N N . ASP A 1 327 ? 14.287 -13.291 6.410 1.00 53.44 327 ASP A N 1
ATOM 2541 C CA . ASP A 1 327 ? 13.210 -12.482 6.949 1.00 53.44 327 ASP A CA 1
ATOM 2542 C C . ASP A 1 327 ? 13.194 -12.736 8.463 1.00 53.44 327 ASP A C 1
ATOM 2544 O O . ASP A 1 327 ? 12.868 -13.829 8.923 1.00 53.44 327 ASP A O 1
ATOM 2548 N N . LYS A 1 328 ? 13.626 -11.744 9.255 1.00 46.78 328 LYS A N 1
ATOM 2549 C CA . LYS A 1 328 ? 13.363 -11.753 10.703 1.00 46.78 328 LYS A CA 1
ATOM 2550 C C . LYS A 1 328 ? 11.853 -11.884 10.894 1.00 46.78 328 LYS A C 1
ATOM 2552 O O . LYS A 1 328 ? 11.119 -11.170 10.212 1.00 46.78 328 LYS A O 1
ATOM 2557 N N . GLU A 1 329 ? 11.456 -12.762 11.809 1.00 40.69 329 GLU A N 1
ATOM 2558 C CA . GLU A 1 329 ? 10.113 -13.296 12.103 1.00 40.69 329 GLU A CA 1
ATOM 2559 C C . GLU A 1 329 ? 9.046 -12.256 12.535 1.00 40.69 329 GLU A C 1
ATOM 2561 O O . GLU A 1 329 ? 8.218 -12.520 13.399 1.00 40.69 329 GLU A O 1
ATOM 2566 N N . ASP A 1 330 ? 9.033 -11.067 11.932 1.00 38.12 330 ASP A N 1
ATOM 2567 C CA . ASP A 1 330 ? 8.065 -10.008 12.201 1.00 38.12 330 ASP A CA 1
ATOM 2568 C C . ASP A 1 330 ? 7.138 -9.812 10.997 1.00 38.12 330 ASP A C 1
ATOM 2570 O O . ASP A 1 330 ? 7.594 -9.461 9.911 1.00 38.12 330 ASP A O 1
ATOM 2574 N N . VAL A 1 331 ? 5.844 -10.021 11.256 1.00 42.12 331 VAL A N 1
ATOM 2575 C CA . VAL A 1 331 ? 4.641 -9.543 10.547 1.00 42.12 331 VAL A CA 1
ATOM 2576 C C . VAL A 1 331 ? 4.692 -9.589 9.009 1.00 42.12 331 VAL A C 1
ATOM 2578 O O . VAL A 1 331 ? 5.291 -8.754 8.334 1.00 42.12 331 VAL A O 1
ATOM 2581 N N . ARG A 1 332 ? 3.958 -10.564 8.457 1.00 46.28 332 ARG A N 1
ATOM 2582 C CA . ARG A 1 332 ? 3.642 -10.700 7.029 1.00 46.28 332 ARG A CA 1
ATOM 2583 C C . ARG A 1 332 ? 2.706 -9.575 6.577 1.00 46.28 332 ARG A C 1
ATOM 2585 O O . ARG A 1 332 ? 1.500 -9.783 6.496 1.00 46.28 332 ARG A O 1
ATOM 2592 N N . ASP A 1 333 ? 3.246 -8.401 6.285 1.00 52.16 333 ASP A N 1
ATOM 2593 C CA . ASP A 1 333 ? 2.471 -7.361 5.609 1.00 52.16 333 ASP A CA 1
ATOM 2594 C C . ASP A 1 333 ? 2.616 -7.518 4.097 1.00 52.16 333 ASP A C 1
ATOM 2596 O O . ASP A 1 333 ? 3.721 -7.588 3.557 1.00 52.16 333 ASP A O 1
ATOM 2600 N N . SER A 1 334 ? 1.482 -7.600 3.408 1.00 57.72 334 SER A N 1
ATOM 2601 C CA . SER A 1 334 ? 1.429 -7.879 1.982 1.00 57.72 334 SER A CA 1
ATOM 2602 C C . SER A 1 334 ? 1.465 -6.582 1.167 1.00 57.72 334 SER A C 1
ATOM 2604 O O . SER A 1 334 ? 0.888 -5.553 1.528 1.00 57.72 334 SER A O 1
ATOM 2606 N N . ALA A 1 335 ? 2.213 -6.585 0.066 1.00 68.81 335 ALA A N 1
ATOM 2607 C CA . ALA A 1 335 ? 2.266 -5.438 -0.830 1.00 68.81 335 ALA A CA 1
ATOM 2608 C C . ALA A 1 335 ? 1.102 -5.464 -1.804 1.00 68.81 335 ALA A C 1
ATOM 2610 O O . ALA A 1 335 ? 0.615 -6.526 -2.173 1.00 68.81 335 ALA A O 1
ATOM 2611 N N . THR A 1 336 ? 0.665 -4.293 -2.249 1.00 72.94 336 THR A N 1
ATOM 2612 C CA . THR A 1 336 ? -0.531 -4.188 -3.082 1.00 72.94 336 THR A CA 1
ATOM 2613 C C . THR A 1 336 ? -0.278 -3.333 -4.309 1.00 72.94 336 THR A C 1
ATOM 2615 O O . THR A 1 336 ? 0.462 -2.348 -4.270 1.00 72.94 336 THR A O 1
ATOM 2618 N N . VAL A 1 337 ? -0.922 -3.716 -5.404 1.00 74.62 337 VAL A N 1
ATOM 2619 C CA . VAL A 1 337 ? -1.047 -2.907 -6.611 1.00 74.62 337 VAL A CA 1
ATOM 2620 C C . VAL A 1 337 ? -2.506 -2.489 -6.748 1.00 74.62 337 VAL A C 1
ATOM 2622 O O . VAL A 1 337 ? -3.412 -3.316 -6.646 1.00 74.62 337 VAL A O 1
ATOM 2625 N N . GLY A 1 338 ? -2.729 -1.190 -6.912 1.00 74.69 338 GLY A N 1
ATOM 2626 C CA . GLY A 1 338 ? -4.053 -0.587 -7.005 1.00 74.69 338 GLY A CA 1
ATOM 2627 C C . GLY A 1 338 ? -4.149 0.370 -8.182 1.00 74.69 338 GLY A C 1
ATOM 2628 O O . GLY A 1 338 ? -3.138 0.834 -8.713 1.00 74.69 338 GLY A O 1
ATOM 2629 N N . GLY A 1 339 ? -5.370 0.689 -8.599 1.00 70.62 339 GLY A N 1
ATOM 2630 C CA . GLY A 1 339 ? -5.577 1.819 -9.499 1.00 70.62 339 GLY A CA 1
ATOM 2631 C C . GLY A 1 339 ? -5.177 3.144 -8.830 1.00 70.62 339 GLY A C 1
ATOM 2632 O O . GLY A 1 339 ? -5.055 3.227 -7.609 1.00 70.62 339 GLY A O 1
ATOM 2633 N N . ILE A 1 340 ? -4.952 4.183 -9.632 1.00 68.81 340 ILE A N 1
ATOM 2634 C CA . ILE A 1 340 ? -4.600 5.511 -9.121 1.00 68.81 340 ILE A CA 1
ATOM 2635 C C . ILE A 1 340 ? -5.859 6.328 -8.922 1.00 68.81 340 ILE A C 1
ATOM 2637 O O . ILE A 1 340 ? -6.592 6.565 -9.878 1.00 68.81 340 ILE A O 1
ATOM 2641 N N . GLU A 1 341 ? -6.028 6.843 -7.712 1.00 67.94 341 GLU A N 1
ATOM 2642 C CA . GLU A 1 341 ? -6.903 7.975 -7.457 1.00 67.94 341 GLU A CA 1
ATOM 2643 C C . GLU A 1 341 ? -6.055 9.169 -7.032 1.00 67.94 341 GLU A C 1
ATOM 2645 O O . GLU A 1 341 ? -5.239 9.046 -6.114 1.00 67.94 341 GLU A O 1
ATOM 2650 N N . PRO A 1 342 ? -6.212 10.335 -7.672 1.00 69.81 342 PRO A N 1
ATOM 2651 C CA . PRO A 1 342 ? -5.468 11.519 -7.308 1.00 69.81 342 PRO A CA 1
ATOM 2652 C C . PRO A 1 342 ? -6.153 12.202 -6.122 1.00 69.81 342 PRO A C 1
ATOM 2654 O O . PRO A 1 342 ? -6.663 13.315 -6.237 1.00 69.81 342 PRO A O 1
ATOM 2657 N N . GLN A 1 343 ? -6.203 11.508 -4.989 1.00 75.75 343 GLN A N 1
ATOM 2658 C CA . GLN A 1 343 ? -6.674 12.054 -3.727 1.00 75.75 343 GLN A CA 1
ATOM 2659 C C . GLN A 1 343 ? -5.758 11.637 -2.589 1.00 75.75 343 GLN A C 1
ATOM 2661 O O . GLN A 1 343 ? -5.134 10.574 -2.622 1.00 75.75 343 GLN A O 1
ATOM 2666 N N . ARG A 1 344 ? -5.666 12.495 -1.581 1.00 79.31 344 ARG A N 1
ATOM 2667 C CA . ARG A 1 344 ? -4.853 12.230 -0.400 1.00 79.31 344 ARG A CA 1
ATOM 2668 C C . ARG A 1 344 ? -5.383 12.982 0.805 1.00 79.31 344 ARG A C 1
ATOM 2670 O O . ARG A 1 344 ? -5.922 14.082 0.677 1.00 79.31 344 ARG A O 1
ATOM 2677 N N . VAL A 1 345 ? -5.179 12.382 1.968 1.00 83.81 345 VAL A N 1
ATOM 2678 C CA . VAL A 1 345 ? -5.360 13.033 3.261 1.00 83.81 345 VAL A CA 1
ATOM 2679 C C . VAL A 1 345 ? -3.978 13.455 3.757 1.00 83.81 345 VAL A C 1
ATOM 2681 O O . VAL A 1 345 ? -3.061 12.640 3.803 1.00 83.81 345 VAL A O 1
ATOM 2684 N N . GLU A 1 346 ? -3.814 14.727 4.099 1.00 83.81 346 GLU A N 1
ATOM 2685 C CA . GLU A 1 346 ? -2.566 15.296 4.614 1.00 83.81 346 GLU A CA 1
ATOM 2686 C C . GLU A 1 346 ? -2.811 16.087 5.899 1.00 83.81 346 GLU A C 1
ATOM 2688 O O . GLU A 1 346 ? -3.947 16.407 6.250 1.00 83.81 346 GLU A O 1
ATOM 2693 N N . ASN A 1 347 ? -1.723 16.424 6.598 1.00 84.56 347 ASN A N 1
ATOM 2694 C CA . ASN A 1 347 ? -1.741 17.292 7.778 1.00 84.56 347 ASN A CA 1
ATOM 2695 C C . ASN A 1 347 ? -2.696 16.813 8.885 1.00 84.56 347 ASN A C 1
ATOM 2697 O O . ASN A 1 347 ? -3.353 17.622 9.537 1.00 84.56 347 ASN A O 1
ATOM 2701 N N . ILE A 1 348 ? -2.764 15.492 9.089 1.00 87.62 348 ILE A N 1
ATOM 2702 C CA . ILE A 1 348 ? -3.617 14.877 10.107 1.00 87.62 348 ILE A CA 1
ATOM 2703 C C . ILE A 1 348 ? -3.079 15.231 11.493 1.00 87.62 348 ILE A C 1
ATOM 2705 O O . ILE A 1 348 ? -1.977 14.837 11.872 1.00 87.62 348 ILE A O 1
ATOM 2709 N N . THR A 1 349 ? -3.895 15.936 12.261 1.00 87.06 349 THR A N 1
ATOM 2710 C CA . THR A 1 349 ? -3.674 16.242 13.670 1.00 87.06 349 THR A CA 1
ATOM 2711 C C . THR A 1 349 ? -4.800 15.609 14.473 1.00 87.06 349 THR A C 1
ATOM 2713 O O . THR A 1 349 ? -5.972 15.804 14.161 1.00 87.06 349 THR A O 1
ATOM 2716 N N . LEU A 1 350 ? -4.447 14.836 15.498 1.00 87.69 350 LEU A N 1
ATOM 2717 C CA . LEU A 1 350 ? -5.381 14.160 16.396 1.00 87.69 350 LEU A CA 1
ATOM 2718 C C . LEU A 1 350 ? -5.083 14.593 17.827 1.00 87.69 350 LEU A C 1
ATOM 2720 O O . LEU A 1 350 ? -3.964 14.413 18.307 1.00 87.69 350 LEU A O 1
ATOM 2724 N N . LEU A 1 351 ? -6.080 15.162 18.501 1.00 86.19 351 LEU A N 1
ATOM 2725 C CA . LEU A 1 351 ? -5.961 15.672 19.864 1.00 86.19 351 LEU A CA 1
ATOM 2726 C C . LEU A 1 351 ? -7.065 15.083 20.752 1.00 86.19 351 LEU A C 1
ATOM 2728 O O . LEU A 1 351 ? -8.215 15.014 20.318 1.00 86.19 351 LEU A O 1
ATOM 2732 N N . PRO A 1 352 ? -6.766 14.679 21.998 1.00 84.81 352 PRO A N 1
ATOM 2733 C CA . PRO A 1 352 ? -7.800 14.269 22.941 1.00 84.81 352 PRO A CA 1
ATOM 2734 C C . PRO A 1 352 ? -8.733 15.432 23.283 1.00 84.81 352 PRO A C 1
ATOM 2736 O O . PRO A 1 352 ? -8.282 16.562 23.482 1.00 84.81 352 PRO A O 1
ATOM 2739 N N . VAL A 1 353 ? -10.025 15.140 23.434 1.00 82.06 353 VAL A N 1
ATOM 2740 C CA . VAL A 1 353 ? -10.984 16.068 24.041 1.00 82.06 353 VAL A CA 1
ATOM 2741 C C . VAL A 1 353 ? -11.111 15.718 25.523 1.00 82.06 353 VAL A C 1
ATOM 2743 O O . VAL A 1 353 ? -11.545 14.623 25.884 1.00 82.06 353 VAL A O 1
ATOM 2746 N N . GLY A 1 354 ? -10.693 16.643 26.392 1.00 69.94 354 GLY A N 1
ATOM 2747 C CA . GLY A 1 354 ? -10.616 16.419 27.838 1.00 69.94 354 GLY A CA 1
ATOM 2748 C C . GLY A 1 354 ? -11.912 15.857 28.434 1.00 69.94 354 GLY A C 1
ATOM 2749 O O . GLY A 1 354 ? -12.995 16.374 28.178 1.00 69.94 354 GLY A O 1
ATOM 2750 N N . GLY A 1 355 ? -11.789 14.790 29.231 1.00 65.81 355 GLY A N 1
ATOM 2751 C CA . GLY A 1 355 ? -12.910 14.171 29.949 1.00 65.81 355 GLY A CA 1
ATOM 2752 C C . GLY A 1 355 ? -13.790 13.220 29.128 1.00 65.81 355 GLY A C 1
ATOM 2753 O O . GLY A 1 355 ? -14.757 12.694 29.671 1.00 65.81 355 GLY A O 1
ATOM 2754 N N . THR A 1 356 ? -13.470 12.960 27.856 1.00 68.50 356 THR A N 1
ATOM 2755 C CA . THR A 1 356 ? -14.250 12.062 26.985 1.00 68.50 356 THR A CA 1
ATOM 2756 C C . THR A 1 356 ? -13.353 11.073 26.234 1.00 68.50 356 THR A C 1
ATOM 2758 O O . THR A 1 356 ? -12.137 11.236 26.185 1.00 68.50 356 THR A O 1
ATOM 2761 N N . ALA A 1 357 ? -13.955 10.040 25.636 1.00 75.69 357 ALA A N 1
ATOM 2762 C CA . ALA A 1 357 ? -13.278 9.149 24.686 1.00 75.69 357 ALA A CA 1
ATOM 2763 C C . ALA A 1 357 ? -13.228 9.729 23.252 1.00 75.69 357 ALA A C 1
ATOM 2765 O O . ALA A 1 357 ? -12.796 9.042 22.320 1.00 75.69 357 ALA A O 1
ATOM 2766 N N . ASP A 1 358 ? -13.688 10.972 23.075 1.00 85.50 358 ASP A N 1
ATOM 2767 C CA . ASP A 1 358 ? -13.681 11.664 21.795 1.00 85.50 358 ASP A CA 1
ATOM 2768 C C . ASP A 1 358 ? -12.299 12.256 21.507 1.00 85.50 358 ASP A C 1
ATOM 2770 O O . ASP A 1 358 ? -11.552 12.692 22.390 1.00 85.50 358 ASP A O 1
ATOM 2774 N N . VAL A 1 359 ? -11.980 12.306 20.220 1.00 88.75 359 VAL A N 1
ATOM 2775 C CA . VAL A 1 359 ? -10.801 12.977 19.689 1.00 88.75 359 VAL A CA 1
ATOM 2776 C C . VAL A 1 359 ? -11.241 14.079 18.742 1.00 88.75 359 VAL A C 1
ATOM 2778 O O . VAL A 1 359 ? -12.186 13.928 17.963 1.00 88.75 359 VAL A O 1
ATOM 2781 N N . ARG A 1 360 ? -10.535 15.201 18.811 1.00 90.88 360 ARG A N 1
ATOM 2782 C CA . ARG A 1 360 ? -10.573 16.240 17.797 1.00 90.88 360 ARG A CA 1
ATOM 2783 C C . ARG A 1 360 ? -9.626 15.838 16.679 1.00 90.88 360 ARG A C 1
ATOM 2785 O O . ARG A 1 360 ? -8.491 15.441 16.947 1.00 90.88 360 ARG A O 1
ATOM 2792 N N . ILE A 1 361 ? -10.095 15.951 15.446 1.00 92.88 361 ILE A N 1
ATOM 2793 C CA . ILE A 1 361 ? -9.299 15.704 14.253 1.00 92.88 361 ILE A CA 1
ATOM 2794 C C . ILE A 1 361 ? -9.306 16.934 13.352 1.00 92.88 361 ILE A C 1
ATOM 2796 O O . ILE A 1 361 ? -10.358 17.507 13.071 1.00 92.88 361 ILE A O 1
ATOM 2800 N N . ASP A 1 362 ? -8.123 17.298 12.878 1.00 93.00 362 ASP A N 1
ATOM 2801 C CA . ASP A 1 362 ? -7.907 18.314 11.858 1.00 93.00 362 ASP A CA 1
ATOM 2802 C C . ASP A 1 362 ? -7.104 17.677 10.717 1.00 93.00 362 ASP A C 1
ATOM 2804 O O . ASP A 1 362 ? -6.097 17.020 10.969 1.00 93.00 362 ASP A O 1
ATOM 2808 N N . PHE A 1 363 ? -7.546 17.816 9.469 1.00 93.12 363 PHE A N 1
ATOM 2809 C CA . PHE A 1 363 ? -6.835 17.283 8.304 1.00 93.12 363 PHE A CA 1
ATOM 2810 C C . PHE A 1 363 ? -7.155 18.073 7.035 1.00 93.12 363 PHE A C 1
ATOM 2812 O O . PHE A 1 363 ? -8.129 18.823 6.961 1.00 93.12 363 PHE A O 1
ATOM 2819 N N . GLN A 1 364 ? -6.337 17.882 6.006 1.00 91.31 364 GLN A N 1
ATOM 2820 C CA . GLN A 1 364 ? -6.588 18.392 4.665 1.00 91.31 364 GLN A CA 1
ATOM 2821 C C . GLN A 1 364 ? -6.897 17.232 3.729 1.00 91.31 364 GLN A C 1
ATOM 2823 O O . GLN A 1 364 ? -6.120 16.288 3.626 1.00 91.31 364 GLN A O 1
ATOM 2828 N N . PHE A 1 365 ? -8.024 17.311 3.030 1.00 90.62 365 PHE A N 1
ATOM 2829 C CA . PHE A 1 365 ? -8.354 16.392 1.948 1.00 90.62 365 PHE A CA 1
ATOM 2830 C C . PHE A 1 365 ? -8.078 17.094 0.625 1.00 90.62 365 PHE A C 1
ATOM 2832 O O . PHE A 1 365 ? -8.659 18.144 0.354 1.00 90.62 365 PHE A O 1
ATOM 2839 N N . LEU A 1 366 ? -7.166 16.547 -0.172 1.00 87.12 366 LEU A N 1
ATOM 2840 C CA . LEU A 1 366 ? -6.686 17.150 -1.412 1.00 87.12 366 LEU A CA 1
ATOM 2841 C C . LEU A 1 366 ? -7.001 16.244 -2.596 1.00 87.12 366 LEU A C 1
ATOM 2843 O O . LEU A 1 366 ? -6.934 15.021 -2.474 1.00 87.12 366 LEU A O 1
ATOM 2847 N N . SER A 1 367 ? -7.291 16.846 -3.748 1.00 85.50 367 SER A N 1
ATOM 2848 C CA . SER A 1 367 ? -7.483 16.130 -5.006 1.00 85.50 367 SER A CA 1
ATOM 2849 C C . SER A 1 367 ? -6.913 16.894 -6.203 1.00 85.50 367 SER A C 1
ATOM 2851 O O . SER A 1 367 ? -6.661 18.100 -6.126 1.00 85.50 367 SER A O 1
ATOM 2853 N N . LEU A 1 368 ? -6.678 16.181 -7.307 1.00 82.50 368 LEU A N 1
ATOM 2854 C CA . LEU A 1 368 ? -6.202 16.744 -8.569 1.00 82.50 368 LEU A CA 1
ATOM 2855 C C . LEU A 1 368 ? -7.355 16.914 -9.561 1.00 82.50 368 LEU A C 1
ATOM 2857 O O . LEU A 1 368 ? -8.013 15.942 -9.943 1.00 82.50 368 LEU A O 1
ATOM 2861 N N . VAL A 1 369 ? -7.515 18.137 -10.055 1.00 79.81 369 VAL A N 1
ATOM 2862 C CA . VAL A 1 369 ? -8.342 18.460 -11.216 1.00 79.81 369 VAL A CA 1
ATOM 2863 C C . VAL A 1 369 ? -7.438 18.592 -12.432 1.00 79.81 369 VAL A C 1
ATOM 2865 O O . VAL A 1 369 ? -6.525 19.416 -12.459 1.00 79.81 369 VAL A O 1
ATOM 2868 N N . VAL A 1 370 ? -7.677 17.767 -13.446 1.00 74.44 370 VAL A N 1
ATOM 2869 C CA . VAL A 1 370 ? -6.998 17.860 -14.741 1.00 74.44 370 VAL A CA 1
ATOM 2870 C C . VAL A 1 370 ? -8.045 18.248 -15.770 1.00 74.44 370 VAL A C 1
ATOM 2872 O O . VAL A 1 370 ? -9.044 17.550 -15.939 1.00 74.44 370 VAL A O 1
ATOM 2875 N N . GLY A 1 371 ? -7.842 19.388 -16.429 1.00 66.00 371 GLY A N 1
ATOM 2876 C CA . GLY A 1 371 ? -8.860 19.910 -17.330 1.00 66.00 371 GLY A CA 1
ATOM 2877 C C . GLY A 1 371 ? -9.048 19.092 -18.609 1.00 66.00 371 GLY A C 1
ATOM 2878 O O . GLY A 1 371 ? -8.309 18.156 -18.918 1.00 66.00 371 GLY A O 1
ATOM 2879 N N . ALA A 1 372 ? -10.082 19.466 -19.361 1.00 63.47 372 ALA A N 1
ATOM 2880 C CA . ALA A 1 372 ? -10.550 18.734 -20.527 1.00 63.47 372 ALA A CA 1
ATOM 2881 C C . ALA A 1 372 ? -9.461 18.549 -21.596 1.00 63.47 372 ALA A C 1
ATOM 2883 O O . ALA A 1 372 ? -8.968 19.509 -22.187 1.00 63.47 372 ALA A O 1
ATOM 2884 N N . THR A 1 373 ? -9.160 17.288 -21.899 1.00 60.62 373 THR A N 1
ATOM 2885 C CA . THR A 1 373 ? -8.309 16.883 -23.022 1.00 60.62 373 THR A CA 1
ATOM 2886 C C . THR A 1 373 ? -9.173 16.471 -24.224 1.00 60.62 373 THR A C 1
ATOM 2888 O O . THR A 1 373 ? -10.349 16.137 -24.058 1.00 60.62 373 THR A O 1
ATOM 2891 N N . LYS A 1 374 ? -8.611 16.466 -25.447 1.00 55.72 374 LYS A N 1
ATOM 2892 C CA . LYS A 1 374 ? -9.342 16.191 -26.712 1.00 55.72 374 LYS A CA 1
ATOM 2893 C C . LYS A 1 374 ? -10.222 14.928 -26.697 1.00 55.72 374 LYS A C 1
ATOM 2895 O O . LYS A 1 374 ? -11.230 14.906 -27.391 1.00 55.72 374 LYS A O 1
ATOM 2900 N N . LEU A 1 375 ? -9.855 13.906 -25.921 1.00 49.88 375 LEU A N 1
ATOM 2901 C CA . LEU A 1 375 ? -10.535 12.604 -25.866 1.00 49.88 375 LEU A CA 1
ATOM 2902 C C . LEU A 1 375 ? -11.486 12.437 -24.669 1.00 49.88 375 LEU A C 1
ATOM 2904 O O . LEU A 1 375 ? -12.277 11.505 -24.652 1.00 49.88 375 LEU A O 1
ATOM 2908 N N . ALA A 1 376 ? -11.424 13.311 -23.661 1.00 51.19 376 ALA A N 1
ATOM 2909 C CA . ALA A 1 376 ? -12.119 13.102 -22.387 1.00 51.19 376 ALA A CA 1
ATOM 2910 C C . ALA A 1 376 ? -13.403 13.944 -22.220 1.00 51.19 376 ALA A C 1
ATOM 2912 O O . ALA A 1 376 ? -14.033 13.914 -21.166 1.00 51.19 376 ALA A O 1
ATOM 2913 N N . ARG A 1 377 ? -13.808 14.688 -23.259 1.00 53.44 377 ARG A N 1
ATOM 2914 C CA . ARG A 1 377 ? -14.946 15.629 -23.231 1.00 53.44 377 ARG A CA 1
ATOM 2915 C C . ARG A 1 377 ? -16.345 14.990 -23.277 1.00 53.44 377 ARG A C 1
ATOM 2917 O O . ARG A 1 377 ? -17.316 15.735 -23.227 1.00 53.44 377 ARG A O 1
ATOM 2924 N N . GLN A 1 378 ? -16.485 13.671 -23.422 1.00 48.97 378 GLN A N 1
ATOM 2925 C CA . GLN A 1 378 ? -17.652 13.117 -24.130 1.00 48.97 378 GLN A CA 1
ATOM 2926 C C . GLN A 1 378 ? -18.581 12.159 -23.361 1.00 48.97 378 GLN A C 1
ATOM 2928 O O . GLN A 1 378 ? -19.335 11.429 -23.994 1.00 48.97 378 GLN A O 1
ATOM 2933 N N . GLU A 1 379 ? -18.606 12.167 -22.025 1.00 51.44 379 GLU A N 1
ATOM 2934 C CA . GLU A 1 379 ? -19.515 11.291 -21.262 1.00 51.44 379 GLU A CA 1
ATOM 2935 C C . GLU A 1 379 ? -20.177 11.985 -20.065 1.00 51.44 379 GLU A C 1
ATOM 2937 O O . GLU A 1 379 ? -19.576 12.848 -19.420 1.00 51.44 379 GLU A O 1
ATOM 2942 N N . GLN A 1 380 ? -21.402 11.553 -19.733 1.00 51.06 380 GLN A N 1
ATOM 2943 C CA . GLN A 1 380 ? -22.135 11.986 -18.539 1.00 51.06 380 GLN A CA 1
ATOM 2944 C C . GLN A 1 380 ? -21.332 11.710 -17.259 1.00 51.06 380 GLN A C 1
ATOM 2946 O O . GLN A 1 380 ? -20.779 10.626 -17.061 1.00 51.06 380 GLN A O 1
ATOM 2951 N N . LEU A 1 381 ? -21.283 12.714 -16.384 1.00 56.59 381 LEU A N 1
ATOM 2952 C CA . LEU A 1 381 ? -20.631 12.650 -15.079 1.00 56.59 381 LEU A CA 1
ATOM 2953 C C . LEU A 1 381 ? -21.470 11.795 -14.123 1.00 56.59 381 LEU A C 1
ATOM 2955 O O . LEU A 1 381 ? -22.628 12.120 -13.861 1.00 56.59 381 LEU A O 1
ATOM 2959 N N . LYS A 1 382 ? -20.883 10.733 -13.563 1.00 57.75 382 LYS A N 1
ATOM 2960 C CA . LYS A 1 382 ? -21.463 10.016 -12.420 1.00 57.75 382 LYS A CA 1
ATOM 2961 C C . LYS A 1 382 ? -20.911 10.618 -11.134 1.00 57.75 382 LYS A C 1
ATOM 2963 O O . LYS A 1 382 ? -19.701 10.776 -11.002 1.00 57.75 382 LYS A O 1
ATOM 2968 N N . THR A 1 383 ? -21.793 10.979 -10.205 1.00 57.84 383 THR A N 1
ATOM 2969 C CA . THR A 1 383 ? -21.380 11.372 -8.853 1.00 57.84 383 THR A CA 1
ATOM 2970 C C . THR A 1 383 ? -20.748 10.171 -8.172 1.00 57.84 383 THR A C 1
ATOM 2972 O O . THR A 1 383 ? -21.265 9.058 -8.251 1.00 57.84 383 THR A O 1
ATOM 2975 N N . ARG A 1 384 ? -19.592 10.396 -7.557 1.00 68.38 384 ARG A N 1
ATOM 2976 C CA . ARG A 1 384 ? -18.879 9.367 -6.822 1.00 68.38 384 ARG A CA 1
ATOM 2977 C C . ARG A 1 384 ? -19.628 9.048 -5.532 1.00 68.38 384 ARG A C 1
ATOM 2979 O O . ARG A 1 384 ? -19.847 9.948 -4.732 1.00 68.38 384 ARG A O 1
ATOM 2986 N N . GLU A 1 385 ? -19.933 7.774 -5.327 1.00 70.19 385 GLU A N 1
ATOM 2987 C CA . GLU A 1 385 ? -20.569 7.281 -4.105 1.00 70.19 385 GLU A CA 1
ATOM 2988 C C . GLU A 1 385 ? -19.522 6.803 -3.093 1.00 70.19 385 GLU A C 1
ATOM 2990 O O . GLU A 1 385 ? -18.495 6.208 -3.452 1.00 70.19 385 GLU A O 1
ATOM 2995 N N . VAL A 1 386 ? -19.797 7.044 -1.813 1.00 72.69 386 VAL A N 1
ATOM 2996 C CA . VAL A 1 386 ? -19.077 6.416 -0.704 1.00 72.69 386 VAL A CA 1
ATOM 2997 C C . VAL A 1 386 ? -19.596 4.991 -0.528 1.00 72.69 386 VAL A C 1
ATOM 2999 O O . VAL A 1 386 ? -20.793 4.768 -0.388 1.00 72.69 386 VAL A O 1
ATOM 3002 N N . ARG A 1 387 ? -18.693 4.005 -0.554 1.00 71.00 387 ARG A N 1
ATOM 3003 C CA . ARG A 1 387 ? -19.043 2.592 -0.359 1.00 71.00 387 ARG A CA 1
ATOM 3004 C C . ARG A 1 387 ? -18.792 2.184 1.084 1.00 71.00 387 ARG A C 1
ATOM 3006 O O . ARG A 1 387 ? -17.654 1.886 1.446 1.00 71.00 387 ARG A O 1
ATOM 3013 N N . ASP A 1 388 ? -19.836 2.099 1.890 1.00 67.56 388 ASP A N 1
ATOM 3014 C CA . ASP A 1 388 ? -19.727 1.711 3.307 1.00 67.56 388 ASP A CA 1
ATOM 3015 C C . ASP A 1 388 ? -19.190 0.281 3.487 1.00 67.56 388 ASP A C 1
ATOM 3017 O O . ASP A 1 388 ? -18.509 -0.024 4.466 1.00 67.56 388 ASP A O 1
ATOM 3021 N N . GLU A 1 389 ? -19.396 -0.576 2.483 1.00 71.38 389 GLU A N 1
ATOM 3022 C CA . GLU A 1 389 ? -18.843 -1.934 2.372 1.00 71.38 389 GLU A CA 1
ATOM 3023 C C . GLU A 1 389 ? -17.313 -1.974 2.549 1.00 71.38 389 GLU A C 1
ATOM 3025 O O . GLU A 1 389 ? -16.756 -2.965 3.018 1.00 71.38 389 GLU A O 1
ATOM 3030 N N . THR A 1 390 ? -16.620 -0.869 2.254 1.00 69.94 390 THR A N 1
ATOM 3031 C CA . THR A 1 390 ? -15.169 -0.708 2.454 1.00 69.94 390 THR A CA 1
ATOM 3032 C C . THR A 1 390 ? -14.755 -0.947 3.903 1.00 69.94 390 THR A C 1
ATOM 3034 O O . THR A 1 390 ? -13.687 -1.505 4.159 1.00 69.94 390 THR A O 1
ATOM 3037 N N . LEU A 1 391 ? -15.605 -0.575 4.864 1.00 73.81 391 LEU A N 1
ATOM 3038 C CA . LEU A 1 391 ? -15.344 -0.771 6.291 1.00 73.81 391 LEU A CA 1
ATOM 3039 C C . LEU A 1 391 ? -15.347 -2.252 6.696 1.00 73.81 391 LEU A C 1
ATOM 3041 O O . LEU A 1 391 ? -14.777 -2.594 7.730 1.00 73.81 391 LEU A O 1
ATOM 3045 N N . GLN A 1 392 ? -15.940 -3.131 5.882 1.00 77.19 392 GLN A N 1
ATOM 3046 C CA . GLN A 1 392 ? -15.950 -4.582 6.100 1.00 77.19 392 GLN A CA 1
ATOM 3047 C C . GLN A 1 392 ? -14.699 -5.279 5.541 1.00 77.19 392 GLN A C 1
ATOM 3049 O O . GLN A 1 392 ? -14.557 -6.493 5.676 1.00 77.19 392 GLN A O 1
ATOM 3054 N N . SER A 1 393 ? -13.785 -4.535 4.908 1.00 69.38 393 SER A N 1
ATOM 3055 C CA . SER A 1 393 ? -12.559 -5.102 4.347 1.00 69.38 393 SER A CA 1
ATOM 3056 C C . SER A 1 393 ? -11.624 -5.663 5.424 1.00 69.38 393 SER A C 1
ATOM 3058 O O . SER A 1 393 ? -11.480 -5.106 6.515 1.00 69.38 393 SER A O 1
ATOM 3060 N N . GLU A 1 394 ? -10.910 -6.741 5.085 1.00 67.50 394 GLU A N 1
ATOM 3061 C CA . GLU A 1 394 ? -9.872 -7.322 5.949 1.00 67.50 394 GLU A CA 1
ATOM 3062 C C . GLU A 1 394 ? -8.799 -6.285 6.321 1.00 67.50 394 GLU A C 1
ATOM 3064 O O . GLU A 1 394 ? -8.305 -6.280 7.447 1.00 67.50 394 GLU A O 1
ATOM 3069 N N . GLU A 1 395 ? -8.501 -5.336 5.429 1.00 67.44 395 GLU A N 1
ATOM 3070 C CA . GLU A 1 395 ? -7.534 -4.265 5.680 1.00 67.44 395 GLU A CA 1
ATOM 3071 C C . GLU A 1 395 ? -7.951 -3.334 6.825 1.00 67.44 395 GLU A C 1
ATOM 3073 O O . GLU A 1 395 ? -7.095 -2.879 7.586 1.00 67.44 395 GLU A O 1
ATOM 3078 N N . ARG A 1 396 ? -9.254 -3.084 7.023 1.00 73.88 396 ARG A N 1
ATOM 3079 C CA . ARG A 1 396 ? -9.724 -2.259 8.145 1.00 73.88 396 ARG A CA 1
ATOM 3080 C C . ARG A 1 396 ? -9.377 -2.891 9.495 1.00 73.88 396 ARG A C 1
ATOM 3082 O O . ARG A 1 396 ? -9.124 -2.166 10.464 1.00 73.88 396 ARG A O 1
ATOM 3089 N N . SER A 1 397 ? -9.309 -4.221 9.572 1.00 71.31 397 SER A N 1
ATOM 3090 C CA . SER A 1 397 ? -8.952 -4.929 10.807 1.00 71.31 397 SER A CA 1
ATOM 3091 C C . SER A 1 397 ? -7.531 -4.601 11.290 1.00 71.31 397 SER A C 1
ATOM 3093 O O . SER A 1 397 ? -7.300 -4.534 12.500 1.00 71.31 397 SER A O 1
ATOM 3095 N N . LEU A 1 398 ? -6.609 -4.269 10.376 1.00 69.25 398 LEU A N 1
ATOM 3096 C CA . LEU A 1 398 ? -5.227 -3.889 10.699 1.00 69.25 398 LEU A CA 1
ATOM 3097 C C . LEU A 1 398 ? -5.169 -2.599 11.536 1.00 69.25 398 LEU A C 1
ATOM 3099 O O . LEU A 1 398 ? -4.337 -2.455 12.434 1.00 69.25 398 LEU A O 1
ATOM 3103 N N . PHE A 1 399 ? -6.123 -1.689 11.329 1.00 72.94 399 PHE A N 1
ATOM 3104 C CA . PHE A 1 399 ? -6.224 -0.427 12.066 1.00 72.94 399 PHE A CA 1
ATOM 3105 C C . PHE A 1 399 ? -6.893 -0.583 13.443 1.00 72.94 399 PHE A C 1
ATOM 3107 O O . PHE A 1 399 ? -6.912 0.361 14.234 1.00 72.94 399 PHE A O 1
ATOM 3114 N N . ALA A 1 400 ? -7.403 -1.772 13.797 1.00 73.00 400 ALA A N 1
ATOM 3115 C CA . ALA A 1 400 ? -8.012 -2.019 15.109 1.00 73.00 400 ALA A CA 1
ATOM 3116 C C . ALA A 1 400 ? -7.011 -1.887 16.274 1.00 73.00 400 ALA A C 1
ATOM 3118 O O . ALA A 1 400 ? -7.403 -1.646 17.418 1.00 73.00 400 ALA A O 1
ATOM 3119 N N . ALA A 1 401 ? -5.707 -2.013 16.013 1.00 72.69 401 ALA A N 1
ATOM 3120 C CA . ALA A 1 401 ? -4.680 -1.764 17.022 1.00 72.69 401 ALA A CA 1
ATOM 3121 C C . ALA A 1 401 ? -4.655 -0.294 17.482 1.00 72.69 401 ALA A C 1
ATOM 3123 O O . ALA A 1 401 ? -4.369 -0.032 18.653 1.00 72.69 401 ALA A O 1
ATOM 3124 N N . ILE A 1 402 ? -5.003 0.650 16.595 1.00 73.56 402 ILE A N 1
ATOM 3125 C CA . ILE A 1 402 ? -5.045 2.088 16.900 1.00 73.56 402 ILE A CA 1
ATOM 3126 C C . ILE A 1 402 ? -6.118 2.379 17.945 1.00 73.56 402 ILE A C 1
ATOM 3128 O O . ILE A 1 402 ? -5.877 3.110 18.898 1.00 73.56 402 ILE A O 1
ATOM 3132 N N . THR A 1 403 ? -7.276 1.736 17.809 1.00 70.94 403 THR A N 1
ATOM 3133 C CA . THR A 1 403 ? -8.401 1.901 18.734 1.00 70.94 403 THR A CA 1
ATOM 3134 C C . THR A 1 403 ? -8.203 1.168 20.059 1.00 70.94 403 THR A C 1
ATOM 3136 O O . THR A 1 403 ? -8.773 1.567 21.066 1.00 70.94 403 THR A O 1
ATOM 3139 N N . LYS A 1 404 ? -7.416 0.081 20.074 1.00 69.81 404 LYS A N 1
ATOM 3140 C CA . LYS A 1 404 ? -7.158 -0.724 21.284 1.00 69.81 404 LYS A CA 1
ATOM 3141 C C . LYS A 1 404 ? -6.095 -0.122 22.197 1.00 69.81 404 LYS A C 1
ATOM 3143 O O . LYS A 1 404 ? -6.086 -0.389 23.396 1.00 69.81 404 LYS A O 1
ATOM 3148 N N . ARG A 1 405 ? -5.159 0.637 21.637 1.00 62.78 405 ARG A N 1
ATOM 3149 C CA . ARG A 1 405 ? -4.126 1.313 22.416 1.00 62.78 405 ARG A CA 1
ATOM 3150 C C . ARG A 1 405 ? -4.711 2.613 22.961 1.00 62.78 405 ARG A C 1
ATOM 3152 O O . ARG A 1 405 ? -5.236 3.428 22.212 1.00 62.78 405 ARG A O 1
ATOM 3159 N N . ALA A 1 406 ? -4.588 2.814 24.269 1.00 62.81 406 ALA A N 1
ATOM 3160 C CA . ALA A 1 406 ? -4.997 4.032 24.962 1.00 62.81 406 ALA A CA 1
ATOM 3161 C C . ALA A 1 406 ? -4.039 5.208 24.660 1.00 62.81 406 ALA A C 1
ATOM 3163 O O . ALA A 1 406 ? -3.486 5.810 25.571 1.00 62.81 406 ALA A O 1
ATOM 3164 N N . PHE A 1 407 ? -3.801 5.508 23.378 1.00 62.41 407 PHE A N 1
ATOM 3165 C CA . PHE A 1 407 ? -2.815 6.495 22.919 1.00 62.41 407 PHE A CA 1
ATOM 3166 C C . PHE A 1 407 ? -3.072 7.912 23.437 1.00 62.41 407 PHE A C 1
ATOM 3168 O O . PHE A 1 407 ? -2.131 8.684 23.588 1.00 62.41 407 PHE A O 1
ATOM 3175 N N . PHE A 1 408 ? -4.337 8.241 23.692 1.00 61.19 408 PHE A N 1
ATOM 3176 C CA . PHE A 1 408 ? -4.779 9.589 24.045 1.00 61.19 408 PHE A CA 1
ATOM 3177 C C . PHE A 1 408 ? -5.331 9.701 25.470 1.00 61.19 408 PHE A C 1
ATOM 3179 O O . PHE A 1 408 ? -5.740 10.785 25.881 1.00 61.19 408 PHE A O 1
ATOM 3186 N N . LEU A 1 409 ? -5.347 8.601 26.230 1.00 60.22 409 LEU A N 1
ATOM 3187 C CA . LEU A 1 409 ? -5.657 8.669 27.655 1.00 60.22 409 LEU A CA 1
ATOM 3188 C C . LEU A 1 409 ? -4.378 9.039 28.419 1.00 60.22 409 LEU A C 1
ATOM 3190 O O . LEU A 1 409 ? -3.296 8.583 28.035 1.00 60.22 409 LEU A O 1
ATOM 3194 N N . PRO A 1 410 ? -4.475 9.831 29.505 1.00 58.72 410 PRO A N 1
ATOM 3195 C CA . PRO A 1 410 ? -3.357 10.019 30.420 1.00 58.72 410 PRO A CA 1
ATOM 3196 C C . PRO A 1 410 ? -2.783 8.656 30.797 1.00 58.72 410 PRO A C 1
ATOM 3198 O O . PRO A 1 410 ? -3.555 7.716 31.004 1.00 58.72 410 PRO A O 1
ATOM 3201 N N . TYR A 1 411 ? -1.454 8.541 30.880 1.00 60.28 411 TYR A N 1
ATOM 3202 C CA . TYR A 1 411 ? -0.815 7.298 31.305 1.00 60.28 411 TYR A CA 1
ATOM 3203 C C . TYR A 1 411 ? -1.384 6.882 32.663 1.00 60.28 411 TYR A C 1
ATOM 3205 O O . TYR A 1 411 ? -1.041 7.437 33.706 1.00 60.28 411 TYR A O 1
ATOM 3213 N N . GLN A 1 412 ? -2.275 5.896 32.641 1.00 60.19 412 GLN A N 1
ATOM 3214 C CA . GLN A 1 412 ? -2.696 5.213 33.842 1.00 60.19 412 GLN A CA 1
ATOM 3215 C C . GLN A 1 412 ? -1.609 4.193 34.110 1.00 60.19 412 GLN A C 1
ATOM 3217 O O . GLN A 1 412 ? -1.495 3.189 33.399 1.00 60.19 412 GLN A O 1
ATOM 3222 N N . LYS A 1 413 ? -0.770 4.484 35.110 1.00 63.47 413 LYS A N 1
ATOM 3223 C CA . LYS A 1 413 ? 0.148 3.488 35.652 1.00 63.47 413 LYS A CA 1
ATOM 3224 C C . LYS A 1 413 ? -0.702 2.254 35.923 1.00 63.47 413 LYS A C 1
ATOM 3226 O O . LYS A 1 413 ? -1.674 2.340 36.675 1.00 63.47 413 LYS A O 1
ATOM 3231 N N . LYS A 1 414 ? -0.387 1.137 35.255 1.00 64.19 414 LYS A N 1
ATOM 3232 C CA . LYS A 1 414 ? -1.002 -0.144 35.614 1.00 64.19 414 LYS A CA 1
ATOM 3233 C C . LYS A 1 414 ? -0.893 -0.265 37.136 1.00 64.19 414 LYS A C 1
ATOM 3235 O O . LYS A 1 414 ? 0.185 0.063 37.642 1.00 64.19 414 LYS A O 1
ATOM 3240 N N . PRO A 1 415 ? -1.966 -0.668 37.846 1.00 67.62 415 PRO A N 1
ATOM 3241 C CA . PRO A 1 415 ?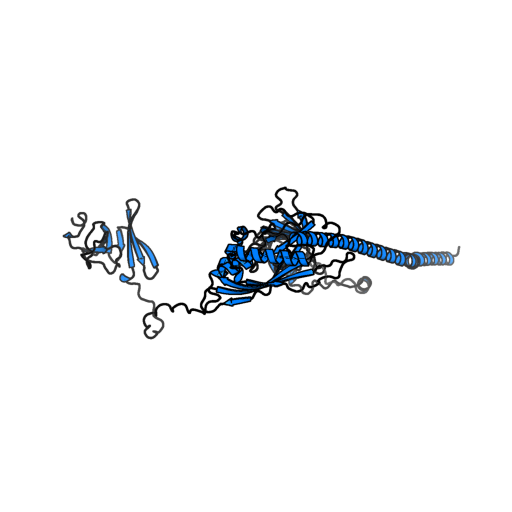 -1.872 -0.920 39.274 1.00 67.62 415 PRO A CA 1
ATOM 3242 C C . PRO A 1 415 ? -0.626 -1.763 39.500 1.00 67.62 415 PRO A C 1
ATOM 3244 O O . PRO A 1 415 ? -0.440 -2.762 38.792 1.00 67.62 415 PRO A O 1
ATOM 3247 N N . ASP A 1 416 ? 0.262 -1.304 40.384 1.00 67.44 416 ASP A N 1
ATOM 3248 C CA . ASP A 1 416 ? 1.429 -2.101 40.724 1.00 67.44 416 ASP A CA 1
ATOM 3249 C C . ASP A 1 416 ? 0.900 -3.486 41.127 1.00 67.44 416 ASP A C 1
ATOM 3251 O O . ASP A 1 416 ? -0.125 -3.562 41.823 1.00 67.44 416 ASP A O 1
ATOM 3255 N N . PRO A 1 417 ? 1.514 -4.581 40.640 1.00 71.88 417 PRO A N 1
ATOM 3256 C CA . PRO A 1 417 ? 1.163 -5.908 41.117 1.00 71.88 417 PRO A CA 1
ATOM 3257 C C . PRO A 1 417 ? 1.112 -5.856 42.648 1.00 71.88 417 PRO A C 1
ATOM 3259 O O . PRO A 1 417 ? 1.983 -5.203 43.236 1.00 71.88 417 PRO A O 1
ATOM 3262 N N . PRO A 1 418 ? 0.095 -6.458 43.292 1.00 72.50 418 PRO A N 1
ATOM 3263 C CA . PRO A 1 418 ? -0.055 -6.380 44.739 1.00 72.50 418 PRO A CA 1
ATOM 3264 C C . PRO A 1 418 ? 1.289 -6.687 45.414 1.00 72.50 418 PRO A C 1
ATOM 3266 O O . PRO A 1 418 ? 1.986 -7.605 44.966 1.00 72.50 418 PRO A O 1
ATOM 3269 N N . PRO A 1 419 ? 1.692 -5.886 46.419 1.00 55.91 419 PRO A N 1
ATOM 3270 C CA . PRO A 1 419 ? 3.047 -5.915 46.943 1.00 55.91 419 PRO A CA 1
ATOM 3271 C C . PRO A 1 419 ? 3.397 -7.330 47.385 1.00 55.91 419 PRO A C 1
ATOM 3273 O O . PRO A 1 419 ? 2.658 -7.960 48.146 1.00 55.91 419 PRO A O 1
ATOM 3276 N N . ALA A 1 420 ? 4.529 -7.827 46.889 1.00 59.75 420 ALA A N 1
ATOM 3277 C CA . ALA A 1 420 ? 5.102 -9.050 47.415 1.00 59.75 420 ALA A CA 1
ATOM 3278 C C . ALA A 1 420 ? 5.327 -8.859 48.929 1.00 59.75 420 ALA A C 1
ATOM 3280 O O . ALA A 1 420 ? 5.793 -7.788 49.336 1.00 59.75 420 ALA A O 1
ATOM 3281 N N . PRO A 1 421 ? 4.978 -9.849 49.770 1.00 58.97 421 PRO A N 1
ATOM 3282 C CA . PRO A 1 421 ? 5.215 -9.769 51.207 1.00 58.97 421 PRO A CA 1
ATOM 3283 C C . PRO A 1 421 ? 6.700 -9.476 51.500 1.00 58.97 421 PRO A C 1
ATOM 3285 O O . PRO A 1 421 ? 7.568 -9.857 50.709 1.00 58.97 421 PRO A O 1
ATOM 3288 N N . PRO A 1 422 ? 7.004 -8.769 52.604 1.00 44.09 422 PRO A N 1
ATOM 3289 C CA . PRO A 1 422 ? 8.308 -8.156 52.833 1.00 44.09 422 PRO A CA 1
ATOM 3290 C C . PRO A 1 422 ? 9.441 -9.188 52.824 1.00 44.09 422 PRO A C 1
ATOM 3292 O O . PRO A 1 422 ? 9.459 -10.129 53.615 1.00 44.09 422 PRO A O 1
ATOM 3295 N N . THR A 1 423 ? 10.407 -8.981 51.929 1.00 45.31 423 THR A N 1
ATOM 3296 C CA . THR A 1 423 ? 11.661 -9.735 51.861 1.00 45.31 423 THR A CA 1
ATOM 3297 C C . THR A 1 423 ? 12.583 -9.352 53.017 1.00 45.31 423 THR A C 1
ATOM 3299 O O . THR A 1 423 ? 13.060 -8.219 53.095 1.00 45.31 423 THR A O 1
ATOM 3302 N N . SER A 1 424 ? 12.853 -10.326 53.884 1.00 42.25 424 SER A N 1
ATOM 3303 C CA . SER A 1 424 ? 13.913 -10.358 54.899 1.00 42.25 424 SER A CA 1
ATOM 3304 C C . SER A 1 424 ? 15.306 -10.073 54.290 1.00 42.25 424 SER A C 1
ATOM 3306 O O . SER A 1 424 ? 15.484 -10.244 53.080 1.00 42.25 424 SER A O 1
ATOM 3308 N N . PRO A 1 425 ? 16.314 -9.653 55.088 1.00 44.91 425 PRO A N 1
ATOM 3309 C CA . PRO A 1 425 ? 17.596 -9.179 54.567 1.00 44.91 425 PRO A CA 1
ATOM 3310 C C . PRO A 1 425 ? 18.308 -10.252 53.741 1.00 44.91 425 PRO A C 1
ATOM 3312 O O . PRO A 1 425 ? 18.396 -11.408 54.147 1.00 44.91 425 PRO A O 1
ATOM 3315 N N . LYS A 1 426 ? 18.810 -9.831 52.573 1.00 46.19 426 LYS A N 1
ATOM 3316 C CA . LYS A 1 426 ? 19.469 -10.653 51.550 1.00 46.19 426 LYS A CA 1
ATOM 3317 C C . LYS A 1 426 ? 20.562 -11.542 52.169 1.00 46.19 426 LYS A C 1
ATOM 3319 O O . LYS A 1 426 ? 21.609 -11.011 52.544 1.00 46.19 426 LYS A O 1
ATOM 3324 N N . PRO A 1 427 ? 20.363 -12.871 52.242 1.00 40.09 427 PRO A N 1
ATOM 3325 C CA . PRO A 1 427 ? 21.417 -13.784 52.646 1.00 40.09 427 PRO A CA 1
ATOM 3326 C C . PRO A 1 427 ? 22.480 -13.866 51.545 1.00 40.09 427 PRO A C 1
ATOM 3328 O O . PRO A 1 427 ? 22.174 -13.756 50.352 1.00 40.09 427 PRO A O 1
ATOM 3331 N N . ALA A 1 428 ? 23.730 -14.074 51.965 1.00 39.41 428 ALA A N 1
ATOM 3332 C CA . ALA A 1 428 ? 24.836 -14.570 51.143 1.00 39.41 428 ALA A CA 1
ATOM 3333 C C . ALA A 1 428 ? 24.372 -15.753 50.257 1.00 39.41 428 ALA A C 1
ATOM 3335 O O . ALA A 1 428 ? 23.392 -16.407 50.625 1.00 39.41 428 ALA A O 1
ATOM 3336 N N . PRO A 1 429 ? 25.011 -16.021 49.096 1.00 38.12 429 PRO A N 1
ATOM 3337 C CA . PRO A 1 429 ? 24.484 -16.962 48.104 1.00 38.12 429 PRO A CA 1
ATOM 3338 C C . PRO A 1 429 ? 24.096 -18.280 48.786 1.00 38.12 429 PRO A C 1
ATOM 3340 O O . PRO A 1 429 ? 24.965 -18.893 49.413 1.00 38.12 429 PRO A O 1
ATOM 3343 N N . PRO A 1 430 ? 22.814 -18.699 48.743 1.00 39.00 430 PRO A N 1
ATOM 3344 C CA . PRO A 1 430 ? 22.417 -19.892 49.455 1.00 39.00 430 PRO A CA 1
ATOM 3345 C C . PRO A 1 430 ? 23.055 -21.087 48.756 1.00 39.00 430 PRO A C 1
ATOM 3347 O O . PRO A 1 430 ? 22.851 -21.338 47.566 1.00 39.00 430 PRO A O 1
ATOM 3350 N N . SER A 1 431 ? 23.860 -21.793 49.543 1.00 41.53 431 SER A N 1
ATOM 3351 C CA . SER A 1 431 ? 24.136 -23.214 49.410 1.00 41.53 431 SER A CA 1
ATOM 3352 C C . SER A 1 431 ? 22.938 -23.944 48.807 1.00 41.53 431 SER A C 1
ATOM 3354 O O . SER A 1 431 ? 21.812 -23.724 49.257 1.00 41.53 431 SER A O 1
ATOM 3356 N N . ILE A 1 432 ? 23.220 -24.788 47.811 1.00 36.12 432 ILE A N 1
ATOM 3357 C CA . ILE A 1 432 ? 22.329 -25.783 47.195 1.00 36.12 432 ILE A CA 1
ATOM 3358 C C . ILE A 1 432 ? 21.139 -26.081 48.128 1.00 36.12 432 ILE A C 1
ATOM 3360 O O . ILE A 1 432 ? 21.373 -26.617 49.217 1.00 36.12 432 ILE A O 1
ATOM 3364 N N . PRO A 1 433 ? 19.896 -25.693 47.773 1.00 43.19 433 PRO A N 1
ATOM 3365 C CA . PRO A 1 433 ? 18.763 -25.947 48.647 1.00 43.19 433 PRO A CA 1
ATOM 3366 C C . PRO A 1 433 ? 18.631 -27.463 48.858 1.00 43.19 433 PRO A C 1
ATOM 3368 O O . PRO A 1 433 ? 18.836 -28.228 47.908 1.00 43.19 433 PRO A O 1
ATOM 3371 N N . PRO A 1 434 ? 18.327 -27.914 50.089 1.00 50.28 434 PRO A N 1
ATOM 3372 C CA . PRO A 1 434 ? 18.080 -29.323 50.352 1.00 50.28 434 PRO A CA 1
ATOM 3373 C C . PRO A 1 434 ? 16.924 -29.820 49.466 1.00 50.28 434 PRO A C 1
ATOM 3375 O O . PRO A 1 434 ? 16.074 -29.019 49.062 1.00 50.28 434 PRO A O 1
ATOM 3378 N N . PRO A 1 435 ? 16.901 -31.120 49.119 1.00 53.19 435 PRO A N 1
ATOM 3379 C CA . PRO A 1 435 ? 15.912 -31.668 48.200 1.00 53.19 435 PRO A CA 1
ATOM 3380 C C . PRO A 1 435 ? 14.480 -31.324 48.654 1.00 53.19 435 PRO A C 1
ATOM 3382 O O . PRO A 1 435 ? 14.207 -31.355 49.856 1.00 53.19 435 PRO A O 1
ATOM 3385 N N . PRO A 1 436 ? 13.576 -30.978 47.717 1.00 57.94 436 PRO A N 1
ATOM 3386 C CA . PRO A 1 436 ? 12.218 -30.542 48.034 1.00 57.94 436 PRO A CA 1
ATOM 3387 C C . PRO A 1 436 ? 11.462 -31.604 48.845 1.00 57.94 436 PRO A C 1
ATOM 3389 O O . PRO A 1 436 ? 11.436 -32.779 48.471 1.00 57.94 436 PRO A O 1
ATOM 3392 N N . GLY A 1 437 ? 10.857 -31.183 49.960 1.00 62.25 437 GLY A N 1
ATOM 3393 C CA . GLY A 1 437 ? 10.107 -32.046 50.867 1.00 62.25 437 GLY A CA 1
ATOM 3394 C C . GLY A 1 437 ? 8.721 -32.447 50.331 1.00 62.25 437 GLY A C 1
ATOM 3395 O O . GLY A 1 437 ? 8.243 -31.900 49.329 1.00 62.25 437 GLY A O 1
ATOM 3396 N N . PRO A 1 438 ? 8.049 -33.423 50.975 1.00 69.62 438 PRO A N 1
ATOM 3397 C CA . PRO A 1 438 ? 6.769 -33.991 50.528 1.00 69.62 438 PRO A CA 1
ATOM 3398 C C . PRO A 1 438 ? 5.612 -32.975 50.426 1.00 69.62 438 PRO A C 1
ATOM 3400 O O . PRO A 1 438 ? 4.622 -33.234 49.746 1.00 69.62 438 PRO A O 1
ATOM 3403 N N . GLU A 1 439 ? 5.726 -31.808 51.055 1.00 74.75 439 GLU A N 1
ATOM 3404 C CA . GLU A 1 439 ? 4.772 -30.694 50.992 1.00 74.75 439 GLU A CA 1
ATOM 3405 C C . GLU A 1 439 ? 4.680 -30.026 49.610 1.00 74.75 439 GLU A C 1
ATOM 3407 O O . GLU A 1 439 ? 3.689 -29.367 49.300 1.00 74.75 439 GLU A O 1
ATOM 3412 N N . THR A 1 440 ? 5.689 -30.222 48.759 1.00 79.06 440 THR A N 1
ATOM 3413 C CA . THR A 1 440 ? 5.761 -29.622 47.416 1.00 79.06 440 THR A CA 1
ATOM 3414 C C . THR A 1 440 ? 5.044 -30.456 46.347 1.00 79.06 440 THR A C 1
ATOM 3416 O O . THR A 1 440 ? 4.704 -29.941 45.278 1.00 79.06 440 THR A O 1
ATOM 3419 N N . TYR A 1 441 ? 4.735 -31.718 46.655 1.00 83.50 441 TYR A N 1
ATOM 3420 C CA . TYR A 1 441 ? 4.089 -32.668 45.753 1.00 83.50 441 TYR A CA 1
ATOM 3421 C C . TYR A 1 441 ? 2.597 -32.801 46.075 1.00 83.50 441 TYR A C 1
ATOM 3423 O O . TYR A 1 441 ? 2.222 -33.163 47.191 1.00 83.50 441 TYR A O 1
ATOM 3431 N N . LYS A 1 442 ? 1.729 -32.533 45.095 1.00 88.88 442 LYS A N 1
ATOM 3432 C CA . LYS A 1 442 ? 0.267 -32.523 45.254 1.00 88.88 442 LYS A CA 1
ATOM 3433 C C . LYS A 1 442 ? -0.409 -33.563 44.370 1.00 88.88 442 LYS A C 1
ATOM 3435 O O . LYS A 1 442 ? -0.163 -33.601 43.169 1.00 88.88 442 LYS A O 1
ATOM 3440 N N . ILE A 1 443 ? -1.328 -34.350 44.929 1.00 87.69 443 ILE A N 1
ATOM 3441 C CA . ILE A 1 443 ? -2.135 -35.295 44.145 1.00 87.69 443 ILE A CA 1
ATOM 3442 C C . ILE A 1 443 ? -3.211 -34.517 43.387 1.00 87.69 443 ILE A C 1
ATOM 3444 O O . ILE A 1 443 ? -4.141 -33.982 43.992 1.00 87.69 443 ILE A O 1
ATOM 3448 N N . VAL A 1 444 ? -3.098 -34.455 42.062 1.00 88.62 444 VAL A N 1
ATOM 3449 C CA . VAL A 1 444 ? -4.010 -33.679 41.204 1.00 88.62 444 VAL A CA 1
ATOM 3450 C C . VAL A 1 444 ? -5.043 -34.546 40.488 1.00 88.62 444 VAL A C 1
ATOM 3452 O O . VAL A 1 444 ? -6.158 -34.080 40.263 1.00 88.62 444 VAL A O 1
ATOM 3455 N N . SER A 1 445 ? -4.731 -35.812 40.200 1.00 86.50 445 SER A N 1
ATOM 3456 C CA . SER A 1 445 ? -5.667 -36.747 39.563 1.00 86.50 445 SER A CA 1
ATOM 3457 C C . SER A 1 445 ? -5.526 -38.154 40.129 1.00 86.50 445 SER A C 1
ATOM 3459 O O . SER A 1 445 ? -4.415 -38.596 40.411 1.00 86.50 445 SER A O 1
ATOM 3461 N N . LEU A 1 446 ? -6.666 -38.830 40.275 1.00 86.56 446 LEU A N 1
ATOM 3462 C CA . LEU A 1 446 ? -6.812 -40.234 40.663 1.00 86.56 446 LEU A CA 1
ATOM 3463 C C . LEU A 1 446 ? -7.818 -40.866 39.706 1.00 86.56 446 LEU A C 1
ATOM 3465 O O . LEU A 1 446 ? -8.968 -41.092 40.071 1.00 86.56 446 LEU A O 1
ATOM 3469 N N . SER A 1 447 ? -7.424 -41.009 38.445 1.00 82.44 447 SER A N 1
ATOM 3470 C CA . SER A 1 447 ? -8.320 -41.435 37.366 1.00 82.44 447 SER A CA 1
ATOM 3471 C C . SER A 1 447 ? -8.021 -42.872 36.963 1.00 82.44 447 SER A C 1
ATOM 3473 O O . SER A 1 447 ? -6.946 -43.391 37.240 1.00 82.44 447 SER A O 1
ATOM 3475 N N . GLU A 1 448 ? -8.978 -43.524 36.319 1.00 81.75 448 GLU A N 1
ATOM 3476 C CA . GLU A 1 448 ? -8.786 -44.843 35.727 1.00 81.75 448 GLU A CA 1
ATOM 3477 C C . GLU A 1 448 ? -8.760 -44.690 34.205 1.00 81.75 448 GLU A C 1
ATOM 3479 O O . GLU A 1 448 ? -9.685 -44.124 33.617 1.00 81.75 448 GLU A O 1
ATOM 3484 N N . TRP A 1 449 ? -7.689 -45.156 33.565 1.00 67.56 449 TRP A N 1
ATOM 3485 C CA . TRP A 1 449 ? -7.526 -45.102 32.116 1.00 67.56 449 TRP A CA 1
ATOM 3486 C C . TRP A 1 449 ? -7.439 -46.518 31.555 1.00 67.56 449 TRP A C 1
ATOM 3488 O O . TRP A 1 449 ? -6.560 -47.287 31.933 1.00 67.56 449 TRP A O 1
ATOM 3498 N N . GLN A 1 450 ? -8.369 -46.879 30.663 1.00 69.19 450 GLN A N 1
ATOM 3499 C CA . GLN A 1 450 ? -8.455 -48.218 30.052 1.00 69.19 450 GLN A CA 1
ATOM 3500 C C . GLN A 1 450 ? -8.458 -49.380 31.071 1.00 69.19 450 GLN A C 1
ATOM 3502 O O . GLN A 1 450 ? -7.845 -50.420 30.841 1.00 69.19 450 GLN A O 1
ATOM 3507 N N . GLY A 1 451 ? -9.135 -49.206 32.210 1.00 69.25 451 GLY A N 1
ATOM 3508 C CA . GLY A 1 451 ? -9.191 -50.229 33.261 1.00 69.25 451 GLY A CA 1
ATOM 3509 C C . GLY A 1 451 ? -7.958 -50.273 34.175 1.00 69.25 451 GLY A C 1
ATOM 3510 O O . GLY A 1 451 ? -7.804 -51.215 34.948 1.00 69.25 451 GLY A O 1
ATOM 3511 N N . GLN A 1 452 ? -7.037 -49.307 34.049 1.00 76.81 452 GLN A N 1
ATOM 3512 C CA . GLN A 1 452 ? -5.824 -49.211 34.861 1.00 76.81 452 GLN A CA 1
ATOM 3513 C C . GLN A 1 452 ? -5.843 -47.928 35.708 1.00 76.81 452 GLN A C 1
ATOM 3515 O O . GLN A 1 452 ? -5.992 -46.835 35.155 1.00 76.81 452 GLN A O 1
ATOM 3520 N N . PRO A 1 453 ? -5.676 -48.023 37.037 1.00 83.50 453 PRO A N 1
ATOM 3521 C CA . PRO A 1 453 ? -5.617 -46.853 37.910 1.00 83.50 453 PRO A CA 1
ATOM 3522 C C . PRO A 1 453 ? -4.334 -46.037 37.680 1.00 83.50 453 PRO A C 1
ATOM 3524 O O . PRO A 1 453 ? -3.232 -46.589 37.642 1.00 83.50 453 PRO A O 1
ATOM 3527 N N . GLU A 1 454 ? -4.474 -44.714 37.575 1.00 85.94 454 GLU A N 1
ATOM 3528 C CA . GLU A 1 454 ? -3.382 -43.758 37.378 1.00 85.94 454 GLU A CA 1
ATOM 3529 C C . GLU A 1 454 ? -3.452 -42.606 38.392 1.00 85.94 454 GLU A C 1
ATOM 3531 O O . GLU A 1 454 ? -4.502 -42.002 38.643 1.00 85.94 454 GLU A O 1
ATOM 3536 N N . ILE A 1 455 ? -2.297 -42.294 38.980 1.00 90.38 455 ILE A N 1
ATOM 3537 C CA . ILE A 1 455 ? -2.127 -41.276 40.016 1.00 90.38 455 ILE A CA 1
ATOM 3538 C C . ILE A 1 455 ? -1.235 -40.180 39.449 1.00 90.38 455 ILE A C 1
ATOM 3540 O O . ILE A 1 455 ? -0.068 -40.422 39.155 1.00 90.38 455 ILE A O 1
ATOM 3544 N N . MET A 1 456 ? -1.756 -38.964 39.321 1.00 89.00 456 MET A N 1
ATOM 3545 C CA . MET A 1 456 ? -0.976 -37.823 38.841 1.00 89.00 456 MET A CA 1
ATOM 3546 C C . MET A 1 456 ? -0.580 -36.933 40.012 1.00 89.00 456 MET A C 1
ATOM 3548 O O . MET A 1 456 ? -1.440 -36.431 40.747 1.00 89.00 456 MET A O 1
ATOM 3552 N N . VAL A 1 457 ? 0.724 -36.709 40.156 1.00 89.88 457 VAL A N 1
ATOM 3553 C CA . VAL A 1 457 ? 1.312 -35.877 41.206 1.00 89.88 457 VAL A CA 1
ATOM 3554 C C . VAL A 1 457 ? 1.994 -34.675 40.567 1.00 89.88 457 VAL A C 1
ATOM 3556 O O . VAL A 1 457 ? 2.889 -34.824 39.738 1.00 89.88 457 VAL A O 1
ATOM 3559 N N . LEU A 1 458 ? 1.558 -33.480 40.950 1.00 85.94 458 LEU A N 1
ATOM 3560 C CA . LEU A 1 458 ? 2.148 -32.211 40.546 1.00 85.94 458 LEU A CA 1
ATOM 3561 C C . LEU A 1 458 ? 3.272 -31.845 41.516 1.00 85.94 458 LEU A C 1
ATOM 3563 O O . LEU A 1 458 ? 3.020 -31.660 42.706 1.00 85.94 458 LEU A O 1
ATOM 3567 N N . ASP A 1 459 ? 4.488 -31.696 41.002 1.00 85.56 459 ASP A N 1
ATOM 3568 C CA . ASP A 1 459 ? 5.556 -30.961 41.673 1.00 85.56 459 ASP A CA 1
ATOM 3569 C C . ASP A 1 459 ? 5.264 -29.461 41.531 1.00 85.56 459 ASP A C 1
ATOM 3571 O O . ASP A 1 459 ? 5.329 -28.896 40.434 1.00 85.56 459 ASP A O 1
ATOM 3575 N N . SER A 1 460 ? 4.911 -28.823 42.646 1.00 75.00 460 SER A N 1
ATOM 3576 C CA . SER A 1 460 ? 4.513 -27.412 42.688 1.00 75.00 460 SER A CA 1
ATOM 3577 C C . SER A 1 460 ? 5.692 -26.454 42.483 1.00 75.00 460 SER A C 1
ATOM 3579 O O . SER A 1 460 ? 5.466 -25.303 42.120 1.00 75.00 460 SER A O 1
ATOM 3581 N N . ASN A 1 461 ? 6.937 -26.908 42.670 1.00 76.19 461 ASN A N 1
ATOM 3582 C CA . ASN A 1 461 ? 8.131 -26.085 42.457 1.00 76.19 461 ASN A CA 1
ATOM 3583 C C . ASN A 1 461 ? 8.541 -26.053 40.984 1.00 76.19 461 ASN A C 1
ATOM 3585 O O . ASN A 1 461 ? 8.936 -25.010 40.469 1.00 76.19 461 ASN A O 1
ATOM 3589 N N . GLN A 1 462 ? 8.449 -27.196 40.302 1.00 76.62 462 GLN A N 1
ATOM 3590 C CA . GLN A 1 462 ? 8.810 -27.317 38.884 1.00 76.62 462 GLN A CA 1
ATOM 3591 C C . GLN A 1 462 ? 7.612 -27.147 37.942 1.00 76.62 462 GLN A C 1
ATOM 3593 O O . GLN A 1 462 ? 7.788 -27.116 36.725 1.00 76.62 462 GLN A O 1
ATOM 3598 N N . ASN A 1 463 ? 6.398 -27.061 38.497 1.00 77.88 463 ASN A N 1
ATOM 3599 C CA . ASN A 1 463 ? 5.132 -27.078 37.767 1.00 77.88 463 ASN A CA 1
ATOM 3600 C C . ASN A 1 463 ? 5.050 -28.254 36.772 1.00 77.88 463 ASN A C 1
ATOM 3602 O O . ASN A 1 463 ? 4.594 -28.112 35.635 1.00 77.88 463 ASN A O 1
ATOM 3606 N N . LYS A 1 464 ? 5.547 -29.422 37.196 1.00 83.19 464 LYS A N 1
ATOM 3607 C CA . LYS A 1 464 ? 5.652 -30.637 36.382 1.00 83.19 464 LYS A CA 1
ATOM 3608 C C . LYS A 1 464 ? 4.800 -31.738 36.993 1.00 83.19 464 LYS A C 1
ATOM 3610 O O . LYS A 1 464 ? 4.832 -31.949 38.200 1.00 83.19 464 LYS A O 1
ATOM 3615 N N . THR A 1 465 ? 4.051 -32.453 36.159 1.00 85.75 465 THR A N 1
ATOM 3616 C CA . THR A 1 465 ? 3.221 -33.577 36.612 1.00 85.75 465 THR A CA 1
ATOM 3617 C C . THR A 1 465 ? 3.892 -34.903 36.275 1.00 85.75 465 THR A C 1
ATOM 3619 O O . THR A 1 465 ? 4.414 -35.067 35.172 1.00 85.75 465 THR A O 1
ATOM 3622 N N . VAL A 1 466 ? 3.897 -35.829 37.231 1.00 87.12 466 VAL A N 1
ATOM 3623 C CA . VAL A 1 466 ? 4.439 -37.186 37.095 1.00 87.12 466 VAL A CA 1
ATOM 3624 C C . VAL A 1 466 ? 3.330 -38.191 37.388 1.00 87.12 466 VAL A C 1
ATOM 3626 O O . VAL A 1 466 ? 2.536 -37.989 38.310 1.00 87.12 466 VAL A O 1
ATOM 3629 N N . ASN A 1 467 ? 3.288 -39.264 36.601 1.00 88.12 467 ASN A N 1
ATOM 3630 C CA . ASN A 1 467 ? 2.272 -40.304 36.707 1.00 88.12 467 ASN A CA 1
ATOM 3631 C C . ASN A 1 467 ? 2.836 -41.516 37.454 1.00 88.12 467 ASN A C 1
ATOM 3633 O O . ASN A 1 467 ? 3.961 -41.934 37.189 1.00 88.12 467 ASN A O 1
ATOM 3637 N N . TYR A 1 468 ? 2.029 -42.076 38.350 1.00 87.88 468 TYR A N 1
ATOM 3638 C CA . TYR A 1 468 ? 2.331 -43.242 39.176 1.00 87.88 468 TYR A CA 1
ATOM 3639 C C . TYR A 1 468 ? 1.219 -44.284 39.046 1.00 87.88 468 TYR A C 1
ATOM 3641 O O . TYR A 1 468 ? 0.059 -43.951 38.774 1.00 87.88 468 TYR A O 1
ATOM 3649 N N . LYS A 1 469 ? 1.569 -45.545 39.283 1.00 89.25 469 LYS A N 1
ATOM 3650 C CA . LYS A 1 469 ? 0.665 -46.699 39.270 1.00 89.25 469 LYS A CA 1
ATOM 3651 C C . LYS A 1 469 ? 0.725 -47.444 40.609 1.00 89.25 469 LYS A C 1
ATOM 3653 O O . LYS A 1 469 ? 1.700 -47.309 41.350 1.00 89.25 469 LYS A O 1
ATOM 3658 N N . PRO A 1 470 ? -0.295 -48.251 40.953 1.00 87.69 470 PRO A N 1
ATOM 3659 C CA . PRO A 1 470 ? -0.174 -49.186 42.066 1.00 87.69 470 PRO A CA 1
ATOM 3660 C C . PRO A 1 470 ? 1.051 -50.090 41.902 1.00 87.69 470 PRO A C 1
ATOM 3662 O O . PRO A 1 470 ? 1.276 -50.645 40.830 1.00 87.69 470 PRO A O 1
ATOM 3665 N N . GLY A 1 471 ? 1.841 -50.213 42.966 1.00 83.06 471 GLY A N 1
ATOM 3666 C CA . GLY A 1 471 ? 3.154 -50.858 42.986 1.00 83.06 471 GLY A CA 1
ATOM 3667 C C . GLY A 1 471 ? 4.327 -49.876 43.088 1.00 83.06 471 GLY A C 1
ATOM 3668 O O . GLY A 1 471 ? 5.361 -50.244 43.655 1.00 83.06 471 GLY A O 1
ATOM 3669 N N . ASP A 1 472 ? 4.157 -48.636 42.619 1.00 87.19 472 ASP A N 1
ATOM 3670 C CA . ASP A 1 472 ? 5.211 -47.620 42.654 1.00 87.19 472 ASP A CA 1
ATOM 3671 C C . ASP A 1 472 ? 5.420 -47.055 44.068 1.00 87.19 472 ASP A C 1
ATOM 3673 O O . ASP A 1 472 ? 4.511 -47.039 44.909 1.00 87.19 472 ASP A O 1
ATOM 3677 N N . ASP A 1 473 ? 6.635 -46.572 44.329 1.00 86.50 473 ASP A N 1
ATOM 3678 C CA . ASP A 1 473 ? 6.989 -45.919 45.588 1.00 86.50 473 ASP A CA 1
ATOM 3679 C C . ASP A 1 473 ? 6.559 -44.443 45.562 1.00 86.50 473 ASP A C 1
ATOM 3681 O O . ASP A 1 473 ? 6.995 -43.660 44.717 1.00 86.50 473 ASP A O 1
ATOM 3685 N N . LEU A 1 474 ? 5.712 -44.044 46.513 1.00 85.94 474 LEU A N 1
ATOM 3686 C CA . LEU A 1 474 ? 5.220 -42.677 46.666 1.00 85.94 474 LEU A CA 1
ATOM 3687 C C . LEU A 1 474 ? 5.170 -42.289 48.145 1.00 85.94 474 LEU A C 1
ATOM 3689 O O . LEU A 1 474 ? 4.677 -43.035 48.988 1.00 85.94 474 LEU A O 1
ATOM 3693 N N . ALA A 1 475 ? 5.666 -41.091 48.467 1.00 80.44 475 ALA A N 1
ATOM 3694 C CA . ALA A 1 475 ? 5.662 -40.542 49.827 1.00 80.44 475 ALA A CA 1
ATOM 3695 C C . ALA A 1 475 ? 6.261 -41.491 50.892 1.00 80.44 475 ALA A C 1
ATOM 3697 O O . ALA A 1 475 ? 5.794 -41.515 52.029 1.00 80.44 475 ALA A O 1
ATOM 3698 N N . GLY A 1 476 ? 7.286 -42.274 50.536 1.00 79.81 476 GLY A N 1
ATOM 3699 C CA . GLY A 1 476 ? 7.960 -43.207 51.449 1.00 79.81 476 GLY A CA 1
ATOM 3700 C C . GLY A 1 476 ? 7.222 -44.528 51.706 1.00 79.81 476 GLY A C 1
ATOM 3701 O O . GLY A 1 476 ? 7.610 -45.251 52.619 1.00 79.81 476 GLY A O 1
ATOM 3702 N N . GLY A 1 477 ? 6.181 -44.844 50.930 1.00 86.00 477 GLY A N 1
ATOM 3703 C CA . GLY A 1 477 ? 5.481 -46.130 50.958 1.00 86.00 477 GLY A CA 1
ATOM 3704 C C . GLY A 1 477 ? 5.167 -46.653 49.565 1.00 86.00 477 GLY A C 1
ATOM 3705 O O . GLY A 1 477 ? 5.295 -45.929 48.581 1.00 86.00 477 GLY A O 1
ATOM 3706 N N . LYS A 1 478 ? 4.711 -47.903 49.480 1.00 90.44 478 LYS A N 1
ATOM 3707 C CA . LYS A 1 478 ? 4.242 -48.486 48.217 1.00 90.44 478 LYS A CA 1
ATOM 3708 C C . LYS A 1 478 ? 2.776 -48.181 47.997 1.00 90.44 478 LYS A C 1
ATOM 3710 O O . LYS A 1 478 ? 1.964 -48.413 48.891 1.00 90.44 478 LYS A O 1
ATOM 3715 N N . ILE A 1 479 ? 2.422 -47.707 46.807 1.00 90.88 479 ILE A N 1
ATOM 3716 C CA . ILE A 1 479 ? 1.023 -47.537 46.418 1.00 90.88 479 ILE A CA 1
ATOM 3717 C C . ILE A 1 479 ? 0.382 -48.915 46.315 1.00 90.88 479 ILE A C 1
ATOM 3719 O O . ILE A 1 479 ? 0.790 -49.738 45.503 1.00 90.88 479 ILE A O 1
ATOM 3723 N N . VAL A 1 480 ? -0.650 -49.158 47.116 1.00 89.00 480 VAL A N 1
ATOM 3724 C CA . VAL A 1 480 ? -1.359 -50.442 47.121 1.00 89.00 480 VAL A CA 1
ATOM 3725 C C . VAL A 1 480 ? -2.584 -50.379 46.225 1.00 89.00 480 VAL A C 1
ATOM 3727 O O . VAL A 1 480 ? -2.828 -51.294 45.445 1.00 89.00 480 VAL A O 1
ATOM 3730 N N . MET A 1 481 ? -3.352 -49.292 46.315 1.00 88.69 481 MET A N 1
ATOM 3731 C CA . MET A 1 481 ? -4.520 -49.068 45.466 1.00 88.69 481 MET A CA 1
ATOM 3732 C C . MET A 1 481 ? -5.007 -47.618 45.532 1.00 88.69 481 MET A C 1
ATOM 3734 O O . MET A 1 481 ? -4.620 -46.851 46.416 1.00 88.69 481 MET A O 1
ATOM 3738 N N . ILE A 1 482 ? -5.917 -47.276 44.621 1.00 89.56 482 ILE A N 1
ATOM 3739 C CA . ILE A 1 482 ? -6.781 -46.102 44.738 1.00 89.56 482 ILE A CA 1
ATOM 3740 C C . ILE A 1 482 ? -8.123 -46.574 45.302 1.00 89.56 482 ILE A C 1
ATOM 3742 O O . ILE A 1 482 ? -8.731 -47.503 44.774 1.00 89.56 482 ILE A O 1
ATOM 3746 N N . ASP A 1 483 ? -8.577 -45.949 46.381 1.00 87.56 483 ASP A N 1
ATOM 3747 C CA . ASP A 1 483 ? -9.901 -46.178 46.951 1.00 87.56 483 ASP A CA 1
ATOM 3748 C C . ASP A 1 483 ? -10.851 -45.066 46.493 1.00 87.56 483 ASP A C 1
ATOM 3750 O O . ASP A 1 483 ? -10.657 -43.890 46.808 1.00 87.56 483 ASP A O 1
ATOM 3754 N N . TYR A 1 484 ? -11.866 -45.454 45.720 1.00 87.62 484 TYR A N 1
ATOM 3755 C CA . TYR A 1 484 ? -12.880 -44.571 45.135 1.00 87.62 484 TYR A CA 1
ATOM 3756 C C . TYR A 1 484 ? -14.138 -44.430 46.007 1.00 87.62 484 TYR A C 1
ATOM 3758 O O . TYR A 1 484 ? -15.125 -43.816 45.592 1.00 87.62 484 TYR A O 1
ATOM 3766 N N . ARG A 1 485 ? -14.153 -45.010 47.215 1.00 85.56 485 ARG A N 1
ATOM 3767 C CA . ARG A 1 485 ? -15.277 -44.844 48.142 1.00 85.56 485 ARG A CA 1
ATOM 3768 C C . ARG A 1 485 ? -15.330 -43.404 48.640 1.00 85.56 485 ARG A C 1
ATOM 3770 O O . ARG A 1 485 ? -14.327 -42.832 49.068 1.00 85.56 485 ARG A O 1
ATOM 3777 N N . LYS A 1 486 ? -16.536 -42.834 48.646 1.00 86.31 486 LYS A N 1
ATOM 3778 C CA . LYS A 1 486 ? -16.768 -41.513 49.231 1.00 86.31 486 LYS A CA 1
ATOM 3779 C C . LYS A 1 486 ? -16.658 -41.613 50.747 1.00 86.31 486 LYS A C 1
ATOM 3781 O O . LYS A 1 486 ? -17.511 -42.242 51.367 1.00 86.31 486 LYS A O 1
ATOM 3786 N N . MET A 1 487 ? -15.652 -40.980 51.346 1.00 83.12 487 MET A N 1
ATOM 3787 C CA . MET A 1 487 ? -15.577 -40.853 52.806 1.00 83.12 487 MET A CA 1
ATOM 3788 C C . MET A 1 487 ? -15.230 -39.427 53.236 1.00 83.12 487 MET A C 1
ATOM 3790 O O . MET A 1 487 ? -14.693 -38.657 52.435 1.00 83.12 487 MET A O 1
ATOM 3794 N N . PRO A 1 488 ? -15.515 -39.055 54.493 1.00 83.50 488 PRO A N 1
ATOM 3795 C CA . PRO A 1 488 ? -15.191 -37.734 55.015 1.00 83.50 488 PRO A CA 1
ATOM 3796 C C . PRO A 1 488 ? -13.695 -37.404 54.913 1.00 83.50 488 PRO A C 1
ATOM 3798 O O . PRO A 1 488 ? -12.843 -38.284 55.055 1.00 83.50 488 PRO A O 1
ATOM 3801 N N . PHE A 1 489 ? -13.366 -36.130 54.689 1.00 82.44 489 PHE A N 1
ATOM 3802 C CA . PHE A 1 489 ? -11.986 -35.652 54.786 1.00 82.44 489 PHE A CA 1
ATOM 3803 C C . PHE A 1 489 ? -11.509 -35.678 56.253 1.00 82.44 489 PHE A C 1
ATOM 3805 O O . PHE A 1 489 ? -12.228 -35.173 57.120 1.00 82.44 489 PHE A O 1
ATOM 3812 N N . PRO A 1 490 ? -10.270 -36.121 56.548 1.00 76.19 490 PRO A N 1
ATOM 3813 C CA . PRO A 1 490 ? -9.768 -36.269 57.923 1.00 76.19 490 PRO A CA 1
ATOM 3814 C C . PRO A 1 490 ? -9.818 -34.992 58.771 1.00 76.19 490 PRO A C 1
ATOM 3816 O O . PRO A 1 490 ? -10.152 -35.032 59.948 1.00 76.19 490 PRO A O 1
ATOM 3819 N N . LYS A 1 491 ? -9.499 -33.839 58.167 1.00 78.06 491 LYS A N 1
ATOM 3820 C CA . LYS A 1 491 ? -9.486 -32.523 58.836 1.00 78.06 491 LYS A CA 1
ATOM 3821 C C . LYS A 1 491 ? -10.782 -31.724 58.613 1.00 78.06 491 LYS A C 1
ATOM 3823 O O . LYS A 1 491 ? -10.910 -30.617 59.124 1.00 78.06 491 LYS A O 1
ATOM 3828 N N . LYS A 1 492 ? -11.713 -32.235 57.793 1.00 83.31 492 LYS A N 1
ATOM 3829 C CA . LYS A 1 492 ? -12.945 -31.544 57.365 1.00 83.31 492 LYS A CA 1
ATOM 3830 C C . LYS A 1 492 ? -14.086 -32.558 57.178 1.00 83.31 492 LYS A C 1
ATOM 3832 O O . LYS A 1 492 ? -14.481 -32.808 56.040 1.00 83.31 492 LYS A O 1
ATOM 3837 N N . PRO A 1 493 ? -14.642 -33.129 58.260 1.00 78.38 493 PRO A N 1
ATOM 3838 C CA . PRO A 1 493 ? -15.617 -34.218 58.161 1.00 78.38 493 PRO A CA 1
ATOM 3839 C C . PRO A 1 493 ? -16.923 -33.824 57.447 1.00 78.38 493 PRO A C 1
ATOM 3841 O O . PRO A 1 493 ? -17.624 -34.687 56.932 1.00 78.38 493 PRO A O 1
ATOM 3844 N N . ALA A 1 494 ? -17.224 -32.523 57.353 1.00 78.19 494 ALA A N 1
ATOM 3845 C CA . ALA A 1 494 ? -18.353 -31.992 56.586 1.00 78.19 494 ALA A CA 1
ATOM 3846 C C . ALA A 1 494 ? -18.188 -32.113 55.054 1.00 78.19 494 ALA A C 1
ATOM 3848 O O . ALA A 1 494 ? -19.146 -31.893 54.317 1.00 78.19 494 ALA A O 1
ATOM 3849 N N . LEU A 1 495 ? -16.987 -32.437 54.557 1.00 81.69 495 LEU A N 1
ATOM 3850 C CA . LEU A 1 495 ? -16.703 -32.625 53.135 1.00 81.69 495 LEU A CA 1
ATOM 3851 C C . LEU A 1 495 ? -16.401 -34.096 52.850 1.00 81.69 495 LEU A C 1
ATOM 3853 O O . LEU A 1 495 ? -15.622 -34.727 53.562 1.00 81.69 495 LEU A O 1
ATOM 3857 N N . LEU A 1 496 ? -16.966 -34.619 51.762 1.00 82.69 496 LEU A N 1
ATOM 3858 C CA . LEU A 1 496 ? -16.698 -35.975 51.289 1.00 82.69 496 LEU A CA 1
ATOM 3859 C C . LEU A 1 496 ? -15.594 -35.956 50.233 1.00 82.69 496 LEU A C 1
ATOM 3861 O O . LEU A 1 496 ? -15.750 -35.364 49.159 1.00 82.69 496 LEU A O 1
ATOM 3865 N N . SER A 1 497 ? -14.498 -36.648 50.518 1.00 85.38 497 SER A N 1
ATOM 3866 C CA . SER A 1 497 ? -13.512 -36.977 49.501 1.00 85.38 497 SER A CA 1
ATOM 3867 C C . SER A 1 497 ? -14.079 -38.014 48.545 1.00 85.38 497 SER A C 1
ATOM 3869 O O . SER A 1 497 ? -14.761 -38.947 48.959 1.00 85.38 497 SER A O 1
ATOM 3871 N N . GLN A 1 498 ? -13.802 -37.828 47.258 1.00 85.31 498 GLN A N 1
ATOM 3872 C CA . GLN A 1 498 ? -14.277 -38.709 46.192 1.00 85.31 498 GLN A CA 1
ATOM 3873 C C . GLN A 1 498 ? -13.320 -39.874 45.920 1.00 85.31 498 GLN A C 1
ATOM 3875 O O . GLN A 1 498 ? -13.719 -40.849 45.297 1.00 85.31 498 GLN A O 1
ATOM 3880 N N . SER A 1 499 ? -12.053 -39.749 46.321 1.00 88.44 499 SER A N 1
ATOM 3881 C CA . SER A 1 499 ? -11.011 -40.726 46.003 1.00 88.44 499 SER A CA 1
ATOM 3882 C C . SER A 1 499 ? -9.745 -40.453 46.812 1.00 88.44 499 SER A C 1
ATOM 3884 O O . SER A 1 499 ? -9.362 -39.286 46.971 1.00 88.44 499 SER A O 1
ATOM 3886 N N . ARG A 1 500 ? -9.051 -41.514 47.225 1.00 91.69 500 ARG A N 1
ATOM 3887 C CA . ARG A 1 500 ? -7.764 -41.459 47.936 1.00 91.69 500 ARG A CA 1
ATOM 3888 C C . ARG A 1 500 ? -6.781 -42.492 47.418 1.00 91.69 500 ARG A C 1
ATOM 3890 O O . ARG A 1 500 ? -7.178 -43.573 46.998 1.00 91.69 500 ARG A O 1
ATOM 3897 N N . VAL A 1 501 ? -5.497 -42.178 47.504 1.00 91.94 501 VAL A N 1
ATOM 3898 C CA . VAL A 1 501 ? -4.425 -43.165 47.334 1.00 91.94 501 VAL A CA 1
ATOM 3899 C C . VAL A 1 501 ? -4.171 -43.825 48.674 1.00 91.94 501 VAL A C 1
ATOM 3901 O O . VAL A 1 501 ? -4.031 -43.112 49.666 1.00 91.94 501 VAL A O 1
ATOM 3904 N N . ILE A 1 502 ? -4.084 -45.154 48.696 1.00 91.81 502 ILE A N 1
ATOM 3905 C CA . ILE A 1 502 ? -3.671 -45.924 49.870 1.00 91.81 502 ILE A CA 1
ATOM 3906 C C . ILE A 1 502 ? -2.237 -46.415 49.666 1.00 91.81 502 ILE A C 1
ATOM 3908 O O . ILE A 1 502 ? -1.918 -47.064 48.667 1.00 91.81 502 ILE A O 1
ATOM 3912 N N . LEU A 1 503 ? -1.387 -46.107 50.638 1.00 91.69 503 LEU A N 1
ATOM 3913 C CA . LEU A 1 503 ? 0.022 -46.463 50.707 1.00 91.69 503 LEU A CA 1
ATOM 3914 C C . LEU A 1 503 ? 0.242 -47.488 51.826 1.00 91.69 503 LEU A C 1
ATOM 3916 O O . LEU A 1 503 ? -0.328 -47.346 52.907 1.00 91.69 503 LEU A O 1
ATOM 3920 N N . ALA A 1 504 ? 1.105 -48.473 51.594 1.00 88.56 504 ALA A N 1
ATOM 3921 C CA . ALA A 1 504 ? 1.671 -49.317 52.643 1.00 88.56 504 ALA A CA 1
ATOM 3922 C C . ALA A 1 504 ? 3.029 -48.749 53.071 1.00 88.56 504 ALA A C 1
ATOM 3924 O O . ALA A 1 504 ? 3.943 -48.631 52.249 1.00 88.56 504 ALA A O 1
ATOM 3925 N N . ILE A 1 505 ? 3.154 -48.393 54.350 1.00 87.25 505 ILE A N 1
ATOM 3926 C CA . ILE A 1 505 ? 4.400 -47.931 54.972 1.00 87.25 505 ILE A CA 1
ATOM 3927 C C . ILE A 1 505 ? 4.644 -48.828 56.189 1.00 87.25 505 ILE A C 1
ATOM 3929 O O . ILE A 1 505 ? 3.955 -48.710 57.201 1.00 87.25 505 ILE A O 1
ATOM 3933 N N . GLY A 1 506 ? 5.605 -49.748 56.084 1.00 83.44 506 GLY A N 1
ATOM 3934 C CA . GLY A 1 506 ? 5.796 -50.794 57.093 1.00 83.44 506 GLY A CA 1
ATOM 3935 C C . GLY A 1 506 ? 4.588 -51.737 57.158 1.00 83.44 506 GLY A C 1
ATOM 3936 O O . GLY A 1 506 ? 4.124 -52.211 56.123 1.00 83.44 506 GLY A O 1
ATOM 3937 N N . GLU A 1 507 ? 4.075 -51.985 58.365 1.00 80.94 507 GLU A N 1
ATOM 3938 C CA . GLU A 1 507 ? 2.866 -52.796 58.608 1.00 80.94 507 GLU A CA 1
ATOM 3939 C C . GLU A 1 507 ? 1.569 -51.964 58.609 1.00 80.94 507 GLU A C 1
ATOM 3941 O O . GLU A 1 507 ? 0.482 -52.492 58.835 1.00 80.94 507 GLU A O 1
ATOM 3946 N N . GLU A 1 508 ? 1.661 -50.656 58.351 1.00 87.12 508 GLU A N 1
ATOM 3947 C CA . GLU A 1 508 ? 0.538 -49.729 58.461 1.00 87.12 508 GLU A CA 1
ATOM 3948 C C . GLU A 1 508 ? 0.085 -49.194 57.100 1.00 87.12 508 GLU A C 1
ATOM 3950 O O . GLU A 1 508 ? 0.879 -48.973 56.179 1.00 87.12 508 GLU A O 1
ATOM 3955 N N . TYR A 1 509 ? -1.214 -48.907 57.002 1.00 90.00 509 TYR A N 1
ATOM 3956 C CA . TYR A 1 509 ? -1.815 -48.293 55.825 1.00 90.00 509 TYR A CA 1
ATOM 3957 C C . TYR A 1 509 ? -2.077 -46.806 56.045 1.00 90.00 509 TYR A C 1
ATOM 3959 O O . TYR A 1 509 ? -2.640 -46.383 57.056 1.00 90.00 509 TYR A O 1
ATOM 3967 N N . TRP A 1 510 ? -1.697 -46.013 55.051 1.00 91.88 510 TRP A N 1
ATOM 3968 C CA . TRP A 1 510 ? -1.814 -44.561 55.047 1.00 91.88 510 TRP A CA 1
ATOM 3969 C C . TRP A 1 510 ? -2.597 -44.107 53.823 1.00 91.88 510 TRP A C 1
ATOM 3971 O O . TRP A 1 510 ? -2.500 -44.725 52.768 1.00 91.88 510 TRP A O 1
ATOM 3981 N N . ALA A 1 511 ? -3.351 -43.017 53.937 1.00 91.00 511 ALA A N 1
ATOM 3982 C CA . ALA A 1 511 ? -4.109 -42.453 52.831 1.00 91.00 511 ALA A CA 1
ATOM 3983 C C . ALA A 1 511 ? -3.767 -40.990 52.556 1.00 91.00 511 ALA A C 1
ATOM 3985 O O . ALA A 1 511 ? -3.475 -40.210 53.467 1.00 91.00 511 ALA A O 1
ATOM 3986 N N . ILE A 1 512 ? -3.855 -40.618 51.280 1.00 92.00 512 ILE A N 1
ATOM 3987 C CA . ILE A 1 512 ? -3.743 -39.238 50.803 1.00 92.00 512 ILE A CA 1
ATOM 3988 C C . ILE A 1 512 ? -4.915 -38.961 49.859 1.00 92.00 512 ILE A C 1
ATOM 3990 O O . ILE A 1 512 ? -5.113 -39.659 48.864 1.00 92.00 512 ILE A O 1
ATOM 3994 N N . GLU A 1 513 ? -5.710 -37.946 50.183 1.00 89.94 513 GLU A N 1
ATOM 3995 C CA . GLU A 1 513 ? -6.904 -37.574 49.418 1.00 89.94 513 GLU A CA 1
ATOM 3996 C C . GLU A 1 513 ? -6.549 -36.808 48.136 1.00 89.94 513 GLU A C 1
ATOM 3998 O O . GLU A 1 513 ? -5.558 -36.070 48.083 1.00 89.94 513 GLU A O 1
ATOM 4003 N N . ARG A 1 514 ? -7.399 -36.908 47.105 1.00 86.81 514 ARG A N 1
ATOM 4004 C CA . ARG A 1 514 ? -7.252 -36.082 45.896 1.00 86.81 514 ARG A CA 1
ATOM 4005 C C . ARG A 1 514 ? -7.288 -34.595 46.255 1.00 86.81 514 ARG A C 1
ATOM 4007 O O . ARG A 1 514 ? -8.234 -34.123 46.882 1.00 86.81 514 ARG A O 1
ATOM 4014 N N . GLY A 1 515 ? -6.298 -33.843 45.784 1.00 81.75 515 GLY A N 1
ATOM 4015 C CA . GLY A 1 515 ? -6.157 -32.413 46.046 1.00 81.75 515 GLY A CA 1
ATOM 4016 C C . GLY A 1 515 ? -5.303 -32.071 47.268 1.00 81.75 515 GLY A C 1
ATOM 4017 O O . GLY A 1 515 ? -5.044 -30.885 47.470 1.00 81.75 515 GLY A O 1
ATOM 4018 N N . ASN A 1 516 ? -4.827 -33.061 48.030 1.00 87.56 516 ASN A N 1
ATOM 4019 C CA . ASN A 1 516 ? -3.913 -32.860 49.156 1.00 87.56 516 ASN A CA 1
ATOM 4020 C C . ASN A 1 516 ? -2.439 -33.055 48.754 1.00 87.56 516 ASN A C 1
ATOM 4022 O O . ASN A 1 516 ? -2.128 -33.603 47.691 1.00 87.56 516 ASN A O 1
ATOM 4026 N N . THR A 1 517 ? -1.531 -32.578 49.609 1.00 88.38 517 THR A N 1
ATOM 4027 C CA . THR A 1 517 ? -0.080 -32.769 49.444 1.00 88.38 517 THR A CA 1
ATOM 4028 C C . THR A 1 517 ? 0.366 -34.132 49.976 1.00 88.38 517 THR A C 1
ATOM 4030 O O . THR A 1 517 ? -0.342 -34.740 50.782 1.00 88.38 517 THR A O 1
ATOM 4033 N N . LEU A 1 518 ? 1.545 -34.625 49.578 1.00 86.31 518 LEU A N 1
ATOM 4034 C CA . LEU A 1 518 ? 2.078 -35.882 50.125 1.00 86.31 518 LEU A CA 1
ATOM 4035 C C . LEU A 1 518 ? 2.390 -35.790 51.631 1.00 86.31 518 LEU A C 1
ATOM 4037 O O . LEU A 1 518 ? 2.416 -36.812 52.317 1.00 86.31 518 LEU A O 1
ATOM 4041 N N . ALA A 1 519 ? 2.573 -34.575 52.156 1.00 83.00 519 ALA A N 1
ATOM 4042 C CA . ALA A 1 519 ? 2.717 -34.313 53.587 1.00 83.00 519 ALA A CA 1
ATOM 4043 C C . ALA A 1 519 ? 1.402 -34.487 54.375 1.00 83.00 519 ALA A C 1
ATOM 4045 O O . ALA A 1 519 ? 1.438 -34.772 55.569 1.00 83.00 519 ALA A O 1
ATOM 4046 N N . ASP A 1 520 ? 0.240 -34.385 53.722 1.00 83.75 520 ASP A N 1
ATOM 4047 C CA . ASP A 1 520 ? -1.084 -34.552 54.345 1.00 83.75 520 ASP A CA 1
ATOM 4048 C C . ASP A 1 520 ? -1.537 -36.022 54.433 1.00 83.75 520 ASP A C 1
ATOM 4050 O O . ASP A 1 520 ? -2.738 -36.312 54.526 1.00 83.75 520 ASP A O 1
ATOM 4054 N N . ARG A 1 521 ? -0.594 -36.969 54.402 1.00 86.94 521 ARG A N 1
ATOM 4055 C CA . ARG A 1 521 ? -0.900 -38.383 54.627 1.00 86.94 521 ARG A CA 1
ATOM 4056 C C . ARG A 1 521 ? -1.418 -38.600 56.046 1.00 86.94 521 ARG A C 1
ATOM 4058 O O . ARG A 1 521 ? -0.908 -38.030 57.008 1.00 86.94 521 ARG A O 1
ATOM 4065 N N . HIS A 1 522 ? -2.411 -39.464 56.182 1.00 87.62 522 HIS A N 1
ATOM 4066 C CA . HIS A 1 522 ? -2.977 -39.838 57.474 1.00 87.62 522 HIS A CA 1
ATOM 4067 C C . HIS A 1 522 ? -3.107 -41.353 57.568 1.00 87.62 522 HIS A C 1
ATOM 4069 O O . HIS A 1 522 ? -3.338 -42.027 56.566 1.00 87.62 522 HIS A O 1
ATOM 4075 N N . LYS A 1 523 ? -2.930 -41.886 58.773 1.00 87.81 523 LYS A N 1
ATOM 4076 C CA . LYS A 1 523 ? -3.038 -43.318 59.036 1.00 87.81 523 LYS A CA 1
ATOM 4077 C C . LYS A 1 523 ? -4.504 -43.749 58.952 1.00 87.81 523 LYS A C 1
ATOM 4079 O O . LYS A 1 523 ? -5.371 -43.059 59.488 1.00 87.81 523 LYS A O 1
ATOM 4084 N N . LEU A 1 524 ? -4.769 -44.871 58.288 1.00 86.69 524 LEU A N 1
ATOM 4085 C CA . LEU A 1 524 ? -6.100 -45.469 58.221 1.00 86.69 524 LEU A CA 1
ATOM 4086 C C . LEU A 1 524 ? -6.315 -46.421 59.400 1.00 86.69 524 LEU A C 1
ATOM 4088 O O . LEU A 1 524 ? -5.447 -47.235 59.717 1.00 86.69 524 LEU A O 1
ATOM 4092 N N . ALA A 1 525 ? -7.487 -46.339 60.029 1.00 82.81 525 ALA A N 1
ATOM 4093 C CA . ALA A 1 525 ? -7.941 -47.362 60.968 1.00 82.81 525 ALA A CA 1
ATOM 4094 C C . ALA A 1 525 ? -8.403 -48.621 60.213 1.00 82.81 525 ALA A C 1
ATOM 4096 O O . ALA A 1 525 ? -8.830 -48.535 59.060 1.00 82.81 525 ALA A O 1
ATOM 4097 N N . THR A 1 526 ? -8.388 -49.784 60.870 1.00 77.75 526 THR A N 1
ATOM 4098 C CA . THR A 1 526 ? -8.781 -51.072 60.265 1.00 77.75 526 THR A CA 1
ATOM 4099 C C . THR A 1 526 ? -10.193 -51.039 59.668 1.00 77.75 526 THR A C 1
ATOM 4101 O O . THR A 1 526 ? -10.432 -51.595 58.602 1.00 77.75 526 THR A O 1
ATOM 4104 N N . GLU A 1 527 ? -11.112 -50.308 60.300 1.00 78.19 527 GLU A N 1
ATOM 4105 C CA . GLU A 1 527 ? -12.498 -50.119 59.843 1.00 78.19 527 GLU A CA 1
ATOM 4106 C C . GLU A 1 527 ? -12.614 -49.263 58.571 1.00 78.19 527 GLU A C 1
ATOM 4108 O O . GLU A 1 527 ? -13.595 -49.348 57.833 1.00 78.19 527 GLU A O 1
ATOM 4113 N N . GLN A 1 528 ? -11.611 -48.426 58.300 1.00 79.62 528 GLN A N 1
ATOM 4114 C CA . GLN A 1 528 ? -11.574 -47.536 57.139 1.00 79.62 528 GLN A CA 1
ATOM 4115 C C . GLN A 1 528 ? -10.942 -48.212 55.919 1.00 79.62 528 GLN A C 1
ATOM 4117 O O . GLN A 1 528 ? -11.040 -47.691 54.804 1.00 79.62 528 GLN A O 1
ATOM 4122 N N . LEU A 1 529 ? -10.316 -49.379 56.097 1.00 82.69 529 LEU A N 1
ATOM 4123 C CA . LEU A 1 529 ? -9.693 -50.107 55.004 1.00 82.69 529 LEU A CA 1
ATOM 4124 C C . LEU A 1 529 ? -10.743 -50.689 54.047 1.00 82.69 529 LEU A C 1
ATOM 4126 O O . LEU A 1 529 ? -11.808 -51.150 54.464 1.00 82.69 529 LEU A O 1
ATOM 4130 N N . PRO A 1 530 ? -10.470 -50.672 52.735 1.00 82.12 530 PRO A N 1
ATOM 4131 C CA . PRO A 1 530 ? -11.232 -51.453 51.772 1.00 82.12 530 PRO A CA 1
ATOM 4132 C C . PRO A 1 530 ? -11.250 -52.943 52.141 1.00 82.12 530 PRO A C 1
ATOM 4134 O O . PRO A 1 530 ? -10.270 -53.468 52.668 1.00 82.12 530 PRO A O 1
ATOM 4137 N N . ALA A 1 531 ? -12.339 -53.655 51.833 1.00 76.00 531 ALA A N 1
ATOM 4138 C CA . ALA A 1 531 ? -12.519 -55.064 52.214 1.00 76.00 531 ALA A CA 1
ATOM 4139 C C . ALA A 1 531 ? -11.409 -56.002 51.688 1.00 76.00 531 ALA A C 1
ATOM 4141 O O . ALA A 1 531 ? -11.130 -57.036 52.290 1.00 76.00 531 ALA A O 1
ATOM 4142 N N . ASN A 1 532 ? -10.761 -55.626 50.584 1.00 74.75 532 ASN A N 1
ATOM 4143 C CA . ASN A 1 532 ? -9.619 -56.314 49.981 1.00 74.75 532 ASN A CA 1
ATOM 4144 C C . ASN A 1 532 ? -8.282 -56.077 50.713 1.00 74.75 532 ASN A C 1
ATOM 4146 O O . ASN A 1 532 ? -7.333 -56.807 50.453 1.00 74.75 532 ASN A O 1
ATOM 4150 N N . LEU A 1 533 ? -8.206 -55.095 51.618 1.00 74.19 533 LEU A N 1
ATOM 4151 C CA . LEU A 1 533 ? -7.043 -54.817 52.475 1.00 74.19 533 LEU A CA 1
ATOM 4152 C C . LEU A 1 533 ? -7.314 -55.088 53.962 1.00 74.19 533 LEU A C 1
ATOM 4154 O O . LEU A 1 533 ? -6.375 -55.294 54.719 1.00 74.19 533 LEU A O 1
ATOM 4158 N N . ALA A 1 534 ? -8.585 -55.135 54.376 1.00 63.25 534 ALA A N 1
ATOM 4159 C CA . ALA A 1 534 ? -8.998 -55.449 55.746 1.00 63.25 534 ALA A CA 1
ATOM 4160 C C . ALA A 1 534 ? -8.854 -56.942 56.117 1.00 63.25 534 ALA A C 1
ATOM 4162 O O . ALA A 1 534 ? -8.977 -57.295 57.286 1.00 63.25 534 ALA A O 1
ATOM 4163 N N . LYS A 1 535 ? -8.614 -57.826 55.135 1.00 55.03 535 LYS A N 1
ATOM 4164 C CA . LYS A 1 535 ? -8.323 -59.254 55.343 1.00 55.03 535 LYS A CA 1
ATOM 4165 C C . LYS A 1 535 ? -6.831 -59.526 55.156 1.00 55.03 535 LYS A C 1
ATOM 4167 O O . LYS A 1 535 ? -6.411 -59.987 54.094 1.00 55.03 535 LYS A O 1
ATOM 4172 N N . ARG A 1 536 ? -6.050 -59.252 56.194 1.00 47.91 536 ARG A N 1
ATOM 4173 C CA . ARG A 1 536 ? -4.764 -59.905 56.435 1.00 47.91 536 ARG A CA 1
ATOM 4174 C C . ARG A 1 536 ? -4.657 -60.274 57.897 1.00 47.91 536 ARG A C 1
ATOM 4176 O O . ARG A 1 536 ? -5.032 -59.414 58.723 1.00 47.91 536 ARG A O 1
#

Secondary structure (DSSP, 8-state):
--HHHHHHHHHHHHHHHHHIIIIIHHHHHHHHHHHHHHHHHHHHHHHHHHHHHHHHHHHHHHHHHHHHHHS-SSHHHHHHHHHHHHHHHHHHTT--GGGEEEEEPPPEE-S---TTS--EEEEEEEEEEEEEHHHHHHHHHHHHH-TTS-EEEEEEEEEETTEEEEEESS-----TT-EEEEE--TTT-SSS-GGG-EEEEEEEE-SSTT--EEEEE----TT---EEEEHHHHT-TTTT------HHHHHHH---TT-S---S---EEEEEEEEEETTEEEEEESS-----TT-EEEEES-SSGGG--EEEEEEEETTEEEEE----S---PPEEEEE---EEEEEEEEEE-TTSSEEEEEEEEEEEEEPPPTTTS-SPPPPPPP-GGGGGSHHHHHTHHHHHS-TTS---PPPPPPPPPP-----SS---PPPPPGGGEEEEEEEEETTEEEEEEEETTTTEEEEE-TTSEETTEEEEEEE---EEETTEEEEEES-EEEEEETTEEEEEETT-BGGG-EEPPGGGS-TTTS--

pLDDT: mean 72.84, std 14.89, range [28.25, 94.0]

Sequence (536 aa):
MNLKTVLTYGIGLVAAWVLVTKIIVPWVYLPRDTAKSKVNTYESRVGKLEELKALTEHDEHYLAAISRNAFSMDESEAISRMGVYLTEAIKASGLSEDRFTRRPLKATQLTNRGPQGLGALQIGYSVSGQGPLPKVVDLMFLLEQASSLPRSTIKSYLQQGSRLTLETEKPHPFKKGQMVQIRGGSPVSREFPSSYNGVFRVINTDTNPAATSLTLTLPMDKQNVPMAIGMEAAKSKNADQQNNRNWLSRLIFGDDPKNKTANDSFIKHRVKGFKRTGNQLTVYTKAEHSFNDGDKVQLQGLIPSALNKTSKITKISPNKFALAIEDKEDVRDSATVGGIEPQRVENITLLPVGGTADVRIDFQFLSLVVGATKLARQEQLKTREVRDETLQSEERSLFAAITKRAFFLPYQKKPDPPPAPPTSPKPAPPSIPPPPGPETYKIVSLSEWQGQPEIMVLDSNQNKTVNYKPGDDLAGGKIVMIDYRKMPFPKKPALLSQSRVILAIGEEYWAIERGNTLADRHKLATEQLPANLAKR

Organism: NCBI:txid408172

Radius of gyration: 41.59 Å; chains: 1; bounding box: 91×88×129 Å